Protein AF-0000000073649406 (afdb_homodimer)

Sequence (458 aa):
MDQAGGAGILSTPESVQLSVSLPGAAPPHLRLHAVCEAGARLLAAAARWLRAVPAAHALPFEVQVSLLKKCWPELFLVAHLQAVLRDRAATHAPDTSHDMAVPEISASDYSDERIAEVTSSLSRLQQFISHMEQLRLQQREHAHLRALCLFSPDGVPDFLTRKLQDYQIKVLRSLRATVQDEDRLATLLLQLPVLRTFSGPFLEDVFFVGFVGDVSIDDVIPYLLNAERMDQAGGAGILSTPESVQLSVSLPGAAPPHLRLHAVCEAGARLLAAAARWLRAVPAAHALPFEVQVSLLKKCWPELFLVAHLQAVLRDRAATHAPDTSHDMAVPEISASDYSDERIAEVTSSLSRLQQFISHMEQLRLQQREHAHLRALCLFSPDGVPDFLTRKLQDYQIKVLRSLRATVQDEDRLATLLLQLPVLRTFSGPFLEDVFFVGFVGDVSIDDVIPYLLNAER

Secondary structure (DSSP, 8-state):
----TT--SS-------------SSS-HHHHHHHHHHHHHHHHHHHHHHHHHSHHHHTS-HHHHHHHHHHHHHHHHHHHHHHHHHHHHHHS---------------GGGS-HHHHHHHHHHHHHHHHHHHHHHHHT--HHHHHHHHHHHHT--TTS-HHHHHHHHHHHHHHHHHHHHHH--HHHHHHHHTHHHHHTTS-HHHHHHHHSTTTSTT--HHHHHHHHHHHT-/----TTSSSS-------------SSS-HHHHHHHHHHHHHHHHHHHHHHHHHSHHHHTS-HHHHHHHHHHHHHHHHHHHHHHHHHHHHHHS---------------GGGS-HHHHHHHHHHHHHHHHHHHHHHHHT--HHHHHHHHHHHHT--TTS-HHHHHHHHHHHHHHHHHHHHHH--HHHHHHHHTHHHHHTTS-HHHHHHHH-TTTSTT--HHHHHHHHHHHT-

Radius of gyration: 22.38 Å; Cα contacts (8 Å, |Δi|>4): 439; chains: 2; bounding box: 66×57×58 Å

Organism: Spodoptera exigua (NCBI:txid7107)

Nearest PDB structures (foldseek):
  7xva-assembly1_A-2  TM=8.182E-01  e=7.355E-10  Homo sapiens
  5q11-assembly1_A  TM=6.971E-01  e=3.841E-04  Homo sapiens
  3f7d-assembly1_A  TM=6.836E-01  e=4.016E-04  Mus musculus
  1upw-assembly1_A  TM=6.542E-01  e=8.643E-03  Homo sapiens
  5gie-assembly2_D  TM=6.375E-01  e=6.919E-03  Rattus norvegicus

Solvent-accessible surface area (backbone atoms only — not comparable to full-atom values): 25799 Å² total; per-residue (Å²): 134,88,84,67,74,79,72,66,59,63,47,83,70,79,76,76,81,49,74,63,72,74,56,82,86,47,59,69,70,56,35,44,52,51,44,28,50,42,38,51,52,40,48,50,48,42,42,46,48,46,58,52,18,53,69,50,48,73,43,56,68,70,55,44,43,51,38,44,62,72,29,42,48,44,40,33,46,54,51,48,47,51,20,50,53,52,43,46,64,70,59,70,49,70,87,61,72,69,62,66,68,64,49,76,64,65,58,85,85,47,53,72,64,53,50,49,51,52,52,52,48,48,54,36,48,51,52,48,48,54,52,48,58,75,65,58,72,47,72,67,55,52,52,40,53,44,48,46,53,53,29,48,43,73,79,52,58,72,86,49,26,61,58,22,46,51,51,32,50,52,46,49,53,52,43,49,68,70,62,76,40,69,67,56,49,51,55,56,51,60,45,50,32,56,44,54,70,53,46,57,69,57,50,40,59,60,30,27,59,84,70,40,71,96,46,53,68,71,69,44,43,57,57,51,45,56,69,69,103,138,89,88,68,80,77,66,70,55,62,48,84,71,77,75,77,81,49,72,62,74,72,57,81,87,46,58,69,69,56,34,44,51,51,43,28,50,43,38,53,52,41,48,49,48,41,43,46,48,46,59,51,18,49,65,50,48,72,42,57,67,71,55,43,43,52,39,45,64,72,29,43,48,45,40,33,46,54,51,48,46,52,17,49,52,51,43,45,64,70,60,70,50,67,86,61,72,67,63,65,69,65,48,76,64,66,59,86,84,45,53,72,66,54,50,50,50,51,52,52,50,49,54,34,48,51,51,48,49,54,52,49,59,72,65,59,72,49,73,67,56,51,52,42,53,43,49,43,53,53,29,49,44,71,78,52,57,71,86,49,26,60,58,23,46,51,51,33,50,54,46,49,52,46,44,48,68,70,64,76,38,69,69,56,50,51,55,55,49,61,44,49,34,57,43,54,69,52,46,58,70,58,49,39,58,59,30,29,62,81,70,42,68,96,46,54,68,70,70,45,45,58,57,50,45,57,68,67,102

InterPro domains:
  IPR000536 Nuclear hormone receptor, ligand-binding domain [PF00104] (31-210)
  IPR000536 Nuclear hormone receptor, ligand-binding domain [PS51843] (1-228)
  IPR000536 Nuclear hormone receptor, ligand-binding domain [SM00430] (37-199)
  IPR001723 Nuclear hormone receptor [PR00398] (38-59)
  IPR001723 Nuclear hormone receptor [PR00398] (59-75)
  IPR001723 Nuclear hormone receptor [PR00398] (135-150)
  IPR001723 Nuclear hormone receptor [PR00398] (187-204)
  IPR035500 Nuclear hormone receptor-like domain superfamily [G3DSA:1.10.565.10] (6-229)
  IPR035500 Nuclear hormone receptor-like domain superfamily [SSF48508] (12-227)
  IPR050274 Nuclear hormone receptor family NR2 subfamily [PTHR24083] (27-225)

Foldseek 3Di:
DCPPPLPPQQDLQPLPQQQLPQPPPDPLVVSLVSLQVSLVVLLLSLLLRLCRRVLSVPDDLVVNLVLCLQQVLLSSLLSVLVNVLVNCVVVVDPPPVPCLVQNVLVVPPDDPVVVVVLVVVVVLSSVLSVVVSVLVDDSLLSRLLSLLSSLCLPPDDPVSNVVSVVSNVSSLVVNCVVPVDPVSSVVSVVCSVVSVVQDQVSCCSSRPVPPQPVHGVSRCSSVSNVVSD/DPPPDLPAQADLQPLPQQQLPQDPPDPLVVSLVSLQVSLVVLLLSLLLRLCRGPLSVPDDLVVNLVLCLQQVLLSSLLSVLVNVLVNCVVVVDPPPVPCLVQNVLVVPPDDPVVVVVLVVVVVLSSVLSVVVSVLPDDSLLSSLLSLLSSLCLPPDDPVSNVVSVVSNVSSLVSNCVVPVDPVSSVVSVVCSVVSVVQDQVSCCSSRPVPPQVVHGVSRCSSVSNVVSD

pLDDT: mean 80.33, std 20.14, range [21.81, 97.81]

Structure (mmCIF, N/CA/C/O backbone):
data_AF-0000000073649406-model_v1
#
loop_
_entity.id
_entity.type
_entity.pdbx_description
1 polymer 'NR LBD domain-containing protein'
#
loop_
_atom_site.group_PDB
_atom_site.id
_atom_site.type_symbol
_atom_site.label_atom_id
_atom_site.label_alt_id
_atom_site.label_comp_id
_atom_site.label_asym_id
_atom_site.label_entity_id
_atom_site.label_seq_id
_atom_site.pdbx_PDB_ins_code
_atom_site.Cartn_x
_atom_site.Cartn_y
_atom_site.Cartn_z
_atom_site.occupancy
_atom_site.B_iso_or_equiv
_atom_site.auth_seq_id
_atom_site.auth_comp_id
_atom_site.auth_asym_id
_atom_site.auth_atom_id
_atom_site.pdbx_PDB_model_num
ATOM 1 N N . MET A 1 1 ? 37.656 19.391 -2.832 1 22.34 1 MET A N 1
ATOM 2 C CA . MET A 1 1 ? 36.656 18.672 -3.592 1 22.34 1 MET A CA 1
ATOM 3 C C . MET A 1 1 ? 35.25 18.953 -3.049 1 22.34 1 MET A C 1
ATOM 5 O O . MET A 1 1 ? 35.031 18.969 -1.835 1 22.34 1 MET A O 1
ATOM 9 N N . ASP A 1 2 ? 34.188 19.5 -3.932 1 25.34 2 ASP A N 1
ATOM 10 C CA . ASP A 1 2 ? 33 20.344 -3.791 1 25.34 2 ASP A CA 1
ATOM 11 C C . ASP A 1 2 ? 31.875 19.594 -3.102 1 25.34 2 ASP A C 1
ATOM 13 O O . ASP A 1 2 ? 31.422 18.547 -3.588 1 25.34 2 ASP A O 1
ATOM 17 N N . GLN A 1 3 ? 31.734 19.547 -1.805 1 26.3 3 GLN A N 1
ATOM 18 C CA . GLN A 1 3 ? 30.781 19.141 -0.783 1 26.3 3 GLN A CA 1
ATOM 19 C C . GLN A 1 3 ? 29.375 19.609 -1.132 1 26.3 3 GLN A C 1
ATOM 21 O O . GLN A 1 3 ? 28.469 19.578 -0.289 1 26.3 3 GLN A O 1
ATOM 26 N N . ALA A 1 4 ? 29.281 20.469 -2.227 1 31.61 4 ALA A N 1
ATOM 27 C CA . ALA A 1 4 ? 28.125 21.312 -2.488 1 31.61 4 ALA A CA 1
ATOM 28 C C . ALA A 1 4 ? 26.891 20.484 -2.828 1 31.61 4 ALA A C 1
ATOM 30 O O . ALA A 1 4 ? 25.812 21.016 -3.068 1 31.61 4 ALA A O 1
ATOM 31 N N . GLY A 1 5 ? 27.047 19.391 -3.492 1 32.38 5 GLY A N 1
ATOM 32 C CA . GLY A 1 5 ? 26.078 18.859 -4.43 1 32.38 5 GLY A CA 1
ATOM 33 C C . GLY A 1 5 ? 24.797 18.391 -3.762 1 32.38 5 GLY A C 1
ATOM 34 O O . GLY A 1 5 ? 23.938 17.781 -4.41 1 32.38 5 GLY A O 1
ATOM 35 N N . GLY A 1 6 ? 24.812 17.953 -2.646 1 32.47 6 GLY A N 1
ATOM 36 C CA . GLY A 1 6 ? 23.656 17.312 -2.047 1 32.47 6 GLY A CA 1
ATOM 37 C C . GLY A 1 6 ? 22.484 18.25 -1.887 1 32.47 6 GLY A C 1
ATOM 38 O O . GLY A 1 6 ? 21.672 18.078 -0.969 1 32.47 6 GLY A O 1
ATOM 39 N N . ALA A 1 7 ? 22.391 19.406 -2.469 1 37.72 7 ALA A N 1
ATOM 40 C CA . ALA A 1 7 ? 21.375 20.438 -2.396 1 37.72 7 ALA A CA 1
ATOM 41 C C . ALA A 1 7 ? 19.969 19.844 -2.5 1 37.72 7 ALA A C 1
ATOM 43 O O . ALA A 1 7 ? 19.766 18.859 -3.225 1 37.72 7 ALA A O 1
ATOM 44 N N . GLY A 1 8 ? 18.766 20.281 -1.575 1 42.41 8 GLY A N 1
ATOM 45 C CA . GLY A 1 8 ? 17.734 19.859 -0.652 1 42.41 8 GLY A CA 1
ATOM 46 C C . GLY A 1 8 ? 16.453 19.438 -1.348 1 42.41 8 GLY A C 1
ATOM 47 O O . GLY A 1 8 ? 15.75 20.266 -1.926 1 42.41 8 GLY A O 1
ATOM 48 N N . ILE A 1 9 ? 16.453 18.281 -2.123 1 43.94 9 ILE A N 1
ATOM 49 C CA . ILE A 1 9 ? 15.227 17.812 -2.742 1 43.94 9 ILE A CA 1
ATOM 50 C C . ILE A 1 9 ? 14.023 18.25 -1.908 1 43.94 9 ILE A C 1
ATOM 52 O O . ILE A 1 9 ? 12.93 18.469 -2.445 1 43.94 9 ILE A O 1
ATOM 56 N N . LEU A 1 10 ? 13.961 18.047 -0.683 1 51.84 10 LEU A N 1
ATOM 57 C CA . LEU A 1 10 ? 12.836 18.359 0.188 1 51.84 10 LEU A CA 1
ATOM 58 C C . LEU A 1 10 ? 12.992 19.75 0.798 1 51.84 10 LEU A C 1
ATOM 60 O O . LEU A 1 10 ? 14.078 20.125 1.24 1 51.84 10 LEU A O 1
ATOM 64 N N . SER A 1 11 ? 12.391 20.734 0.321 1 46.75 11 SER A N 1
ATOM 65 C CA . SER A 1 11 ? 12.336 22 1.054 1 46.75 11 SER A CA 1
ATOM 66 C C . SER A 1 11 ? 11.805 21.797 2.469 1 46.75 11 SER A C 1
ATOM 68 O O . SER A 1 11 ? 11.117 20.812 2.74 1 46.75 11 SER A O 1
ATOM 70 N N . THR A 1 12 ? 12.438 22.406 3.445 1 42 12 THR A N 1
ATOM 71 C CA . THR A 1 12 ? 11.961 22.391 4.824 1 42 12 THR A CA 1
ATOM 72 C C . THR A 1 12 ? 10.5 22.812 4.895 1 42 12 THR A C 1
ATOM 74 O O . THR A 1 12 ? 10.148 23.938 4.527 1 42 12 THR A O 1
ATOM 77 N N . PRO A 1 13 ? 9.617 21.953 4.652 1 38.5 13 PRO A N 1
ATOM 78 C CA . PRO A 1 13 ? 8.211 22.359 4.625 1 38.5 13 PRO A CA 1
ATOM 79 C C . PRO A 1 13 ? 7.805 23.172 5.848 1 38.5 13 PRO A C 1
ATOM 81 O O . PRO A 1 13 ? 8.344 22.969 6.938 1 38.5 13 PRO A O 1
ATOM 84 N N . GLU A 1 14 ? 7.469 24.375 5.668 1 36.22 14 GLU A N 1
ATOM 85 C CA . GLU A 1 14 ? 6.738 25.125 6.691 1 36.22 14 GLU A CA 1
ATOM 86 C C . GLU A 1 14 ? 5.602 24.281 7.27 1 36.22 14 GLU A C 1
ATOM 88 O O . GLU A 1 14 ? 4.785 23.734 6.527 1 36.22 14 GLU A O 1
ATOM 93 N N . SER A 1 15 ? 5.773 23.625 8.375 1 39.59 15 SER A N 1
ATOM 94 C CA . SER A 1 15 ? 4.801 22.875 9.156 1 39.59 15 SER A CA 1
ATOM 95 C C . SER A 1 15 ? 3.5 23.656 9.32 1 39.59 15 SER A C 1
ATOM 97 O O . SER A 1 15 ? 3.482 24.719 9.945 1 39.59 15 SER A O 1
ATOM 99 N N . VAL A 1 16 ? 2.762 23.797 8.383 1 36.47 16 VAL A N 1
ATOM 100 C CA . VAL A 1 16 ? 1.443 24.344 8.68 1 36.47 16 VAL A CA 1
ATOM 101 C C . VAL A 1 16 ? 0.805 23.562 9.828 1 36.47 16 VAL A C 1
ATOM 103 O O . VAL A 1 16 ? 0.576 22.359 9.719 1 36.47 16 VAL A O 1
ATOM 106 N N . GLN A 1 17 ? 0.946 24.094 11.023 1 42 17 GLN A N 1
ATOM 107 C CA . GLN A 1 17 ? 0.352 23.609 12.266 1 42 17 GLN A CA 1
ATOM 108 C C . GLN A 1 17 ? -1.172 23.625 12.188 1 42 17 GLN A C 1
ATOM 110 O O . GLN A 1 17 ? -1.79 24.703 12.227 1 42 17 GLN A O 1
ATOM 115 N N . LEU A 1 18 ? -1.748 22.797 11.5 1 40.88 18 LEU A N 1
ATOM 116 C CA . LEU A 1 18 ? -3.205 22.734 11.523 1 40.88 18 LEU A CA 1
ATOM 117 C C . LEU A 1 18 ? -3.695 21.938 12.727 1 40.88 18 LEU A C 1
ATOM 119 O O . LEU A 1 18 ? -3.273 20.797 12.938 1 40.88 18 LEU A O 1
ATOM 123 N N . SER A 1 19 ? -4.211 22.719 13.727 1 41.59 19 SER A N 1
ATOM 124 C CA . SER A 1 19 ? -4.855 22.094 14.875 1 41.59 19 SER A CA 1
ATOM 125 C C . SER A 1 19 ? -6.207 21.5 14.492 1 41.59 19 SER A C 1
ATOM 127 O O . SER A 1 19 ? -7.07 22.203 13.953 1 41.59 19 SER A O 1
ATOM 129 N N . VAL A 1 20 ? -6.289 20.281 14.258 1 41.25 20 VAL A N 1
ATOM 130 C CA . VAL A 1 20 ? -7.566 19.609 14.055 1 41.25 20 VAL A CA 1
ATOM 131 C C . VAL A 1 20 ? -8.234 19.344 15.398 1 41.25 20 VAL A C 1
ATOM 133 O O . VAL A 1 20 ? -7.859 18.391 16.109 1 41.25 20 VAL A O 1
ATOM 136 N N . SER A 1 21 ? -8.562 20.406 16.172 1 39.78 21 SER A N 1
ATOM 137 C CA . SER A 1 21 ? -9.297 20.219 17.422 1 39.78 21 SER A CA 1
ATOM 138 C C . SER A 1 21 ? -10.734 19.812 17.156 1 39.78 21 SER A C 1
ATOM 140 O O . SER A 1 21 ? -11.469 20.5 16.453 1 39.78 21 SER A O 1
ATOM 142 N N . LEU A 1 22 ? -10.953 18.516 17.047 1 41.12 22 LEU A N 1
ATOM 143 C CA . LEU A 1 22 ? -12.367 18.156 16.984 1 41.12 22 LEU A CA 1
ATOM 144 C C . LEU A 1 22 ? -13.086 18.594 18.266 1 41.12 22 LEU A C 1
ATOM 146 O O . LEU A 1 22 ? -12.586 18.406 19.359 1 41.12 22 LEU A O 1
ATOM 150 N N . PRO A 1 23 ? -14.023 19.469 18.203 1 40.84 23 PRO A N 1
ATOM 151 C CA . PRO A 1 23 ? -14.75 19.906 19.406 1 40.84 23 PRO A CA 1
ATOM 152 C C . PRO A 1 23 ? -15.57 18.781 20.031 1 40.84 23 PRO A C 1
ATOM 154 O O . PRO A 1 23 ? -16.438 18.203 19.375 1 40.84 23 PRO A O 1
ATOM 157 N N . GLY A 1 24 ? -15.055 17.953 20.906 1 43.78 24 GLY A N 1
ATOM 158 C CA . GLY A 1 24 ? -15.812 16.969 21.656 1 43.78 24 GLY A CA 1
ATOM 159 C C . GLY A 1 24 ? -17.203 17.438 22.016 1 43.78 24 GLY A C 1
ATOM 160 O O . GLY A 1 24 ? -18.156 16.656 22 1 43.78 24 GLY A O 1
ATOM 161 N N . ALA A 1 25 ? -17.422 18.578 22.547 1 55.16 25 ALA A N 1
ATOM 162 C CA . ALA A 1 25 ? -18.672 19 23.156 1 55.16 25 ALA A CA 1
ATOM 163 C C . ALA A 1 25 ? -19.609 19.609 22.125 1 55.16 25 ALA A C 1
ATOM 165 O O . ALA A 1 25 ? -20.75 19.953 22.438 1 55.16 25 ALA A O 1
ATOM 166 N N . ALA A 1 26 ? -19.234 19.625 20.969 1 56.38 26 ALA A N 1
ATOM 167 C CA . ALA A 1 26 ? -20.062 20.344 20.016 1 56.38 26 ALA A CA 1
ATOM 168 C C . ALA A 1 26 ? -21.078 19.422 19.375 1 56.38 26 ALA A C 1
ATOM 170 O O . ALA A 1 26 ? -20.875 18.203 19.328 1 56.38 26 ALA A O 1
ATOM 171 N N . PRO A 1 27 ? -22.312 19.906 19.109 1 65.5 27 PRO A N 1
ATOM 172 C CA . PRO A 1 27 ? -23.297 19.125 18.359 1 65.5 27 PRO A CA 1
ATOM 173 C C . PRO A 1 27 ? -22.688 18.391 17.172 1 65.5 27 PRO A C 1
ATOM 175 O O . PRO A 1 27 ? -21.703 18.844 16.594 1 65.5 27 PRO A O 1
ATOM 178 N N . PRO A 1 28 ? -23.172 17.266 16.859 1 66.06 28 PRO A N 1
ATOM 179 C CA . PRO A 1 28 ? -22.625 16.391 15.82 1 66.06 28 PRO A CA 1
ATOM 180 C C . PRO A 1 28 ? -22.422 17.109 14.492 1 66.06 28 PRO A C 1
ATOM 182 O O . PRO A 1 28 ? -21.422 16.875 13.805 1 66.06 28 PRO A O 1
ATOM 185 N N . HIS A 1 29 ? -23.391 17.969 14.133 1 68.12 29 HIS A N 1
ATOM 186 C CA . HIS A 1 29 ? -23.281 18.672 12.859 1 68.12 29 HIS A CA 1
ATOM 187 C C . HIS A 1 29 ? -22.094 19.625 12.859 1 68.12 29 HIS A C 1
ATOM 189 O O . HIS A 1 29 ? -21.438 19.828 11.828 1 68.12 29 HIS A O 1
ATOM 195 N N . LEU A 1 30 ? -21.859 20.219 13.93 1 63.28 30 LEU A N 1
ATOM 196 C CA . LEU A 1 30 ? -20.734 21.141 14.047 1 63.28 30 LEU A CA 1
ATOM 197 C C . LEU A 1 30 ? -19.406 20.375 14.016 1 63.28 30 LEU A C 1
ATOM 199 O O . LEU A 1 30 ? -18.422 20.859 13.461 1 63.28 30 LEU A O 1
ATOM 203 N N . ARG A 1 31 ? -19.516 19.266 14.477 1 74.19 31 ARG A N 1
ATOM 204 C CA . ARG A 1 31 ? -18.328 18.422 14.484 1 74.19 31 ARG A CA 1
ATOM 205 C C . ARG A 1 31 ? -17.969 17.969 13.07 1 74.19 31 ARG A C 1
ATOM 207 O O . ARG A 1 31 ? -16.797 17.984 12.688 1 74.19 31 ARG A O 1
ATOM 214 N N . LEU A 1 32 ? -18.953 17.656 12.312 1 76.06 32 LEU A N 1
ATOM 215 C CA . LEU A 1 32 ? -18.734 17.234 10.93 1 76.06 32 LEU A CA 1
ATOM 216 C C . LEU A 1 32 ? -18.141 18.375 10.117 1 76.06 32 LEU A C 1
ATOM 218 O O . LEU A 1 32 ? -17.203 18.172 9.336 1 76.06 32 LEU A O 1
ATOM 222 N N . HIS A 1 33 ? -18.703 19.562 10.367 1 77.94 33 HIS A N 1
ATOM 223 C CA . HIS A 1 33 ? -18.203 20.719 9.641 1 77.94 33 HIS A CA 1
ATOM 224 C C . HIS A 1 33 ? -16.75 21.016 9.984 1 77.94 33 HIS A C 1
ATOM 226 O O . HIS A 1 33 ? -15.945 21.328 9.094 1 77.94 33 HIS A O 1
ATOM 232 N N . ALA A 1 34 ? -16.469 20.906 11.211 1 82.06 34 ALA A N 1
ATOM 233 C CA . ALA A 1 34 ? -15.094 21.156 11.648 1 82.06 34 ALA A CA 1
ATOM 234 C C . ALA A 1 34 ? -14.133 20.141 11.047 1 82.06 34 ALA A C 1
ATOM 236 O O . ALA A 1 34 ? -13.016 20.484 10.641 1 82.06 34 ALA A O 1
ATOM 237 N N . VAL A 1 35 ? -14.547 18.938 10.984 1 83.44 35 VAL A N 1
ATOM 238 C CA . VAL A 1 35 ? -13.727 17.859 10.43 1 83.44 35 VAL A CA 1
ATOM 239 C C . VAL A 1 35 ? -13.484 18.109 8.945 1 83.44 35 VAL A C 1
ATOM 241 O O . VAL A 1 35 ? -12.352 18 8.461 1 83.44 35 VAL A O 1
ATOM 244 N N . CYS A 1 36 ? -14.5 18.484 8.281 1 83.69 36 CYS A N 1
ATOM 245 C CA . CYS A 1 36 ? -14.391 18.719 6.844 1 83.69 36 CYS A CA 1
ATOM 246 C C . CYS A 1 36 ? -13.539 19.938 6.551 1 83.69 36 CYS A C 1
ATOM 248 O O . CYS A 1 36 ? -12.773 19.953 5.586 1 83.69 36 CYS A O 1
ATOM 250 N N . GLU A 1 37 ? -13.648 20.922 7.387 1 85.69 37 GLU A N 1
ATOM 251 C CA . GLU A 1 37 ? -12.82 22.109 7.219 1 85.69 37 GLU A CA 1
ATOM 252 C C . GLU A 1 37 ? -11.344 21.797 7.426 1 85.69 37 GLU A C 1
ATOM 254 O O . GLU A 1 37 ? -10.492 22.25 6.656 1 85.69 37 GLU A O 1
ATOM 259 N N . ALA A 1 38 ? -11.109 21.062 8.461 1 87 38 ALA A N 1
ATOM 260 C CA . ALA A 1 38 ? -9.734 20.641 8.703 1 87 38 ALA A CA 1
ATOM 261 C C . ALA A 1 38 ? -9.195 19.812 7.539 1 87 38 ALA A C 1
ATOM 263 O O . ALA A 1 38 ? -8.039 19.969 7.137 1 87 38 ALA A O 1
ATOM 264 N N . GLY A 1 39 ? -10.086 18.938 7.062 1 90.06 39 GLY A N 1
ATOM 265 C CA . GLY A 1 39 ? -9.703 18.141 5.902 1 90.06 39 GLY A CA 1
ATOM 266 C C . GLY A 1 39 ? -9.336 18.984 4.699 1 90.06 39 GLY A C 1
ATOM 267 O O . GLY A 1 39 ? -8.32 18.734 4.043 1 90.06 39 GLY A O 1
ATOM 268 N N . ALA A 1 40 ? -10.141 19.938 4.434 1 88.75 40 ALA A N 1
ATOM 269 C CA . ALA A 1 40 ? -9.883 20.828 3.307 1 88.75 40 ALA A CA 1
ATOM 270 C C . ALA A 1 40 ? -8.555 21.562 3.48 1 88.75 40 ALA A C 1
ATOM 272 O O . ALA A 1 40 ? -7.789 21.703 2.525 1 88.75 40 ALA A O 1
ATOM 273 N N . ARG A 1 41 ? -8.289 22 4.637 1 91.06 41 ARG A N 1
ATOM 274 C CA . ARG A 1 41 ? -7.035 22.703 4.922 1 91.06 41 ARG A CA 1
ATOM 275 C C . ARG A 1 41 ? -5.84 21.766 4.734 1 91.06 41 ARG A C 1
ATOM 277 O O . ARG A 1 41 ? -4.809 22.188 4.195 1 91.06 41 ARG A O 1
ATOM 284 N N . LEU A 1 42 ? -5.996 20.578 5.156 1 92.81 42 LEU A N 1
ATOM 285 C CA . LEU A 1 42 ? -4.906 19.625 5.039 1 92.81 42 LEU A CA 1
ATOM 286 C C . LEU A 1 42 ? -4.656 19.25 3.582 1 92.81 42 LEU A C 1
ATOM 288 O O . LEU A 1 42 ? -3.504 19.078 3.172 1 92.81 42 LEU A O 1
ATOM 292 N N . LEU A 1 43 ? -5.75 19.172 2.844 1 93.56 43 LEU A N 1
ATOM 293 C CA . LEU A 1 43 ? -5.594 18.891 1.421 1 93.56 43 LEU A CA 1
ATOM 294 C C . LEU A 1 43 ? -4.879 20.031 0.716 1 93.56 43 LEU A C 1
ATOM 296 O O . LEU A 1 43 ? -3.992 19.812 -0.11 1 93.56 43 LEU A O 1
ATOM 300 N N . ALA A 1 44 ? -5.254 21.172 1.055 1 93.19 44 ALA A N 1
ATOM 301 C CA . ALA A 1 44 ? -4.59 22.344 0.497 1 93.19 44 ALA A CA 1
ATOM 302 C C . ALA A 1 44 ? -3.113 22.391 0.89 1 93.19 44 ALA A C 1
ATOM 304 O O . ALA A 1 44 ? -2.26 22.766 0.088 1 93.19 44 ALA A O 1
ATOM 305 N N . ALA A 1 45 ? -2.846 22 2.102 1 92.25 45 ALA A N 1
ATOM 306 C CA . ALA A 1 45 ? -1.465 21.938 2.576 1 92.25 45 ALA A CA 1
ATOM 307 C C . ALA A 1 45 ? -0.656 20.906 1.791 1 92.25 45 ALA A C 1
ATOM 309 O O . ALA A 1 45 ? 0.535 21.109 1.538 1 92.25 45 ALA A O 1
ATOM 310 N N . ALA A 1 46 ? -1.278 19.812 1.457 1 94.44 46 ALA A N 1
ATOM 311 C CA . ALA A 1 46 ? -0.609 18.781 0.651 1 94.44 46 ALA A CA 1
ATOM 312 C C . ALA A 1 46 ? -0.229 19.344 -0.721 1 94.44 46 ALA A C 1
ATOM 314 O O . ALA A 1 46 ? 0.872 19.078 -1.216 1 94.44 46 ALA A O 1
ATOM 315 N N . ALA A 1 47 ? -1.161 20.078 -1.32 1 95.31 47 ALA A N 1
ATOM 316 C CA . ALA A 1 47 ? -0.888 20.703 -2.613 1 95.31 47 ALA A CA 1
ATOM 317 C C . ALA A 1 47 ? 0.248 21.719 -2.504 1 95.31 47 ALA A C 1
ATOM 319 O O . ALA A 1 47 ? 1.143 21.75 -3.354 1 95.31 47 ALA A O 1
ATOM 320 N N . ARG A 1 48 ? 0.219 22.484 -1.497 1 95 48 ARG A N 1
ATOM 321 C CA . ARG A 1 48 ? 1.263 23.469 -1.272 1 95 48 ARG A CA 1
ATOM 322 C C . ARG A 1 48 ? 2.617 22.812 -1.062 1 95 48 ARG A C 1
ATOM 324 O O . ARG A 1 48 ? 3.637 23.297 -1.561 1 95 48 ARG A O 1
ATOM 331 N N . TRP A 1 49 ? 2.623 21.797 -0.308 1 95 49 TRP A N 1
ATOM 332 C CA . TRP A 1 49 ? 3.857 21.062 -0.044 1 95 49 TRP A CA 1
ATOM 333 C C . TRP A 1 49 ? 4.461 20.531 -1.338 1 95 49 TRP A C 1
ATOM 335 O O . TRP A 1 49 ? 5.676 20.609 -1.546 1 95 49 TRP A O 1
ATOM 345 N N . LEU A 1 50 ? 3.646 19.922 -2.148 1 96.06 50 LEU A N 1
ATOM 346 C CA . LEU A 1 50 ? 4.137 19.422 -3.426 1 96.06 50 LEU A CA 1
ATOM 347 C C . LEU A 1 50 ? 4.828 20.531 -4.215 1 96.06 50 LEU A C 1
ATOM 349 O O . LEU A 1 50 ? 5.91 20.312 -4.77 1 96.06 50 LEU A O 1
ATOM 353 N N . ARG A 1 51 ? 4.223 21.656 -4.156 1 94.12 51 ARG A N 1
ATOM 354 C CA . ARG A 1 51 ? 4.762 22.781 -4.922 1 94.12 51 ARG A CA 1
ATOM 355 C C . ARG A 1 51 ? 6.062 23.281 -4.309 1 94.12 51 ARG A C 1
ATOM 357 O O . ARG A 1 51 ? 6.883 23.891 -5 1 94.12 51 ARG A O 1
ATOM 364 N N . ALA A 1 52 ? 6.234 23.031 -3.076 1 93.88 52 ALA A N 1
ATOM 365 C CA . ALA A 1 52 ? 7.43 23.484 -2.371 1 93.88 52 ALA A CA 1
ATOM 366 C C . ALA A 1 52 ? 8.594 22.516 -2.588 1 93.88 52 ALA A C 1
ATOM 368 O O . ALA A 1 52 ? 9.75 22.859 -2.309 1 93.88 52 ALA A O 1
ATOM 369 N N . VAL A 1 53 ? 8.336 21.359 -3.055 1 95.19 53 VAL A N 1
ATOM 370 C CA . VAL A 1 53 ? 9.375 20.391 -3.352 1 95.19 53 VAL A CA 1
ATOM 371 C C . VAL A 1 53 ? 10.016 20.703 -4.699 1 95.19 53 VAL A C 1
ATOM 373 O O . VAL A 1 53 ? 9.383 20.562 -5.746 1 95.19 53 VAL A O 1
ATOM 376 N N . PRO A 1 54 ? 11.258 21.062 -4.723 1 94.75 54 PRO A N 1
ATOM 377 C CA . PRO A 1 54 ? 11.898 21.531 -5.949 1 94.75 54 PRO A CA 1
ATOM 378 C C . PRO A 1 54 ? 11.797 20.531 -7.094 1 94.75 54 PRO A C 1
ATOM 380 O O . PRO A 1 54 ? 11.445 20.891 -8.219 1 94.75 54 PRO A O 1
ATOM 383 N N . ALA A 1 55 ? 12.016 19.297 -6.797 1 94.5 55 ALA A N 1
ATOM 384 C CA . ALA A 1 55 ? 11.984 18.281 -7.836 1 94.5 55 ALA A CA 1
ATOM 385 C C . ALA A 1 55 ? 10.586 18.141 -8.422 1 94.5 55 ALA A C 1
ATOM 387 O O . ALA A 1 55 ? 10.43 17.875 -9.617 1 94.5 55 ALA A O 1
ATOM 388 N N . ALA A 1 56 ? 9.562 18.281 -7.602 1 95.19 56 ALA A N 1
ATOM 389 C CA . ALA A 1 56 ? 8.188 18.188 -8.07 1 95.19 56 ALA A CA 1
ATOM 390 C C . ALA A 1 56 ? 7.77 19.453 -8.812 1 95.19 56 ALA A C 1
ATOM 392 O O . ALA A 1 56 ? 7.074 19.391 -9.828 1 95.19 56 ALA A O 1
ATOM 393 N N . HIS A 1 57 ? 8.242 20.5 -8.281 1 93.19 57 HIS A N 1
ATOM 394 C CA . HIS A 1 57 ? 7.902 21.797 -8.867 1 93.19 57 HIS A CA 1
ATOM 395 C C . HIS A 1 57 ? 8.453 21.922 -10.281 1 93.19 57 HIS A C 1
ATOM 397 O O . HIS A 1 57 ? 7.844 22.578 -11.133 1 93.19 57 HIS A O 1
ATOM 403 N N . ALA A 1 58 ? 9.539 21.312 -10.531 1 94.5 58 ALA A N 1
ATOM 404 C CA . ALA A 1 58 ? 10.219 21.406 -11.812 1 94.5 58 ALA A CA 1
ATOM 405 C C . ALA A 1 58 ? 9.5 20.594 -12.883 1 94.5 58 ALA A C 1
ATOM 407 O O . ALA A 1 58 ? 9.75 20.766 -14.078 1 94.5 58 ALA A O 1
ATOM 408 N N . LEU A 1 59 ? 8.555 19.75 -12.516 1 94.38 59 LEU A N 1
ATOM 409 C CA . LEU A 1 59 ? 7.828 18.906 -13.469 1 94.38 59 LEU A CA 1
ATOM 410 C C . LEU A 1 59 ? 6.68 19.688 -14.109 1 94.38 59 LEU A C 1
ATOM 412 O O . LEU A 1 59 ? 6.168 20.641 -13.523 1 94.38 59 LEU A O 1
ATOM 416 N N . PRO A 1 60 ? 6.312 19.328 -15.328 1 95.25 60 PRO A N 1
ATOM 417 C CA . PRO A 1 60 ? 5.145 19.953 -15.953 1 95.25 60 PRO A CA 1
ATOM 418 C C . PRO A 1 60 ? 3.896 19.875 -15.078 1 95.25 60 PRO A C 1
ATOM 420 O O . PRO A 1 60 ? 3.719 18.906 -14.328 1 95.25 60 PRO A O 1
ATOM 423 N N . PHE A 1 61 ? 3.029 20.859 -15.227 1 96.06 61 PHE A N 1
ATOM 424 C CA . PHE A 1 61 ? 1.842 20.969 -14.391 1 96.06 61 PHE A CA 1
ATOM 425 C C . PHE A 1 61 ? 0.996 19.703 -14.461 1 96.06 61 PHE A C 1
ATOM 427 O O . PHE A 1 61 ? 0.486 19.234 -13.445 1 96.06 61 PHE A O 1
ATOM 434 N N . GLU A 1 62 ? 0.883 19.141 -15.641 1 95 62 GLU A N 1
ATOM 435 C CA . GLU A 1 62 ? 0.07 17.953 -15.82 1 95 62 GLU A CA 1
ATOM 436 C C . GLU A 1 62 ? 0.63 16.781 -15.023 1 95 62 GLU A C 1
ATOM 438 O O . GLU A 1 62 ? -0.126 15.938 -14.531 1 95 62 GLU A O 1
ATOM 443 N N . VAL A 1 63 ? 1.943 16.75 -14.953 1 95.62 63 VAL A N 1
ATOM 444 C CA . VAL A 1 63 ? 2.596 15.68 -14.203 1 95.62 63 VAL A CA 1
ATOM 445 C C . VAL A 1 63 ? 2.412 15.914 -12.711 1 95.62 63 VAL A C 1
ATOM 447 O O . VAL A 1 63 ? 2.166 14.969 -11.953 1 95.62 63 VAL A O 1
ATOM 450 N N . GLN A 1 64 ? 2.5 17.203 -12.281 1 96.5 64 GLN A N 1
ATOM 451 C CA . GLN A 1 64 ? 2.246 17.531 -10.883 1 96.5 64 GLN A CA 1
ATOM 452 C C . GLN A 1 64 ? 0.844 17.094 -10.461 1 96.5 64 GLN A C 1
ATOM 454 O O . GLN A 1 64 ? 0.665 16.516 -9.391 1 96.5 64 GLN A O 1
ATOM 459 N N . VAL A 1 65 ? -0.124 17.359 -11.352 1 96.88 65 VAL A N 1
ATOM 460 C CA . VAL A 1 65 ? -1.514 17 -11.086 1 96.88 65 VAL A CA 1
ATOM 461 C C . VAL A 1 65 ? -1.645 15.484 -10.969 1 96.88 65 VAL A C 1
ATOM 463 O O . VAL A 1 65 ? -2.275 14.977 -10.031 1 96.88 65 VAL A O 1
ATOM 466 N N . SER A 1 66 ? -0.995 14.781 -11.852 1 95.38 66 SER A N 1
ATOM 467 C CA . SER A 1 66 ? -1.07 13.32 -11.859 1 95.38 66 SER A CA 1
ATOM 468 C C . SER A 1 66 ? -0.438 12.734 -10.602 1 95.38 66 SER A C 1
ATOM 470 O O . SER A 1 66 ? -0.97 11.781 -10.023 1 95.38 66 SER A O 1
ATOM 472 N N . LEU A 1 67 ? 0.662 13.305 -10.203 1 96.56 67 LEU A N 1
ATOM 473 C CA . LEU A 1 67 ? 1.355 12.812 -9.023 1 96.56 67 LEU A CA 1
ATOM 474 C C . LEU A 1 67 ? 0.517 13.047 -7.766 1 96.56 67 LEU A C 1
ATOM 476 O O . LEU A 1 67 ? 0.392 12.148 -6.93 1 96.56 67 LEU A O 1
ATOM 480 N N . LEU A 1 68 ? -0.079 14.227 -7.668 1 97.25 68 LEU A N 1
ATOM 481 C CA . LEU A 1 68 ? -0.878 14.523 -6.484 1 97.25 68 LEU A CA 1
ATOM 482 C C . LEU A 1 68 ? -2.145 13.672 -6.457 1 97.25 68 LEU A C 1
ATOM 484 O O . LEU A 1 68 ? -2.559 13.203 -5.398 1 97.25 68 LEU A O 1
ATOM 488 N N . LYS A 1 69 ? -2.793 13.461 -7.617 1 95.75 69 LYS A N 1
ATOM 489 C CA . LYS A 1 69 ? -3.969 12.602 -7.68 1 95.75 69 LYS A CA 1
ATOM 490 C C . LYS A 1 69 ? -3.639 11.18 -7.215 1 95.75 69 LYS A C 1
ATOM 492 O O . LYS A 1 69 ? -4.449 10.539 -6.551 1 95.75 69 LYS A O 1
ATOM 497 N N . LYS A 1 70 ? -2.467 10.797 -7.508 1 94.38 70 LYS A N 1
ATOM 498 C CA . LYS A 1 70 ? -2.041 9.43 -7.207 1 94.38 70 LYS A CA 1
ATOM 499 C C . LYS A 1 70 ? -1.755 9.266 -5.715 1 94.38 70 LYS A C 1
ATOM 501 O O . LYS A 1 70 ? -2.027 8.203 -5.145 1 94.38 70 LYS A O 1
ATOM 506 N N . CYS A 1 71 ? -1.243 10.336 -5.062 1 97.06 71 CYS A N 1
ATOM 507 C CA . CYS A 1 71 ? -0.694 10.094 -3.734 1 97.06 71 CYS A CA 1
ATOM 508 C C . CYS A 1 71 ? -1.333 11.016 -2.701 1 97.06 71 CYS A C 1
ATOM 510 O O . CYS A 1 71 ? -0.885 11.07 -1.555 1 97.06 71 CYS A O 1
ATOM 512 N N . TRP A 1 72 ? -2.443 11.734 -3.006 1 97 72 TRP A N 1
ATOM 513 C CA . TRP A 1 72 ? -3 12.688 -2.049 1 97 72 TRP A CA 1
ATOM 514 C C . TRP A 1 72 ? -3.461 11.977 -0.78 1 97 72 TRP A C 1
ATOM 516 O O . TRP A 1 72 ? -3.35 12.523 0.319 1 97 72 TRP A O 1
ATOM 526 N N . PRO A 1 73 ? -3.947 10.719 -0.867 1 97.12 73 PRO A N 1
ATOM 527 C CA . PRO A 1 73 ? -4.344 10.078 0.389 1 97.12 73 PRO A CA 1
ATOM 528 C C . PRO A 1 73 ? -3.182 9.922 1.365 1 97.12 73 PRO A C 1
ATOM 530 O O . PRO A 1 73 ? -3.33 10.195 2.559 1 97.12 73 PRO A O 1
ATOM 533 N N . GLU A 1 74 ? -2.021 9.484 0.863 1 97.5 74 GLU A N 1
ATOM 534 C CA . GLU A 1 74 ? -0.85 9.297 1.713 1 97.5 74 GLU A CA 1
ATOM 535 C C . GLU A 1 74 ? -0.351 10.625 2.27 1 97.5 74 GLU A C 1
ATOM 537 O O . GLU A 1 74 ? -0.033 10.734 3.455 1 97.5 74 GLU A O 1
ATOM 542 N N . LEU A 1 75 ? -0.318 11.641 1.38 1 97.38 75 LEU A N 1
ATOM 543 C CA . LEU A 1 75 ? 0.139 12.953 1.818 1 97.38 75 LEU A CA 1
ATOM 544 C C . LEU A 1 75 ? -0.81 13.539 2.859 1 97.38 75 LEU A C 1
ATOM 546 O O . LEU A 1 75 ? -0.366 14.102 3.863 1 97.38 75 LEU A O 1
ATOM 550 N N . PHE A 1 76 ? -2.062 13.422 2.594 1 96.38 76 PHE A N 1
ATOM 551 C CA . PHE A 1 76 ? -3.096 13.883 3.516 1 96.38 76 PHE A CA 1
ATOM 552 C C . PHE A 1 76 ? -2.959 13.195 4.867 1 96.38 76 PHE A C 1
ATOM 554 O O . PHE A 1 76 ? -3.037 13.844 5.91 1 96.38 76 PHE A O 1
ATOM 561 N N . LEU A 1 77 ? -2.734 11.898 4.836 1 96.12 77 LEU A N 1
ATOM 562 C CA . LEU A 1 77 ? -2.654 11.109 6.059 1 96.12 77 LEU A CA 1
ATOM 563 C C . LEU A 1 77 ? -1.45 11.523 6.898 1 96.12 77 LEU A C 1
ATOM 565 O O . LEU A 1 77 ? -1.541 11.602 8.125 1 96.12 77 LEU A O 1
ATOM 569 N N . VAL A 1 78 ? -0.36 11.703 6.266 1 95.75 78 VAL A N 1
ATOM 570 C CA . VAL A 1 78 ? 0.836 12.109 6.992 1 95.75 78 VAL A CA 1
ATOM 571 C C . VAL A 1 78 ? 0.612 13.484 7.625 1 95.75 78 VAL A C 1
ATOM 573 O O . VAL A 1 78 ? 0.98 13.711 8.781 1 95.75 78 VAL A O 1
ATOM 576 N N . ALA A 1 79 ? -0.005 14.367 6.871 1 92.88 79 ALA A N 1
ATOM 577 C CA . ALA A 1 79 ? -0.323 15.68 7.414 1 92.88 79 ALA A CA 1
ATOM 578 C C . ALA A 1 79 ? -1.298 15.578 8.578 1 92.88 79 ALA A C 1
ATOM 580 O O . ALA A 1 79 ? -1.134 16.25 9.602 1 92.88 79 ALA A O 1
ATOM 581 N N . HIS A 1 80 ? -2.293 14.789 8.375 1 92.38 80 HIS A N 1
ATOM 582 C CA . HIS A 1 80 ? -3.27 14.562 9.438 1 92.38 80 HIS A CA 1
ATOM 583 C C . HIS A 1 80 ? -2.602 14.016 10.695 1 92.38 80 HIS A C 1
ATOM 585 O O . HIS A 1 80 ? -2.906 14.453 11.805 1 92.38 80 HIS A O 1
ATOM 591 N N . LEU A 1 81 ? -1.786 13.023 10.5 1 93.31 81 LEU A N 1
ATOM 592 C CA . LEU A 1 81 ? -1.035 12.438 11.609 1 93.31 81 LEU A CA 1
ATOM 593 C C . LEU A 1 81 ? -0.275 13.516 12.383 1 93.31 81 LEU A C 1
ATOM 595 O O . LEU A 1 81 ? -0.332 13.555 13.609 1 93.31 81 LEU A O 1
ATOM 599 N N . GLN A 1 82 ? 0.396 14.352 11.695 1 90.12 82 GLN A N 1
ATOM 600 C CA . GLN A 1 82 ? 1.183 15.406 12.328 1 90.12 82 GLN A CA 1
ATOM 601 C C . GLN A 1 82 ? 0.289 16.359 13.109 1 90.12 82 GLN A C 1
ATOM 603 O O . GLN A 1 82 ? 0.645 16.797 14.203 1 90.12 82 GLN A O 1
ATOM 608 N N . ALA A 1 83 ? -0.814 16.703 12.523 1 87.75 83 ALA A N 1
ATOM 609 C CA . ALA A 1 83 ? -1.756 17.594 13.195 1 87.75 83 ALA A CA 1
ATOM 610 C C . ALA A 1 83 ? -2.295 16.953 14.477 1 87.75 83 ALA A C 1
ATOM 612 O O . ALA A 1 83 ? -2.375 17.625 15.516 1 87.75 83 ALA A O 1
ATOM 613 N N . VAL A 1 84 ? -2.688 15.734 14.391 1 87.06 84 VAL A N 1
ATOM 614 C CA . VAL A 1 84 ? -3.248 15.016 15.531 1 87.06 84 VAL A CA 1
ATOM 615 C C . VAL A 1 84 ? -2.211 14.93 16.641 1 87.06 84 VAL A C 1
ATOM 617 O O . VAL A 1 84 ? -2.527 15.156 17.812 1 87.06 84 VAL A O 1
ATOM 620 N N . LEU A 1 85 ? -1.03 14.594 16.281 1 88.62 85 LEU A N 1
ATOM 621 C CA . LEU A 1 85 ? 0.018 14.422 17.281 1 88.62 85 LEU A CA 1
ATOM 622 C C . LEU A 1 85 ? 0.387 15.75 17.922 1 88.62 85 LEU A C 1
ATOM 624 O O . LEU A 1 85 ? 0.696 15.812 19.109 1 88.62 85 LEU A O 1
ATOM 628 N N . ARG A 1 86 ? 0.422 16.812 17.172 1 85.75 86 ARG A N 1
ATOM 629 C CA . ARG A 1 86 ? 0.662 18.156 17.719 1 85.75 86 ARG A CA 1
ATOM 630 C C . ARG A 1 86 ? -0.416 18.531 18.734 1 85.75 86 ARG A C 1
ATOM 632 O O . ARG A 1 86 ? -0.115 19.078 19.797 1 85.75 86 ARG A O 1
ATOM 639 N N . ASP A 1 87 ? -1.623 18.266 18.406 1 83.5 87 ASP A N 1
ATOM 640 C CA . ASP A 1 87 ? -2.744 18.578 19.297 1 83.5 87 ASP A CA 1
ATOM 641 C C . ASP A 1 87 ? -2.654 17.781 20.594 1 83.5 87 ASP A C 1
ATOM 643 O O . ASP A 1 87 ? -2.938 18.297 21.672 1 83.5 87 ASP A O 1
ATOM 647 N N . ARG A 1 88 ? -2.363 16.547 20.453 1 81.44 88 ARG A N 1
ATOM 648 C CA . ARG A 1 88 ? -2.23 15.695 21.641 1 81.44 88 ARG A CA 1
ATOM 649 C C . ARG A 1 88 ? -1.118 16.188 22.547 1 81.44 88 ARG A C 1
ATOM 651 O O . ARG A 1 88 ? -1.238 16.125 23.781 1 81.44 88 ARG A O 1
ATOM 658 N N . ALA A 1 89 ? -0.078 16.609 22 1 79.62 89 ALA A N 1
ATOM 659 C CA . ALA A 1 89 ? 1.041 17.141 22.781 1 79.62 89 ALA A CA 1
ATOM 660 C C . ALA A 1 89 ? 0.657 18.453 23.469 1 79.62 89 ALA A C 1
ATOM 662 O O . ALA A 1 89 ? 1.112 18.719 24.578 1 79.62 89 ALA A O 1
ATOM 663 N N . ALA A 1 90 ? -0.094 19.297 22.891 1 77.44 90 ALA A N 1
ATOM 664 C CA . ALA A 1 90 ? -0.491 20.609 23.438 1 77.44 90 ALA A CA 1
ATOM 665 C C . ALA A 1 90 ? -1.522 20.438 24.547 1 77.44 90 ALA A C 1
ATOM 667 O O . ALA A 1 90 ? -1.547 21.234 25.5 1 77.44 90 ALA A O 1
ATOM 668 N N . THR A 1 91 ? -2.467 19.688 24.406 1 68.06 91 THR A N 1
ATOM 669 C CA . THR A 1 91 ? -3.584 19.594 25.328 1 68.06 91 THR A CA 1
ATOM 670 C C . THR A 1 91 ? -3.26 18.641 26.484 1 68.06 91 THR A C 1
ATOM 672 O O . THR A 1 91 ? -4.016 18.562 27.453 1 68.06 91 THR A O 1
ATOM 675 N N . HIS A 1 92 ? -1.956 18.312 26.766 1 62.03 92 HIS A N 1
ATOM 676 C CA . HIS A 1 92 ? -1.632 17.344 27.812 1 62.03 92 HIS A CA 1
ATOM 677 C C . HIS A 1 92 ? -2.742 16.312 27.969 1 62.03 92 HIS A C 1
ATOM 679 O O . HIS A 1 92 ? -2.965 15.789 29.062 1 62.03 92 HIS A O 1
ATOM 685 N N . ALA A 1 93 ? -3.83 16.547 27.344 1 50.16 93 ALA A N 1
ATOM 686 C CA . ALA A 1 93 ? -4.992 15.672 27.516 1 50.16 93 ALA A CA 1
ATOM 687 C C . ALA A 1 93 ? -4.645 14.227 27.203 1 50.16 93 ALA A C 1
ATOM 689 O O . ALA A 1 93 ? -3.869 13.953 26.281 1 50.16 93 ALA A O 1
ATOM 690 N N . PRO A 1 94 ? -4.652 13.344 28.266 1 43.41 94 PRO A N 1
ATOM 691 C CA . PRO A 1 94 ? -4.398 11.922 28.031 1 43.41 94 PRO A CA 1
ATOM 692 C C . PRO A 1 94 ? -4.871 11.461 26.641 1 43.41 94 PRO A C 1
ATOM 694 O O . PRO A 1 94 ? -5.59 12.188 25.953 1 43.41 94 PRO A O 1
ATOM 697 N N . ASP A 1 95 ? -4.68 10.047 26.391 1 43.44 95 ASP A N 1
ATOM 698 C CA . ASP A 1 95 ? -5.078 9.156 25.297 1 43.44 95 ASP A CA 1
ATOM 699 C C . ASP A 1 95 ? -6.5 9.461 24.828 1 43.44 95 ASP A C 1
ATOM 701 O O . ASP A 1 95 ? -7.449 8.789 25.25 1 43.44 95 ASP A O 1
ATOM 705 N N . THR A 1 96 ? -7.043 10.625 25.188 1 37.41 96 THR A N 1
ATOM 706 C CA . THR A 1 96 ? -8.422 10.633 24.703 1 37.41 96 THR A CA 1
ATOM 707 C C . THR A 1 96 ? -8.492 10.094 23.266 1 37.41 96 THR A C 1
ATOM 709 O O . THR A 1 96 ? -7.812 10.594 22.375 1 37.41 96 THR A O 1
ATOM 712 N N . SER A 1 97 ? -8.508 8.844 23.109 1 39.5 97 SER A N 1
ATOM 713 C CA . SER A 1 97 ? -9.008 8.273 21.875 1 39.5 97 SER A CA 1
ATOM 714 C C . SER A 1 97 ? -9.805 9.305 21.078 1 39.5 97 SER A C 1
ATOM 716 O O . SER A 1 97 ? -10.969 9.57 21.375 1 39.5 97 SER A O 1
ATOM 718 N N . HIS A 1 98 ? -9.32 10.508 21.016 1 39.44 98 HIS A N 1
ATOM 719 C CA . HIS A 1 98 ? -10.031 11.43 20.141 1 39.44 98 HIS A CA 1
ATOM 720 C C . HIS A 1 98 ? -10.844 10.68 19.094 1 39.44 98 HIS A C 1
ATOM 722 O O . HIS A 1 98 ? -10.281 9.93 18.297 1 39.44 98 HIS A O 1
ATOM 728 N N . ASP A 1 99 ? -11.938 10.266 19.625 1 41.25 99 ASP A N 1
ATOM 729 C CA . ASP A 1 99 ? -13.047 9.789 18.812 1 41.25 99 ASP A CA 1
ATOM 730 C C . ASP A 1 99 ? -13.047 10.445 17.438 1 41.25 99 ASP A C 1
ATOM 732 O O . ASP A 1 99 ? -13.445 11.609 17.297 1 41.25 99 ASP A O 1
ATOM 736 N N . MET A 1 100 ? -11.922 10.508 16.828 1 42.56 100 MET A N 1
ATOM 737 C CA . MET A 1 100 ? -12.273 10.867 15.461 1 42.56 100 MET A CA 1
ATOM 738 C C . MET A 1 100 ? -13.766 10.672 15.211 1 42.56 100 MET A C 1
ATOM 740 O O . MET A 1 100 ? -14.273 9.555 15.344 1 42.56 100 MET A O 1
ATOM 744 N N . ALA A 1 101 ? -14.516 11.625 15.781 1 40.44 101 ALA A N 1
ATOM 745 C CA . ALA A 1 101 ? -15.938 11.57 15.445 1 40.44 101 ALA A CA 1
ATOM 746 C C . ALA A 1 101 ? -16.156 10.883 14.094 1 40.44 101 ALA A C 1
ATOM 748 O O . ALA A 1 101 ? -15.641 11.344 13.07 1 40.44 101 ALA A O 1
ATOM 749 N N . VAL A 1 102 ? -16.094 9.555 14.18 1 46.69 102 VAL A N 1
ATOM 750 C CA . VAL A 1 102 ? -16.656 8.891 13.016 1 46.69 102 VAL A CA 1
ATOM 751 C C . VAL A 1 102 ? -17.781 9.742 12.43 1 46.69 102 VAL A C 1
ATOM 753 O O . VAL A 1 102 ? -18.766 10.047 13.125 1 46.69 102 VAL A O 1
ATOM 756 N N . PRO A 1 103 ? -17.453 10.68 11.562 1 46.09 103 PRO A N 1
ATOM 757 C CA . PRO A 1 103 ? -18.641 11.344 11.031 1 46.09 103 PRO A CA 1
ATOM 758 C C . PRO A 1 103 ? -19.875 10.438 11.039 1 46.09 103 PRO A C 1
ATOM 760 O O . PRO A 1 103 ? -19.734 9.211 10.914 1 46.09 103 PRO A O 1
ATOM 763 N N . GLU A 1 104 ? -20.828 10.75 11.852 1 47.94 104 GLU A N 1
ATOM 764 C CA . GLU A 1 104 ? -22.125 10.109 11.664 1 47.94 104 GLU A CA 1
ATOM 765 C C . GLU A 1 104 ? -22.375 9.812 10.188 1 47.94 104 GLU A C 1
ATOM 767 O O . GLU A 1 104 ? -22.797 10.688 9.438 1 47.94 104 GLU A O 1
ATOM 772 N N . ILE A 1 105 ? -21.453 9.039 9.578 1 49.44 105 ILE A N 1
ATOM 773 C CA . ILE A 1 105 ? -21.812 8.586 8.242 1 49.44 105 ILE A CA 1
ATOM 774 C C . ILE A 1 105 ? -23.312 8.312 8.164 1 49.44 105 ILE A C 1
ATOM 776 O O . ILE A 1 105 ? -23.828 7.461 8.883 1 49.44 105 ILE A O 1
ATOM 780 N N . SER A 1 106 ? -24.047 9.328 8.195 1 47.28 106 SER A N 1
ATOM 781 C CA . SER A 1 106 ? -25.484 9.164 8.086 1 47.28 106 SER A CA 1
ATOM 782 C C . SER A 1 106 ? -25.844 7.891 7.324 1 47.28 106 SER A C 1
ATOM 784 O O . SER A 1 106 ? -25.438 7.711 6.18 1 47.28 106 SER A O 1
ATOM 786 N N . ALA A 1 107 ? -25.922 6.789 8.016 1 48.25 107 ALA A N 1
ATOM 787 C CA . ALA A 1 107 ? -26.375 5.426 7.727 1 48.25 107 ALA A CA 1
ATOM 788 C C . ALA A 1 107 ? -27.328 5.402 6.543 1 48.25 107 ALA A C 1
ATOM 790 O O . ALA A 1 107 ? -27.469 4.379 5.867 1 48.25 107 ALA A O 1
ATOM 791 N N . SER A 1 108 ? -27.984 6.469 6.395 1 52.12 108 SER A N 1
ATOM 792 C CA . SER A 1 108 ? -29.141 6.27 5.523 1 52.12 108 SER A CA 1
ATOM 793 C C . SER A 1 108 ? -28.703 5.895 4.109 1 52.12 108 SER A C 1
ATOM 795 O O . SER A 1 108 ? -29.391 5.137 3.422 1 52.12 108 SER A O 1
ATOM 797 N N . ASP A 1 109 ? -27.422 6.41 3.633 1 59.5 109 ASP A N 1
ATOM 798 C CA . ASP A 1 109 ? -27.125 6.23 2.217 1 59.5 109 ASP A CA 1
ATOM 799 C C . ASP A 1 109 ? -26.125 5.094 2.006 1 59.5 109 ASP A C 1
ATOM 801 O O . ASP A 1 109 ? -25.797 4.742 0.868 1 59.5 109 ASP A O 1
ATOM 805 N N . TYR A 1 110 ? -25.828 4.5 3.178 1 65.25 110 TYR A N 1
ATOM 806 C CA . TYR A 1 110 ? -24.812 3.479 2.988 1 65.25 110 TYR A CA 1
ATOM 807 C C . TYR A 1 110 ? -25.359 2.094 3.316 1 65.25 110 TYR A C 1
ATOM 809 O O . TYR A 1 110 ? -26.219 1.951 4.184 1 65.25 110 TYR A O 1
ATOM 817 N N . SER A 1 111 ? -24.984 1.227 2.451 1 77 111 SER A N 1
ATOM 818 C CA . SER A 1 111 ? -25.25 -0.17 2.779 1 77 111 SER A CA 1
ATOM 819 C C . SER A 1 111 ? -24.531 -0.583 4.062 1 77 111 SER A C 1
ATOM 821 O O . SER A 1 111 ? -23.578 0.064 4.48 1 77 111 SER A O 1
ATOM 823 N N . ASP A 1 112 ? -25.109 -1.508 4.758 1 79.62 112 ASP A N 1
ATOM 824 C CA . ASP A 1 112 ? -24.516 -2.074 5.961 1 79.62 112 ASP A CA 1
ATOM 825 C C . ASP A 1 112 ? -23.078 -2.502 5.703 1 79.62 112 ASP A C 1
ATOM 827 O O . ASP A 1 112 ? -22.203 -2.352 6.574 1 79.62 112 ASP A O 1
ATOM 831 N N . GLU A 1 113 ? -22.828 -2.895 4.516 1 79.12 113 GLU A N 1
ATOM 832 C CA . GLU A 1 113 ? -21.484 -3.354 4.145 1 79.12 113 GLU A CA 1
ATOM 833 C C . GLU A 1 113 ? -20.5 -2.191 4.086 1 79.12 113 GLU A C 1
ATOM 835 O O . GLU A 1 113 ? -19.359 -2.309 4.562 1 79.12 113 GLU A O 1
ATOM 840 N N . ARG A 1 114 ? -21 -1.189 3.578 1 78.25 114 ARG A N 1
ATOM 841 C CA . ARG A 1 114 ? -20.141 -0.016 3.459 1 78.25 114 ARG A CA 1
ATOM 842 C C . ARG A 1 114 ? -19.844 0.588 4.828 1 78.25 114 ARG A C 1
ATOM 844 O O . ARG A 1 114 ? -18.734 1.023 5.094 1 78.25 114 ARG A O 1
ATOM 851 N N . ILE A 1 115 ? -20.797 0.531 5.691 1 79.5 115 ILE A N 1
ATOM 852 C CA . ILE A 1 115 ? -20.625 1.049 7.043 1 79.5 115 ILE A CA 1
ATOM 853 C C . ILE A 1 115 ? -19.594 0.215 7.785 1 79.5 115 ILE A C 1
ATOM 855 O O . ILE A 1 115 ? -18.719 0.762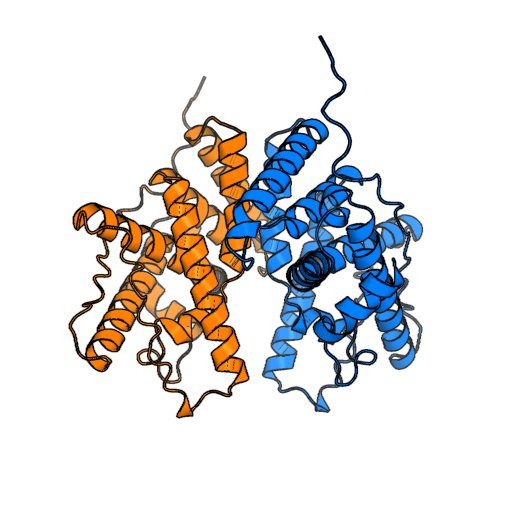 8.461 1 79.5 115 ILE A O 1
ATOM 859 N N . ALA A 1 116 ? -19.672 -1.017 7.555 1 83.19 116 ALA A N 1
ATOM 860 C CA . ALA A 1 116 ? -18.734 -1.912 8.219 1 83.19 116 ALA A CA 1
ATOM 861 C C . ALA A 1 116 ? -17.312 -1.672 7.719 1 83.19 116 ALA A C 1
ATOM 863 O O . ALA A 1 116 ? -16.359 -1.642 8.508 1 83.19 116 ALA A O 1
ATOM 864 N N . GLU A 1 117 ? -17.172 -1.414 6.477 1 83.81 117 GLU A N 1
ATOM 865 C CA . GLU A 1 117 ? -15.867 -1.18 5.871 1 83.81 117 GLU A CA 1
ATOM 866 C C . GLU A 1 117 ? -15.25 0.119 6.379 1 83.81 117 GLU A C 1
ATOM 868 O O . GLU A 1 117 ? -14.062 0.159 6.711 1 83.81 117 GLU A O 1
ATOM 873 N N . VAL A 1 118 ? -16.078 1.09 6.438 1 83.31 118 VAL A N 1
ATOM 874 C CA . VAL A 1 118 ? -15.602 2.395 6.871 1 83.31 118 VAL A CA 1
ATOM 875 C C . VAL A 1 118 ? -15.219 2.338 8.352 1 83.31 118 VAL A C 1
ATOM 877 O O . VAL A 1 118 ? -14.18 2.875 8.75 1 83.31 118 VAL A O 1
ATOM 880 N N . THR A 1 119 ? -16.016 1.656 9.133 1 83.25 119 THR A N 1
ATOM 881 C CA . THR A 1 119 ? -15.758 1.521 10.562 1 83.25 119 THR A CA 1
ATOM 882 C C . THR A 1 119 ? -14.453 0.767 10.797 1 83.25 119 THR A C 1
ATOM 884 O O . THR A 1 119 ? -13.633 1.178 11.625 1 83.25 119 THR A O 1
ATOM 887 N N . SER A 1 120 ? -14.281 -0.273 10.023 1 85.19 120 SER A N 1
ATOM 888 C CA . SER A 1 120 ? -13.062 -1.059 10.141 1 85.19 120 SER A CA 1
ATOM 889 C C . SER A 1 120 ? -11.836 -0.236 9.75 1 85.19 120 SER A C 1
ATOM 891 O O . SER A 1 120 ? -10.797 -0.309 10.414 1 85.19 120 SER A O 1
ATOM 893 N N . SER A 1 121 ? -11.984 0.522 8.727 1 88.5 121 SER A N 1
ATOM 894 C CA . SER A 1 121 ? -10.883 1.348 8.258 1 88.5 121 SER A CA 1
ATOM 895 C C . SER A 1 121 ? -10.547 2.451 9.25 1 88.5 121 SER A C 1
ATOM 897 O O . SER A 1 121 ? -9.383 2.816 9.414 1 88.5 121 SER A O 1
ATOM 899 N N . LEU A 1 122 ? -11.539 2.93 9.906 1 87.12 122 LEU A N 1
ATOM 900 C CA . LEU A 1 122 ? -11.312 3.959 10.914 1 87.12 122 LEU A CA 1
ATOM 901 C C . LEU A 1 122 ? -10.539 3.396 12.102 1 87.12 122 LEU A C 1
ATOM 903 O O . LEU A 1 122 ? -9.656 4.062 12.641 1 87.12 122 LEU A O 1
ATOM 907 N N . SER A 1 123 ? -10.969 2.234 12.477 1 87.56 123 SER A N 1
ATOM 908 C CA . SER A 1 123 ? -10.242 1.568 13.555 1 87.56 123 SER A CA 1
ATOM 909 C C . SER A 1 123 ? -8.781 1.35 13.18 1 87.56 123 SER A C 1
ATOM 911 O O . SER A 1 123 ? -7.887 1.562 14 1 87.56 123 SER A O 1
ATOM 913 N N . ARG A 1 124 ? -8.539 1.01 11.953 1 90.31 124 ARG A N 1
ATOM 914 C CA . ARG A 1 124 ? -7.18 0.804 11.453 1 90.31 124 ARG A CA 1
ATOM 915 C C . ARG A 1 124 ? -6.395 2.111 11.445 1 90.31 124 ARG A C 1
ATOM 917 O O . ARG A 1 124 ? -5.199 2.123 11.75 1 90.31 124 ARG A O 1
ATOM 924 N N . LEU A 1 125 ? -7.098 3.105 11.117 1 91.44 125 LEU A N 1
ATOM 925 C CA . LEU A 1 125 ? -6.457 4.414 11.086 1 91.44 125 LEU A CA 1
ATOM 926 C C . LEU A 1 125 ? -6.035 4.848 12.492 1 91.44 125 LEU A C 1
ATOM 928 O O . LEU A 1 125 ? -4.934 5.367 12.68 1 91.44 125 LEU A O 1
ATOM 932 N N . GLN A 1 126 ? -6.855 4.594 13.406 1 88.5 126 GLN A N 1
ATOM 933 C CA . GLN A 1 126 ? -6.531 4.93 14.789 1 88.5 126 GLN A CA 1
ATOM 934 C C . GLN A 1 126 ? -5.336 4.125 15.289 1 88.5 126 GLN A C 1
ATOM 936 O O . GLN A 1 126 ? -4.473 4.656 15.992 1 88.5 126 GLN A O 1
ATOM 941 N N . GLN A 1 127 ? -5.32 2.895 14.898 1 89.25 127 GLN A N 1
ATOM 942 C CA . GLN A 1 127 ? -4.191 2.041 15.258 1 89.25 127 GLN A CA 1
ATOM 943 C C . GLN A 1 127 ? -2.895 2.551 14.633 1 89.25 127 GLN A C 1
ATOM 945 O O . GLN A 1 127 ? -1.846 2.549 15.273 1 89.25 127 GLN A O 1
ATOM 950 N N . PHE A 1 128 ? -3.037 2.969 13.492 1 92.38 128 PHE A N 1
ATOM 951 C CA . PHE A 1 128 ? -1.88 3.502 12.781 1 92.38 128 PHE A CA 1
ATOM 952 C C . PHE A 1 128 ? -1.355 4.758 13.469 1 92.38 128 PHE A C 1
ATOM 954 O O . PHE A 1 128 ? -0.149 4.902 13.672 1 92.38 128 PHE A O 1
ATOM 961 N N . ILE A 1 129 ? -2.244 5.617 13.82 1 92.12 129 ILE A N 1
ATOM 962 C CA . ILE A 1 129 ? -1.865 6.863 14.477 1 92.12 129 ILE A CA 1
ATOM 963 C C . ILE A 1 129 ? -1.163 6.559 15.797 1 92.12 129 ILE A C 1
ATOM 965 O O . ILE A 1 129 ? -0.119 7.141 16.094 1 92.12 129 ILE A O 1
ATOM 969 N N . SER A 1 130 ? -1.731 5.637 16.469 1 90.19 130 SER A N 1
ATOM 970 C CA . SER A 1 130 ? -1.133 5.25 17.75 1 90.19 130 SER A CA 1
ATOM 971 C C . SER A 1 130 ? 0.267 4.68 17.547 1 90.19 130 SER A C 1
ATOM 973 O O . SER A 1 130 ? 1.18 4.977 18.312 1 90.19 130 SER A O 1
ATOM 975 N N . HIS A 1 131 ? 0.431 3.906 16.531 1 91.88 131 HIS A N 1
ATOM 976 C CA . HIS A 1 131 ? 1.73 3.32 16.219 1 91.88 131 HIS A CA 1
ATOM 977 C C . HIS A 1 131 ? 2.742 4.395 15.836 1 91.88 131 HIS A C 1
ATOM 979 O O . HIS A 1 131 ? 3.883 4.375 16.297 1 91.88 131 HIS A O 1
ATOM 985 N N . MET A 1 132 ? 2.34 5.293 15.039 1 93.44 132 MET A N 1
ATOM 986 C CA . MET A 1 132 ? 3.223 6.367 14.602 1 93.44 132 MET A CA 1
ATOM 987 C C . MET A 1 132 ? 3.615 7.266 15.766 1 93.44 132 MET A C 1
ATOM 989 O O . MET A 1 132 ? 4.727 7.797 15.805 1 93.44 132 MET A O 1
ATOM 993 N N . GLU A 1 133 ? 2.697 7.414 16.641 1 92.94 133 GLU A N 1
ATOM 994 C CA . GLU A 1 133 ? 3.006 8.172 17.859 1 92.94 133 GLU A CA 1
ATOM 995 C C . GLU A 1 133 ? 4.141 7.52 18.641 1 92.94 133 GLU A C 1
ATOM 997 O O . GLU A 1 133 ? 5.031 8.203 19.141 1 92.94 133 GLU A O 1
ATOM 1002 N N . GLN A 1 134 ? 4.102 6.23 18.688 1 91.69 134 GLN A N 1
ATOM 1003 C CA . GLN A 1 134 ? 5.125 5.48 19.406 1 91.69 134 GLN A CA 1
ATOM 1004 C C . GLN A 1 134 ? 6.473 5.57 18.703 1 91.69 134 GLN A C 1
ATOM 1006 O O . GLN A 1 134 ? 7.523 5.539 19.344 1 91.69 134 GLN A O 1
ATOM 1011 N N . LEU A 1 135 ? 6.438 5.699 17.391 1 92.94 135 LEU A N 1
ATOM 1012 C CA . LEU A 1 135 ? 7.664 5.766 16.609 1 92.94 135 LEU A CA 1
ATOM 1013 C C . LEU A 1 135 ? 8.328 7.133 16.75 1 92.94 135 LEU A C 1
ATOM 1015 O O . LEU A 1 135 ? 9.508 7.285 16.438 1 92.94 135 LEU A O 1
ATOM 1019 N N . ARG A 1 136 ? 7.574 8.172 17.141 1 93 136 ARG A N 1
ATOM 1020 C CA . ARG A 1 136 ? 8.086 9.516 17.391 1 93 136 ARG A CA 1
ATOM 1021 C C . ARG A 1 136 ? 8.891 10.031 16.203 1 93 136 ARG A C 1
ATOM 1023 O O . ARG A 1 136 ? 10.047 10.43 16.344 1 93 136 ARG A O 1
ATOM 1030 N N . LEU A 1 137 ? 8.188 10.141 15.133 1 93.88 137 LEU A N 1
ATOM 1031 C CA . LEU A 1 137 ? 8.852 10.617 13.922 1 93.88 137 LEU A CA 1
ATOM 1032 C C . LEU A 1 137 ? 9.273 12.07 14.07 1 93.88 137 LEU A C 1
ATOM 1034 O O . LEU A 1 137 ? 8.523 12.891 14.609 1 93.88 137 LEU A O 1
ATOM 1038 N N . GLN A 1 138 ? 10.469 12.328 13.625 1 92.69 138 GLN A N 1
ATOM 1039 C CA . GLN A 1 138 ? 10.93 13.711 13.523 1 92.69 138 GLN A CA 1
ATOM 1040 C C . GLN A 1 138 ? 10.391 14.383 12.258 1 92.69 138 GLN A C 1
ATOM 1042 O O . GLN A 1 138 ? 9.984 13.703 11.312 1 92.69 138 GLN A O 1
ATOM 1047 N N . GLN A 1 139 ? 10.383 15.664 12.305 1 92.38 139 GLN A N 1
ATOM 1048 C CA . GLN A 1 139 ? 9.82 16.438 11.203 1 92.38 139 GLN A CA 1
ATOM 1049 C C . GLN A 1 139 ? 10.477 16.062 9.875 1 92.38 139 GLN A C 1
ATOM 1051 O O . GLN A 1 139 ? 9.789 15.914 8.859 1 92.38 139 GLN A O 1
ATOM 1056 N N . ARG A 1 140 ? 11.773 15.906 9.898 1 93.75 140 ARG A N 1
ATOM 1057 C CA . ARG A 1 140 ? 12.492 15.562 8.68 1 93.75 140 ARG A CA 1
ATOM 1058 C C . ARG A 1 140 ? 12.094 14.18 8.172 1 93.75 140 ARG A C 1
ATOM 1060 O O . ARG A 1 140 ? 12.031 13.953 6.965 1 93.75 140 ARG A O 1
ATOM 1067 N N . GLU A 1 141 ? 11.82 13.227 9.055 1 94.94 141 GLU A N 1
ATOM 1068 C CA . GLU A 1 141 ? 11.383 11.883 8.68 1 94.94 141 GLU A CA 1
ATOM 1069 C C . GLU A 1 141 ? 10.008 11.914 8.031 1 94.94 141 GLU A C 1
ATOM 1071 O O . GLU A 1 141 ? 9.758 11.203 7.051 1 94.94 141 GLU A O 1
ATOM 1076 N N . HIS A 1 142 ? 9.133 12.812 8.57 1 94.75 142 HIS A N 1
ATOM 1077 C CA . HIS A 1 142 ? 7.828 12.992 7.945 1 94.75 142 HIS A CA 1
ATOM 1078 C C . HIS A 1 142 ? 7.965 13.492 6.512 1 94.75 142 HIS A C 1
ATOM 1080 O O . HIS A 1 142 ? 7.301 12.977 5.605 1 94.75 142 HIS A O 1
ATOM 1086 N N . ALA A 1 143 ? 8.836 14.43 6.367 1 95.56 143 ALA A N 1
ATOM 1087 C CA . ALA A 1 143 ? 9.031 15.016 5.043 1 95.56 143 ALA A CA 1
ATOM 1088 C C . ALA A 1 143 ? 9.562 13.984 4.055 1 95.56 143 ALA A C 1
ATOM 1090 O O . ALA A 1 143 ? 9.148 13.953 2.895 1 95.56 143 ALA A O 1
ATOM 1091 N N . HIS A 1 144 ? 10.453 13.156 4.512 1 97 144 HIS A N 1
ATOM 1092 C CA . HIS A 1 144 ? 11.023 12.133 3.645 1 97 144 HIS A CA 1
ATOM 1093 C C . HIS A 1 144 ? 9.977 11.078 3.285 1 97 144 HIS A C 1
ATOM 1095 O O . HIS A 1 144 ? 9.938 10.602 2.148 1 97 144 HIS A O 1
ATOM 1101 N N . LEU A 1 145 ? 9.141 10.68 4.223 1 96.69 145 LEU A N 1
ATOM 1102 C CA . LEU A 1 145 ? 8.078 9.719 3.922 1 96.69 145 LEU A CA 1
ATOM 1103 C C . LEU A 1 145 ? 7.109 10.289 2.891 1 96.69 145 LEU A C 1
ATOM 1105 O O . LEU A 1 145 ? 6.711 9.586 1.957 1 96.69 145 LEU A O 1
ATOM 1109 N N . ARG A 1 146 ? 6.785 11.586 3.045 1 97.19 146 ARG A N 1
ATOM 1110 C CA . ARG A 1 146 ? 5.93 12.242 2.064 1 97.19 146 ARG A CA 1
ATOM 1111 C C . ARG A 1 146 ? 6.57 12.227 0.68 1 97.19 146 ARG A C 1
ATOM 1113 O O . ARG A 1 146 ? 5.902 11.953 -0.317 1 97.19 146 ARG A O 1
ATOM 1120 N N . ALA A 1 147 ? 7.836 12.539 0.669 1 97.81 147 ALA A N 1
ATOM 1121 C CA . ALA A 1 147 ? 8.547 12.602 -0.606 1 97.81 147 ALA A CA 1
ATOM 1122 C C . ALA A 1 147 ? 8.602 11.227 -1.269 1 97.81 147 ALA A C 1
ATOM 1124 O O . ALA A 1 147 ? 8.461 11.109 -2.488 1 97.81 147 ALA A O 1
ATOM 1125 N N . LEU A 1 148 ? 8.812 10.188 -0.468 1 97.69 148 LEU A N 1
ATOM 1126 C CA . LEU A 1 148 ? 8.852 8.836 -1.01 1 97.69 148 LEU A CA 1
ATOM 1127 C C . LEU A 1 148 ? 7.5 8.453 -1.604 1 97.69 148 LEU A C 1
ATOM 1129 O O . LEU A 1 148 ? 7.438 7.789 -2.643 1 97.69 148 LEU A O 1
ATOM 1133 N N . CYS A 1 149 ? 6.434 8.852 -0.954 1 97.38 149 CYS A N 1
ATOM 1134 C CA . CYS A 1 149 ? 5.102 8.609 -1.491 1 97.38 149 CYS A CA 1
ATOM 1135 C C . CYS A 1 149 ? 4.883 9.391 -2.783 1 97.38 149 CYS A C 1
ATOM 1137 O O . CYS A 1 149 ? 4.355 8.852 -3.758 1 97.38 149 CYS A O 1
ATOM 1139 N N . LEU A 1 150 ? 5.32 10.57 -2.803 1 97.12 150 LEU A N 1
ATOM 1140 C CA . LEU A 1 1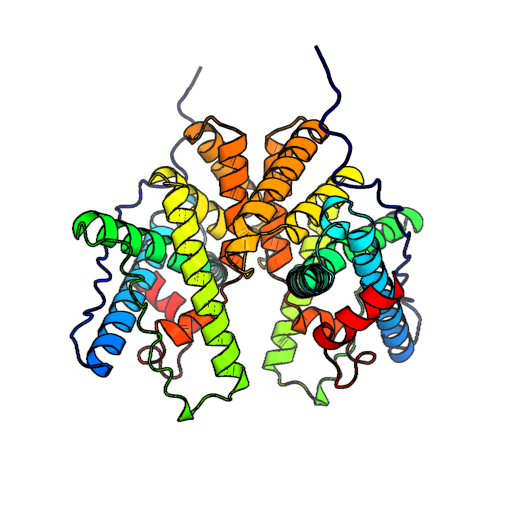50 ? 5.117 11.461 -3.943 1 97.12 150 LEU A CA 1
ATOM 1141 C C . LEU A 1 150 ? 5.836 10.93 -5.18 1 97.12 150 LEU A C 1
ATOM 1143 O O . LEU A 1 150 ? 5.289 10.969 -6.285 1 97.12 150 LEU A O 1
ATOM 1147 N N . PHE A 1 151 ? 7.004 10.414 -4.992 1 96.62 151 PHE A N 1
ATOM 1148 C CA . PHE A 1 151 ? 7.836 10.031 -6.125 1 96.62 151 PHE A CA 1
ATOM 1149 C C . PHE A 1 151 ? 7.758 8.523 -6.371 1 96.62 151 PHE A C 1
ATOM 1151 O O . PHE A 1 151 ? 8.641 7.949 -7.004 1 96.62 151 PHE A O 1
ATOM 1158 N N . SER A 1 152 ? 6.754 7.93 -5.758 1 94.88 152 SER A N 1
ATOM 1159 C CA . SER A 1 152 ? 6.543 6.527 -6.094 1 94.88 152 SER A CA 1
ATOM 1160 C C . SER A 1 152 ? 6.312 6.344 -7.59 1 94.88 152 SER A C 1
ATOM 1162 O O . SER A 1 152 ? 5.488 7.043 -8.188 1 94.88 152 SER A O 1
ATOM 1164 N N . PRO A 1 153 ? 6.945 5.449 -8.219 1 90.56 153 PRO A N 1
ATOM 1165 C CA . PRO A 1 153 ? 6.863 5.309 -9.672 1 90.56 153 PRO A CA 1
ATOM 1166 C C . PRO A 1 153 ? 5.641 4.516 -10.117 1 90.56 153 PRO A C 1
ATOM 1168 O O . PRO A 1 153 ? 5.387 4.387 -11.32 1 90.56 153 PRO A O 1
ATOM 1171 N N . ASP A 1 154 ? 4.832 4.07 -9.273 1 87.31 154 ASP A N 1
ATOM 1172 C CA . ASP A 1 154 ? 3.709 3.217 -9.656 1 87.31 154 ASP A CA 1
ATOM 1173 C C . ASP A 1 154 ? 2.594 4.031 -10.305 1 87.31 154 ASP A C 1
ATOM 1175 O O . ASP A 1 154 ? 2.275 5.133 -9.844 1 87.31 154 ASP A O 1
ATOM 1179 N N . GLY A 1 155 ? 2.096 3.553 -11.414 1 83.56 155 GLY A N 1
ATOM 1180 C CA . GLY A 1 155 ? 0.93 4.141 -12.055 1 83.56 155 GLY A CA 1
ATOM 1181 C C . GLY A 1 155 ? 1.269 5.328 -12.938 1 83.56 155 GLY A C 1
ATOM 1182 O O . GLY A 1 155 ? 0.384 6.105 -13.305 1 83.56 155 GLY A O 1
ATOM 1183 N N . VAL A 1 156 ? 2.518 5.582 -13.125 1 87.88 156 VAL A N 1
ATOM 1184 C CA . VAL A 1 156 ? 2.896 6.691 -13.992 1 87.88 156 VAL A CA 1
ATOM 1185 C C . VAL A 1 156 ? 3.398 6.152 -15.328 1 87.88 156 VAL A C 1
ATOM 1187 O O . VAL A 1 156 ? 3.758 4.977 -15.438 1 87.88 156 VAL A O 1
ATOM 1190 N N . PRO A 1 157 ? 3.346 7.004 -16.281 1 82.81 157 PRO A N 1
ATOM 1191 C CA . PRO A 1 157 ? 3.863 6.559 -17.578 1 82.81 157 PRO A CA 1
ATOM 1192 C C . PRO A 1 157 ? 5.348 6.207 -17.531 1 82.81 157 PRO A C 1
ATOM 1194 O O . PRO A 1 157 ? 6.086 6.734 -16.688 1 82.81 157 PRO A O 1
ATOM 1197 N N . ASP A 1 158 ? 5.754 5.406 -18.453 1 80.5 158 ASP A N 1
ATOM 1198 C CA . ASP A 1 158 ? 7.098 4.84 -18.469 1 80.5 158 ASP A CA 1
ATOM 1199 C C . ASP A 1 158 ? 8.156 5.938 -18.531 1 80.5 158 ASP A C 1
ATOM 1201 O O . ASP A 1 158 ? 9.211 5.82 -17.906 1 80.5 158 ASP A O 1
ATOM 1205 N N . PHE A 1 159 ? 7.805 6.926 -19.281 1 84.88 159 PHE A N 1
ATOM 1206 C CA . PHE A 1 159 ? 8.812 7.965 -19.469 1 84.88 159 PHE A CA 1
ATOM 1207 C C . PHE A 1 159 ? 9.086 8.688 -18.156 1 84.88 159 PHE A C 1
ATOM 1209 O O . PHE A 1 159 ? 10.164 9.258 -17.984 1 84.88 159 PHE A O 1
ATOM 1216 N N . LEU A 1 160 ? 8.203 8.625 -17.234 1 91.06 160 LEU A N 1
ATOM 1217 C CA . LEU A 1 160 ? 8.32 9.312 -15.961 1 91.06 160 LEU A CA 1
ATOM 1218 C C . LEU A 1 160 ? 8.859 8.367 -14.883 1 91.06 160 LEU A C 1
ATOM 1220 O O . LEU A 1 160 ? 9.359 8.82 -13.852 1 91.06 160 LEU A O 1
ATOM 1224 N N . THR A 1 161 ? 8.766 7.086 -15.156 1 90.5 161 THR A N 1
ATOM 1225 C CA . THR A 1 161 ? 9.094 6.066 -14.172 1 90.5 161 THR A CA 1
ATOM 1226 C C . THR A 1 161 ? 10.562 6.176 -13.75 1 90.5 161 THR A C 1
ATOM 1228 O O . THR A 1 161 ? 10.867 6.211 -12.562 1 90.5 161 THR A O 1
ATOM 1231 N N . ARG A 1 162 ? 11.422 6.27 -14.688 1 88.75 162 ARG A N 1
ATOM 1232 C CA . ARG A 1 162 ? 12.852 6.328 -14.398 1 88.75 162 ARG A CA 1
ATOM 1233 C C . ARG A 1 162 ? 13.203 7.582 -13.609 1 88.75 162 ARG A C 1
ATOM 1235 O O . ARG A 1 162 ? 13.992 7.531 -12.664 1 88.75 162 ARG A O 1
ATOM 1242 N N . LYS A 1 163 ? 12.633 8.648 -14.039 1 93.25 163 LYS A N 1
ATOM 1243 C CA . LYS A 1 163 ? 12.883 9.914 -13.352 1 93.25 163 LYS A CA 1
ATOM 1244 C C . LYS A 1 163 ? 12.422 9.859 -11.898 1 93.25 163 LYS A C 1
ATOM 1246 O O . LYS A 1 163 ? 13.133 10.297 -10.992 1 93.25 163 LYS A O 1
ATOM 1251 N N . LEU A 1 164 ? 11.289 9.344 -11.672 1 94.69 164 LEU A N 1
ATOM 1252 C CA . LEU A 1 164 ? 10.742 9.25 -10.328 1 94.69 164 LEU A CA 1
ATOM 1253 C C . LEU A 1 164 ? 11.547 8.273 -9.477 1 94.69 164 LEU A C 1
ATOM 1255 O O . LEU A 1 164 ? 11.742 8.492 -8.281 1 94.69 164 LEU A O 1
ATOM 1259 N N . GLN A 1 165 ? 12.016 7.242 -10.109 1 90.69 165 GLN A N 1
ATOM 1260 C CA . GLN A 1 165 ? 12.891 6.309 -9.406 1 90.69 165 GLN A CA 1
ATOM 1261 C C . GLN A 1 165 ? 14.172 6.996 -8.938 1 90.69 165 GLN A C 1
ATOM 1263 O O . GLN A 1 165 ? 14.641 6.758 -7.824 1 90.69 165 GLN A O 1
ATOM 1268 N N . ASP A 1 166 ? 14.656 7.809 -9.789 1 91.94 166 ASP A N 1
ATOM 1269 C CA . ASP A 1 166 ? 15.852 8.562 -9.43 1 91.94 166 ASP A CA 1
ATOM 1270 C C . ASP A 1 166 ? 15.586 9.492 -8.242 1 91.94 166 ASP A C 1
ATOM 1272 O O . ASP A 1 166 ? 16.406 9.602 -7.336 1 91.94 166 ASP A O 1
ATOM 1276 N N . TYR A 1 167 ? 14.461 10.148 -8.297 1 94.88 167 TYR A N 1
ATOM 1277 C CA . TYR A 1 167 ? 14.086 11.016 -7.188 1 94.88 167 TYR A CA 1
ATOM 1278 C C . TYR A 1 167 ? 13.938 10.219 -5.898 1 94.88 167 TYR A C 1
ATOM 1280 O O . TYR A 1 167 ? 14.383 10.656 -4.836 1 94.88 167 TYR A O 1
ATOM 1288 N N . GLN A 1 168 ? 13.328 9.055 -6.008 1 93.56 168 GLN A N 1
ATOM 1289 C CA . GLN A 1 168 ? 13.125 8.219 -4.824 1 93.56 168 GLN A CA 1
ATOM 1290 C C . GLN A 1 168 ? 14.461 7.805 -4.211 1 93.56 168 GLN A C 1
ATOM 1292 O O . GLN A 1 168 ? 14.594 7.734 -2.988 1 93.56 168 GLN A O 1
ATOM 1297 N N . ILE A 1 169 ? 15.367 7.516 -5.066 1 91.5 169 ILE A N 1
ATOM 1298 C CA . ILE A 1 169 ? 16.688 7.102 -4.594 1 91.5 169 ILE A CA 1
ATOM 1299 C C . ILE A 1 169 ? 17.359 8.258 -3.861 1 91.5 169 ILE A C 1
ATOM 1301 O O . ILE A 1 169 ? 17.969 8.07 -2.811 1 91.5 169 ILE A O 1
ATOM 1305 N N . LYS A 1 170 ? 17.234 9.398 -4.383 1 94.06 170 LYS A N 1
ATOM 1306 C CA . LYS A 1 170 ? 17.812 10.578 -3.742 1 94.06 170 LYS A CA 1
ATOM 1307 C C . LYS A 1 170 ? 17.172 10.836 -2.383 1 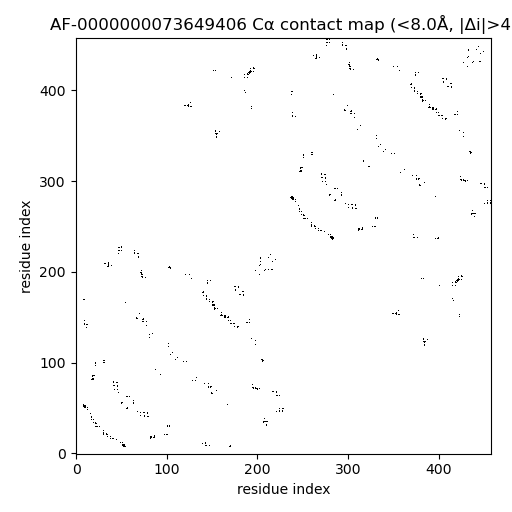94.06 170 LYS A C 1
ATOM 1309 O O . LYS A 1 170 ? 17.859 11.164 -1.415 1 94.06 170 LYS A O 1
ATOM 1314 N N . VAL A 1 171 ? 15.867 10.703 -2.357 1 95.94 171 VAL A N 1
ATOM 1315 C CA . VAL A 1 171 ? 15.156 10.875 -1.097 1 95.94 171 VAL A CA 1
ATOM 1316 C C . VAL A 1 171 ? 15.609 9.812 -0.096 1 95.94 171 VAL A C 1
ATOM 1318 O O . VAL A 1 171 ? 15.836 10.117 1.078 1 95.94 171 VAL A O 1
ATOM 1321 N N . LEU A 1 172 ? 15.742 8.617 -0.561 1 93.81 172 LEU A N 1
ATOM 1322 C CA . LEU A 1 172 ? 16.156 7.508 0.29 1 93.81 172 LEU A CA 1
ATOM 1323 C C . LEU A 1 172 ? 17.547 7.754 0.865 1 93.81 172 LEU A C 1
ATOM 1325 O O . LEU A 1 172 ? 17.797 7.48 2.041 1 93.81 172 LEU A O 1
ATOM 1329 N N . ARG A 1 173 ? 18.391 8.219 0.059 1 92.94 173 ARG A N 1
ATOM 1330 C CA . ARG A 1 173 ? 19.734 8.531 0.512 1 92.94 173 ARG A CA 1
ATOM 1331 C C . ARG A 1 173 ? 19.719 9.633 1.566 1 92.94 173 ARG A C 1
ATOM 1333 O O . ARG A 1 173 ? 20.453 9.555 2.562 1 92.94 173 ARG A O 1
ATOM 1340 N N . SER A 1 174 ? 18.953 10.641 1.328 1 94.69 174 SER A N 1
ATOM 1341 C CA . SER A 1 174 ? 18.812 11.719 2.299 1 94.69 174 SER A CA 1
ATOM 1342 C C . SER A 1 174 ? 18.234 11.211 3.615 1 94.69 174 SER A C 1
ATOM 1344 O O . SER A 1 174 ? 18.688 11.609 4.691 1 94.69 174 SER A O 1
ATOM 1346 N N . LEU A 1 175 ? 17.25 10.328 3.514 1 94.56 175 LEU A N 1
ATOM 1347 C CA . LEU A 1 175 ? 16.641 9.75 4.707 1 94.56 175 LEU A CA 1
ATOM 1348 C C . LEU A 1 175 ? 17.656 8.898 5.473 1 94.56 175 LEU A C 1
ATOM 1350 O O . LEU A 1 175 ? 17.703 8.953 6.703 1 94.56 175 LEU A O 1
ATOM 1354 N N . ARG A 1 176 ? 18.375 8.195 4.797 1 92.75 176 ARG A N 1
ATOM 1355 C CA . ARG A 1 176 ? 19.406 7.367 5.422 1 92.75 176 ARG A CA 1
ATOM 1356 C C . ARG A 1 176 ? 20.406 8.227 6.18 1 92.75 176 ARG A C 1
ATOM 1358 O O . ARG A 1 176 ? 20.844 7.863 7.277 1 92.75 176 ARG A O 1
ATOM 1365 N N . ALA A 1 177 ? 20.734 9.305 5.562 1 92.38 177 ALA A N 1
ATOM 1366 C CA . ALA A 1 177 ? 21.688 10.219 6.191 1 92.38 177 ALA A CA 1
ATOM 1367 C C . ALA A 1 177 ? 21.094 10.844 7.449 1 92.38 177 ALA A C 1
ATOM 1369 O O . ALA A 1 177 ? 21.812 11.125 8.414 1 92.38 177 ALA A O 1
ATOM 1370 N N . THR A 1 178 ? 19.797 11.023 7.461 1 91.5 178 THR A N 1
ATOM 1371 C CA . THR A 1 178 ? 19.094 11.664 8.57 1 91.5 178 THR A CA 1
ATOM 1372 C C . THR A 1 178 ? 18.922 10.695 9.734 1 91.5 178 THR A C 1
ATOM 1374 O O . THR A 1 178 ? 19.125 11.07 10.898 1 91.5 178 THR A O 1
ATOM 1377 N N . VAL A 1 179 ? 18.547 9.5 9.594 1 91.06 179 VAL A N 1
ATOM 1378 C CA . VAL A 1 179 ? 18.172 8.539 10.625 1 91.06 179 VAL A CA 1
ATOM 1379 C C . VAL A 1 179 ? 19.422 7.832 11.156 1 91.06 179 VAL A C 1
ATOM 1381 O O . VAL A 1 179 ? 19.531 7.578 12.359 1 91.06 179 VAL A O 1
ATOM 1384 N N . GLN A 1 180 ? 20.453 7.527 10.422 1 84.25 180 GLN A N 1
ATOM 1385 C CA . GLN A 1 180 ? 21.75 6.938 10.727 1 84.25 180 GLN A CA 1
ATOM 1386 C C . GLN A 1 180 ? 21.594 5.547 11.336 1 84.25 180 GLN A C 1
ATOM 1388 O O . GLN A 1 180 ? 22.594 4.848 11.547 1 84.25 180 GLN A O 1
ATOM 1393 N N . ASP A 1 181 ? 20.359 5.066 11.633 1 88.12 181 ASP A N 1
ATOM 1394 C CA . ASP A 1 181 ? 20.062 3.73 12.133 1 88.12 181 ASP A CA 1
ATOM 1395 C C . ASP A 1 181 ? 19.297 2.916 11.094 1 88.12 181 ASP A C 1
ATOM 1397 O O . ASP A 1 181 ? 18.172 3.268 10.727 1 88.12 181 ASP A O 1
ATOM 1401 N N . GLU A 1 182 ? 19.844 1.794 10.742 1 84.12 182 GLU A N 1
ATOM 1402 C CA . GLU A 1 182 ? 19.297 0.979 9.664 1 84.12 182 GLU A CA 1
ATOM 1403 C C . GLU A 1 182 ? 17.953 0.379 10.062 1 84.12 182 GLU A C 1
ATOM 1405 O O . GLU A 1 182 ? 17.047 0.235 9.227 1 84.12 182 GLU A O 1
ATOM 1410 N N . ASP A 1 183 ? 17.844 -0.011 11.297 1 86.44 183 ASP A N 1
ATOM 1411 C CA . ASP A 1 183 ? 16.578 -0.572 11.766 1 86.44 183 ASP A CA 1
ATOM 1412 C C . ASP A 1 183 ? 15.469 0.473 11.734 1 86.44 183 ASP A C 1
ATOM 1414 O O . ASP A 1 183 ? 14.328 0.164 11.375 1 86.44 183 ASP A O 1
ATOM 1418 N N . ARG A 1 184 ? 15.836 1.632 12.102 1 91.88 184 ARG A N 1
ATOM 1419 C CA . ARG A 1 184 ? 14.852 2.703 12.07 1 91.88 184 ARG A CA 1
ATOM 1420 C C . ARG A 1 184 ? 14.445 3.033 10.633 1 91.88 184 ARG A C 1
ATOM 1422 O O . ARG A 1 184 ? 13.266 3.23 10.344 1 91.88 184 ARG A O 1
ATOM 1429 N N . LEU A 1 185 ? 15.469 3.09 9.766 1 93.38 185 LEU A N 1
ATOM 1430 C CA . LEU A 1 185 ? 15.172 3.336 8.359 1 93.38 185 LEU A CA 1
ATOM 1431 C C . LEU A 1 185 ? 14.188 2.305 7.82 1 93.38 185 LEU A C 1
ATOM 1433 O O . LEU A 1 185 ? 13.195 2.662 7.176 1 93.38 185 LEU A O 1
ATOM 1437 N N . ALA A 1 186 ? 14.469 1.096 8.094 1 91.25 186 ALA A N 1
ATOM 1438 C CA . ALA A 1 186 ? 13.609 0.014 7.617 1 91.25 186 ALA A CA 1
ATOM 1439 C C . ALA A 1 186 ? 12.211 0.118 8.219 1 91.25 186 ALA A C 1
ATOM 1441 O O . ALA A 1 186 ? 11.211 -0.086 7.52 1 91.25 186 ALA A O 1
ATOM 1442 N N . THR A 1 187 ? 12.172 0.427 9.492 1 92.06 187 THR A N 1
ATOM 1443 C CA . THR A 1 187 ? 10.891 0.576 10.172 1 92.06 187 THR A CA 1
ATOM 1444 C C . THR A 1 187 ? 10.078 1.706 9.555 1 92.06 187 THR A C 1
ATOM 1446 O O . THR A 1 187 ? 8.859 1.582 9.391 1 92.06 187 THR A O 1
ATOM 1449 N N . LEU A 1 188 ? 10.758 2.768 9.203 1 95.19 188 LEU A N 1
ATOM 1450 C CA . LEU A 1 188 ? 10.086 3.898 8.57 1 95.19 188 LEU A CA 1
ATOM 1451 C C . LEU A 1 188 ? 9.562 3.518 7.191 1 95.19 188 LEU A C 1
ATOM 1453 O O . LEU A 1 188 ? 8.422 3.848 6.84 1 95.19 188 LEU A O 1
ATOM 1457 N N . LEU A 1 189 ? 10.367 2.795 6.484 1 95.75 189 LEU A N 1
ATOM 1458 C CA . LEU A 1 189 ? 9.984 2.4 5.137 1 95.75 189 LEU A CA 1
ATOM 1459 C C . LEU A 1 189 ? 8.805 1.434 5.172 1 95.75 189 LEU A C 1
ATOM 1461 O O . LEU A 1 189 ? 7.961 1.441 4.27 1 95.75 189 LEU A O 1
ATOM 1465 N N . LEU A 1 190 ? 8.719 0.693 6.223 1 95.5 190 LEU A N 1
ATOM 1466 C CA . LEU A 1 190 ? 7.641 -0.28 6.371 1 95.5 190 LEU A CA 1
ATOM 1467 C C . LEU A 1 190 ? 6.316 0.414 6.664 1 95.5 190 LEU A C 1
ATOM 1469 O O . LEU A 1 190 ? 5.258 -0.216 6.621 1 95.5 190 LEU A O 1
ATOM 1473 N N . GLN A 1 191 ? 6.328 1.721 6.898 1 96.06 191 GLN A N 1
ATOM 1474 C CA . GLN A 1 191 ? 5.09 2.467 7.102 1 96.06 191 GLN A CA 1
ATOM 1475 C C . GLN A 1 191 ? 4.441 2.832 5.77 1 96.06 191 GLN A C 1
ATOM 1477 O O . GLN A 1 191 ? 3.252 3.143 5.715 1 96.06 191 GLN A O 1
ATOM 1482 N N . LEU A 1 192 ? 5.25 2.832 4.73 1 97.19 192 LEU A N 1
ATOM 1483 C CA . LEU A 1 192 ? 4.773 3.273 3.424 1 97.19 192 LEU A CA 1
ATOM 1484 C C . LEU A 1 192 ? 3.66 2.361 2.916 1 97.19 192 LEU A C 1
ATOM 1486 O O . LEU A 1 192 ? 2.613 2.838 2.475 1 97.19 192 LEU A O 1
ATOM 1490 N N . PRO A 1 193 ? 3.832 1.023 3.025 1 96.12 193 PRO A N 1
ATOM 1491 C CA . PRO A 1 193 ? 2.725 0.161 2.605 1 96.12 193 PRO A CA 1
ATOM 1492 C C . PRO A 1 193 ? 1.479 0.341 3.469 1 96.12 193 PRO A C 1
ATOM 1494 O O . PRO A 1 193 ? 0.356 0.191 2.979 1 96.12 193 PRO A O 1
ATOM 1497 N N . VAL A 1 194 ? 1.642 0.631 4.742 1 95.5 194 VAL A N 1
ATOM 1498 C CA . VAL A 1 194 ? 0.503 0.84 5.633 1 95.5 194 VAL A CA 1
ATOM 1499 C C . VAL A 1 194 ? -0.272 2.08 5.195 1 95.5 194 VAL A C 1
ATOM 1501 O O . VAL A 1 194 ? -1.505 2.076 5.176 1 95.5 194 VAL A O 1
ATOM 1504 N N . LEU A 1 195 ? 0.402 3.092 4.805 1 95.69 195 LEU A N 1
ATOM 1505 C CA . LEU A 1 195 ? -0.226 4.32 4.332 1 95.69 195 LEU A CA 1
ATOM 1506 C C . LEU A 1 195 ? -1.102 4.051 3.113 1 95.69 195 LEU A C 1
ATOM 1508 O O . LEU A 1 195 ? -2.17 4.648 2.967 1 95.69 195 LEU A O 1
ATOM 1512 N N . ARG A 1 196 ? -0.708 3.127 2.322 1 94.06 196 ARG A N 1
ATOM 1513 C CA . ARG A 1 196 ? -1.394 2.83 1.067 1 94.06 196 ARG A CA 1
ATOM 1514 C C . ARG A 1 196 ? -2.684 2.057 1.318 1 94.06 196 ARG A C 1
ATOM 1516 O O . ARG A 1 196 ? -3.52 1.927 0.422 1 94.06 196 ARG A O 1
ATOM 1523 N N . THR A 1 197 ? -2.887 1.607 2.506 1 92.81 197 THR A N 1
ATOM 1524 C CA . THR A 1 197 ? -4.078 0.819 2.803 1 92.81 197 THR A CA 1
ATOM 1525 C C . THR A 1 197 ? -5.309 1.716 2.904 1 92.81 197 THR A C 1
ATOM 1527 O O . THR A 1 197 ? -6.441 1.233 2.84 1 92.81 197 THR A O 1
ATOM 1530 N N . PHE A 1 198 ? -5.094 2.963 3.107 1 93.88 198 PHE A N 1
ATOM 1531 C CA . PHE A 1 198 ? -6.203 3.906 3.221 1 93.88 198 PHE A CA 1
ATOM 1532 C C . PHE A 1 198 ? -6.516 4.539 1.869 1 93.88 198 PHE A C 1
ATOM 1534 O O . PHE A 1 198 ? -5.766 5.391 1.388 1 93.88 198 PHE A O 1
ATOM 1541 N N . SER A 1 199 ? -7.625 4.23 1.334 1 92.38 199 SER A N 1
ATOM 1542 C CA . SER A 1 199 ? -7.977 4.605 -0.031 1 92.38 199 SER A CA 1
ATOM 1543 C C . SER A 1 199 ? -8.539 6.023 -0.087 1 92.38 199 SER A C 1
ATOM 1545 O O . SER A 1 199 ? -8.977 6.562 0.93 1 92.38 1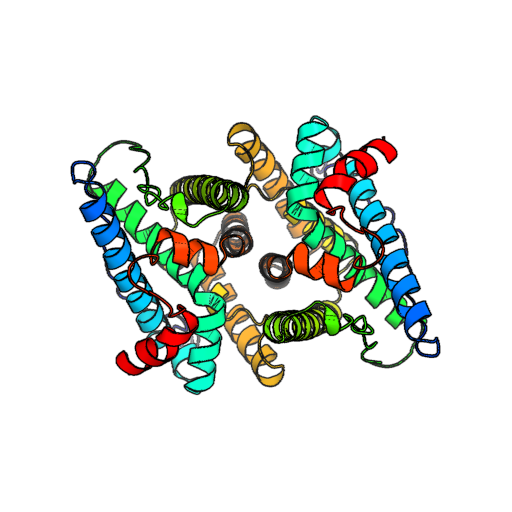99 SER A O 1
ATOM 1547 N N . GLY A 1 200 ? -8.5 6.543 -1.247 1 92.31 200 GLY A N 1
ATOM 1548 C CA . GLY A 1 200 ? -9.102 7.848 -1.491 1 92.31 200 GLY A CA 1
ATOM 1549 C C . GLY A 1 200 ? -10.57 7.91 -1.106 1 92.31 200 GLY A C 1
ATOM 1550 O O . GLY A 1 200 ? -10.969 8.766 -0.317 1 92.31 200 GLY A O 1
ATOM 1551 N N . PRO A 1 201 ? -11.336 6.965 -1.583 1 88.12 201 PRO A N 1
ATOM 1552 C CA . PRO A 1 201 ? -12.766 6.965 -1.26 1 88.12 201 PRO A CA 1
ATOM 1553 C C . PRO A 1 201 ? -13.031 6.914 0.244 1 88.12 201 PRO A C 1
ATOM 1555 O O . PRO A 1 201 ? -13.938 7.586 0.737 1 88.12 201 PRO A O 1
ATOM 1558 N N . PHE A 1 202 ? -12.273 6.203 0.948 1 90.31 202 PHE A N 1
ATOM 1559 C CA . PHE A 1 202 ? -12.422 6.152 2.396 1 90.31 202 PHE A CA 1
ATOM 1560 C C . PHE A 1 202 ? -12.18 7.523 3.016 1 90.31 202 PHE A C 1
ATOM 1562 O O . PHE A 1 202 ? -12.969 7.988 3.836 1 90.31 202 PHE A O 1
ATOM 1569 N N . LEU A 1 203 ? -11.109 8.148 2.621 1 92.56 203 LEU A N 1
ATOM 1570 C CA . LEU A 1 203 ? -10.773 9.453 3.176 1 92.56 203 LEU A CA 1
ATOM 1571 C C . LEU A 1 203 ? -11.82 10.492 2.779 1 92.56 203 LEU A C 1
ATOM 1573 O O . LEU A 1 203 ? -12.133 11.391 3.564 1 92.56 203 LEU A O 1
ATOM 1577 N N . GLU A 1 204 ? -12.312 10.391 1.594 1 89.75 204 GLU A N 1
ATOM 1578 C CA . GLU A 1 204 ? -13.383 11.289 1.162 1 89.75 204 GLU A CA 1
ATOM 1579 C C . GLU A 1 204 ? -14.625 11.117 2.033 1 89.75 204 GLU A C 1
ATOM 1581 O O . GLU A 1 204 ? -15.258 12.102 2.414 1 89.75 204 GLU A O 1
ATOM 1586 N N . ASP A 1 205 ? -14.953 9.93 2.398 1 83.88 205 ASP A N 1
ATOM 1587 C CA . ASP A 1 205 ? -16.125 9.633 3.221 1 83.88 205 ASP A CA 1
ATOM 1588 C C . ASP A 1 205 ? -15.953 10.188 4.633 1 83.88 205 ASP A C 1
ATOM 1590 O O . ASP A 1 205 ? -16.938 10.609 5.262 1 83.88 205 ASP A O 1
ATOM 1594 N N . VAL A 1 206 ? -14.781 10.219 5.09 1 86 206 VAL A N 1
ATOM 1595 C CA . VAL A 1 206 ? -14.531 10.531 6.492 1 86 206 VAL A CA 1
ATOM 1596 C C . VAL A 1 206 ? -14.281 12.031 6.648 1 86 206 VAL A C 1
ATOM 1598 O O . VAL A 1 206 ? -14.773 12.656 7.59 1 86 206 VAL A O 1
ATOM 1601 N N . PHE A 1 207 ? -13.633 12.555 5.664 1 88.62 207 PHE A N 1
ATOM 1602 C CA . PHE A 1 207 ? -13.141 13.906 5.914 1 88.62 207 PHE A CA 1
ATOM 1603 C C . PHE A 1 207 ? -13.805 14.906 4.977 1 88.62 207 PHE A C 1
ATOM 1605 O O . PHE A 1 207 ? -13.672 16.125 5.164 1 88.62 207 PHE A O 1
ATOM 1612 N N . PHE A 1 208 ? -14.594 14.391 3.955 1 88.06 208 PHE A N 1
ATOM 1613 C CA . PHE A 1 208 ? -15.023 15.344 2.941 1 88.06 208 PHE A CA 1
ATOM 1614 C C . PHE A 1 208 ? -16.484 15.133 2.584 1 88.06 208 PHE A C 1
ATOM 1616 O O . PHE A 1 208 ? -16.953 15.586 1.535 1 88.06 208 PHE A O 1
ATOM 1623 N N . VAL A 1 209 ? -17.219 14.25 3.152 1 76.38 209 VAL A N 1
ATOM 1624 C CA . VAL A 1 209 ? -18.578 13.875 2.822 1 76.38 209 VAL A CA 1
ATOM 1625 C C . VAL A 1 209 ? -19.438 15.125 2.648 1 76.38 209 VAL A C 1
ATOM 1627 O O . VAL A 1 209 ? -20.328 15.164 1.801 1 76.38 209 VAL A O 1
ATOM 1630 N N . GLY A 1 210 ? -19.266 16.125 3.264 1 65.69 210 GLY A N 1
ATOM 1631 C CA . GLY A 1 210 ? -20.125 17.297 3.217 1 65.69 210 GLY A CA 1
ATOM 1632 C C . GLY A 1 210 ? -19.547 18.422 2.377 1 65.69 210 GLY A C 1
ATOM 1633 O O . GLY A 1 210 ? -20.25 19.391 2.074 1 65.69 210 GLY A O 1
ATOM 1634 N N . PHE A 1 211 ? -18.453 18.203 1.997 1 65.81 211 PHE A N 1
ATOM 1635 C CA . PHE A 1 211 ? -17.781 19.344 1.392 1 65.81 211 PHE A CA 1
ATOM 1636 C C . PHE A 1 211 ? -17.594 19.141 -0.108 1 65.81 211 PHE A C 1
ATOM 1638 O O . PHE A 1 211 ? -17.547 20.094 -0.872 1 65.81 211 PHE A O 1
ATOM 1645 N N . VAL A 1 212 ? -17.328 17.828 -0.442 1 62.75 212 VAL A N 1
ATOM 1646 C CA . VAL A 1 212 ? -16.984 17.641 -1.849 1 62.75 212 VAL A CA 1
ATOM 1647 C C . VAL A 1 212 ? -18.25 17.359 -2.654 1 62.75 212 VAL A C 1
ATOM 1649 O O . VAL A 1 212 ? -18.297 17.594 -3.865 1 62.75 212 VAL A O 1
ATOM 1652 N N . GLY A 1 213 ? -19.516 17.281 -2.008 1 60.81 213 GLY A N 1
ATOM 1653 C CA . GLY A 1 213 ? -20.719 16.953 -2.762 1 60.81 213 GLY A CA 1
ATOM 1654 C C . GLY A 1 213 ? -20.5 15.852 -3.775 1 60.81 213 GLY A C 1
ATOM 1655 O O . GLY A 1 213 ? -19.953 14.797 -3.445 1 60.81 213 GLY A O 1
ATOM 1656 N N . ASP A 1 214 ? -20.812 16.141 -5.062 1 69.19 214 ASP A N 1
ATOM 1657 C CA . ASP A 1 214 ? -20.703 15.234 -6.195 1 69.19 214 ASP A CA 1
ATOM 1658 C C . ASP A 1 214 ? -19.312 15.328 -6.832 1 69.19 214 ASP A C 1
ATOM 1660 O O . ASP A 1 214 ? -19.062 14.734 -7.887 1 69.19 214 ASP A O 1
ATOM 1664 N N . VAL A 1 215 ? -18.484 15.992 -6.145 1 80.69 215 VAL A N 1
ATOM 1665 C CA . VAL A 1 215 ? -17.156 16.219 -6.73 1 80.69 215 VAL A CA 1
ATOM 1666 C C . VAL A 1 215 ? -16.125 15.375 -5.996 1 80.69 215 VAL A C 1
ATOM 1668 O O . VAL A 1 215 ? -16.141 15.297 -4.766 1 80.69 215 VAL A O 1
ATOM 1671 N N . SER A 1 216 ? -15.328 14.641 -6.746 1 86.88 216 SER A N 1
ATOM 1672 C CA . SER A 1 216 ? -14.242 13.859 -6.16 1 86.88 216 SER A CA 1
ATOM 1673 C C . SER A 1 216 ? -13.016 14.727 -5.898 1 86.88 216 SER A C 1
ATOM 1675 O O . SER A 1 216 ? -12.883 15.812 -6.469 1 86.88 216 SER A O 1
ATOM 1677 N N . ILE A 1 217 ? -12.18 14.328 -5.047 1 92.38 217 ILE A N 1
ATOM 1678 C CA . ILE A 1 217 ? -10.938 15.047 -4.77 1 92.38 217 ILE A CA 1
ATOM 1679 C C . ILE A 1 217 ? -10.102 15.141 -6.043 1 92.38 217 ILE A C 1
ATOM 1681 O O . ILE A 1 217 ? -9.422 16.141 -6.273 1 92.38 217 ILE A O 1
ATOM 1685 N N . ASP A 1 218 ? -10.219 14.148 -6.859 1 91 218 ASP A N 1
ATOM 1686 C CA . ASP A 1 218 ? -9.484 14.141 -8.125 1 91 218 ASP A CA 1
ATOM 1687 C C . ASP A 1 218 ? -9.867 15.344 -8.984 1 91 218 ASP A C 1
ATOM 1689 O O . ASP A 1 218 ? -9.031 15.891 -9.703 1 91 218 ASP A O 1
ATOM 1693 N N . ASP A 1 219 ? -11.039 15.711 -8.844 1 90.5 219 ASP A N 1
ATOM 1694 C CA . ASP A 1 219 ? -11.531 16.828 -9.641 1 90.5 219 ASP A CA 1
ATOM 1695 C C . ASP A 1 219 ? -11.047 18.156 -9.078 1 90.5 219 ASP A C 1
ATOM 1697 O O . ASP A 1 219 ? -10.945 19.156 -9.812 1 90.5 219 ASP A O 1
ATOM 1701 N N . VAL A 1 220 ? -10.758 18.234 -7.863 1 92.62 220 VAL A N 1
ATOM 1702 C CA . VAL A 1 220 ? -10.438 19.469 -7.176 1 92.62 220 VAL A CA 1
ATOM 1703 C C . VAL A 1 220 ? -8.93 19.719 -7.246 1 92.62 220 VAL A C 1
ATOM 1705 O O . VAL A 1 220 ? -8.484 20.875 -7.168 1 92.62 220 VAL A O 1
ATOM 1708 N N . ILE A 1 221 ? -8.156 18.703 -7.43 1 95.44 221 ILE A N 1
ATOM 1709 C CA . ILE A 1 221 ? -6.703 18.75 -7.293 1 95.44 221 ILE A CA 1
ATOM 1710 C C . ILE A 1 221 ? -6.125 19.719 -8.312 1 95.44 221 ILE A C 1
ATOM 1712 O O . ILE A 1 221 ? -5.285 20.562 -7.977 1 95.44 221 ILE A O 1
ATOM 1716 N N . PRO A 1 222 ? -6.578 19.703 -9.609 1 95.56 222 PRO A N 1
ATOM 1717 C CA . PRO A 1 222 ? -6.016 20.672 -10.555 1 95.56 222 PRO A CA 1
ATOM 1718 C C . PRO A 1 222 ? -6.258 22.109 -10.125 1 95.56 222 PRO A C 1
ATOM 1720 O O . PRO A 1 222 ? -5.383 22.969 -10.297 1 95.56 222 PRO A O 1
ATOM 1723 N N . TYR A 1 223 ? -7.395 22.328 -9.523 1 92.94 223 TYR A N 1
ATOM 1724 C CA . TYR A 1 223 ? -7.723 23.688 -9.078 1 92.94 223 TYR A CA 1
ATOM 1725 C C . TYR A 1 223 ? -6.898 24.062 -7.855 1 92.94 223 TYR A C 1
ATOM 1727 O O . TYR A 1 223 ? -6.434 25.203 -7.742 1 92.94 223 TYR A O 1
ATOM 1735 N N . LEU A 1 224 ? -6.699 23.109 -6.984 1 93.62 224 LEU A N 1
ATOM 1736 C CA . LEU A 1 224 ? -5.914 23.344 -5.777 1 93.62 224 LEU A CA 1
ATOM 1737 C C . LEU A 1 224 ? -4.473 23.688 -6.125 1 93.62 224 LEU A C 1
ATOM 1739 O O . LEU A 1 224 ? -3.895 24.609 -5.551 1 93.62 224 LEU A O 1
ATOM 1743 N N . LEU A 1 225 ? -3.928 22.922 -7.051 1 95.19 225 LEU A N 1
ATOM 1744 C CA . LEU A 1 225 ? -2.539 23.141 -7.438 1 95.19 225 LEU A CA 1
ATOM 1745 C C . LEU A 1 225 ? -2.385 24.469 -8.172 1 95.19 225 LEU A C 1
ATOM 1747 O O . LEU A 1 225 ? -1.379 25.172 -8.008 1 95.19 225 LEU A O 1
ATOM 1751 N N . ASN A 1 226 ? -3.336 24.766 -8.961 1 93.38 226 ASN A N 1
ATOM 1752 C CA . ASN A 1 226 ? -3.295 26.031 -9.688 1 93.38 226 ASN A CA 1
ATOM 1753 C C . ASN A 1 226 ? -3.363 27.234 -8.742 1 93.38 226 ASN A C 1
ATOM 1755 O O . ASN A 1 226 ? -2.746 28.266 -9 1 93.38 226 ASN A O 1
ATOM 1759 N N . ALA A 1 227 ? -4.121 27.047 -7.703 1 87.62 227 ALA A N 1
ATOM 1760 C CA . ALA A 1 227 ? -4.266 28.125 -6.723 1 87.62 227 ALA A CA 1
ATOM 1761 C C . ALA A 1 227 ? -2.951 28.375 -5.992 1 87.62 227 ALA A C 1
ATOM 1763 O O . ALA A 1 227 ? -2.723 29.469 -5.48 1 87.62 227 ALA A O 1
ATOM 1764 N N . GLU A 1 228 ? -2.096 27.406 -5.945 1 81 228 GLU A N 1
ATOM 1765 C CA . GLU A 1 228 ? -0.832 27.531 -5.223 1 81 228 GLU A CA 1
ATOM 1766 C C . GLU A 1 228 ? 0.288 28.016 -6.141 1 81 228 GLU A C 1
ATOM 1768 O O . GLU A 1 228 ? 1.438 28.141 -5.715 1 81 228 GLU A O 1
ATOM 1773 N N . ARG A 1 229 ? -0.012 28.234 -7.441 1 76.56 229 ARG A N 1
ATOM 1774 C CA . ARG A 1 229 ? 0.984 28.734 -8.383 1 76.56 229 ARG A CA 1
ATOM 1775 C C . ARG A 1 229 ? 1.223 30.234 -8.18 1 76.56 229 ARG A C 1
ATOM 1777 O O . ARG A 1 229 ? 0.287 30.984 -7.898 1 76.56 229 ARG A O 1
ATOM 1784 N N . MET B 1 1 ? 31.203 -17.125 20.312 1 21.81 1 MET B N 1
ATOM 1785 C CA . MET B 1 1 ? 29.891 -16.547 20.594 1 21.81 1 MET B CA 1
ATOM 1786 C C . MET B 1 1 ? 28.906 -16.844 19.469 1 21.81 1 MET B C 1
ATOM 1788 O O . MET B 1 1 ? 29.281 -16.828 18.297 1 21.81 1 MET B O 1
ATOM 1792 N N . ASP B 1 2 ? 27.484 -17.359 19.641 1 26.11 2 ASP B N 1
ATOM 1793 C CA . ASP B 1 2 ? 26.531 -18.25 19 1 26.11 2 ASP B CA 1
ATOM 1794 C C . ASP B 1 2 ? 25.859 -17.562 17.797 1 26.11 2 ASP B C 1
ATOM 1796 O O . ASP B 1 2 ? 25.234 -16.5 17.953 1 26.11 2 ASP B O 1
ATOM 1800 N N . GLN B 1 3 ? 26.359 -17.625 16.547 1 26.17 3 GLN B N 1
ATOM 1801 C CA . GLN B 1 3 ? 25.953 -17.297 15.188 1 26.17 3 GLN B CA 1
ATOM 1802 C C . GLN B 1 3 ? 24.531 -17.797 14.898 1 26.17 3 GLN B C 1
ATOM 1804 O O . GLN B 1 3 ? 24.172 -18 13.734 1 26.17 3 GLN B O 1
ATOM 1809 N N . ALA B 1 4 ? 23.844 -18.531 15.914 1 30.61 4 ALA B N 1
ATOM 1810 C CA . ALA B 1 4 ? 22.719 -19.453 15.773 1 30.61 4 ALA B CA 1
ATOM 1811 C C . ALA B 1 4 ? 21.484 -18.734 15.227 1 30.61 4 ALA B C 1
ATOM 1813 O O . ALA B 1 4 ? 20.531 -19.375 14.805 1 30.61 4 ALA B O 1
ATOM 1814 N N . GLY B 1 5 ? 21.062 -17.594 15.594 1 31.77 5 GLY B N 1
ATOM 1815 C CA . GLY B 1 5 ? 19.672 -17.266 15.836 1 31.77 5 GLY B CA 1
ATOM 1816 C C . GLY B 1 5 ? 18.906 -16.922 14.57 1 31.77 5 GLY B C 1
ATOM 1817 O O . GLY B 1 5 ? 17.766 -16.438 14.633 1 31.77 5 GLY B O 1
ATOM 1818 N N . GLY B 1 6 ? 19.406 -16.531 13.469 1 33.72 6 GLY B N 1
ATOM 1819 C CA . GLY B 1 6 ? 18.688 -15.93 12.352 1 33.72 6 GLY B CA 1
ATOM 1820 C C . GLY B 1 6 ? 17.906 -16.938 11.531 1 33.72 6 GLY B C 1
ATOM 1821 O O . GLY B 1 6 ? 17.484 -16.641 10.414 1 33.72 6 GLY B O 1
ATOM 1822 N N . ALA B 1 7 ? 18.016 -18.266 11.711 1 37.66 7 ALA B N 1
ATOM 1823 C CA . ALA B 1 7 ? 17.516 -19.359 10.891 1 37.66 7 ALA B CA 1
ATOM 1824 C C . ALA B 1 7 ? 16.031 -19.188 10.609 1 37.66 7 ALA B C 1
ATOM 1826 O O . ALA B 1 7 ? 15.578 -19.359 9.469 1 37.66 7 ALA B O 1
ATOM 1827 N N . GLY B 1 8 ? 15.016 -19.438 11.586 1 42.22 8 GLY B N 1
ATOM 1828 C CA . GLY B 1 8 ? 13.812 -20.266 11.602 1 42.22 8 GLY B CA 1
ATOM 1829 C C . GLY B 1 8 ? 12.625 -19.594 10.945 1 42.22 8 GLY B C 1
ATOM 1830 O O . GLY B 1 8 ? 11.484 -20.016 11.133 1 42.22 8 GLY B O 1
ATOM 1831 N N . ILE B 1 9 ? 12.508 -18.312 10.984 1 43.19 9 ILE B N 1
ATOM 1832 C CA . ILE B 1 9 ? 11.172 -17.797 10.734 1 43.19 9 ILE B CA 1
ATOM 1833 C C . ILE B 1 9 ? 10.711 -18.203 9.336 1 43.19 9 ILE B C 1
ATOM 1835 O O . ILE B 1 9 ? 9.516 -18.406 9.102 1 43.19 9 ILE B O 1
ATOM 1839 N N . LEU B 1 10 ? 11.438 -18.062 8.305 1 52.56 10 LEU B N 1
ATOM 1840 C CA . LEU B 1 10 ? 11 -18.344 6.934 1 52.56 10 LEU B CA 1
ATOM 1841 C C . LEU B 1 10 ? 11.484 -19.703 6.473 1 52.56 10 LEU B C 1
ATOM 1843 O O . LEU B 1 10 ? 12.625 -20.094 6.723 1 52.56 10 LEU B O 1
ATOM 1847 N N . SER B 1 11 ? 10.688 -20.688 6.406 1 48.22 11 SER B N 1
ATOM 1848 C CA . SER B 1 11 ? 11.062 -21.938 5.758 1 48.22 11 SER B CA 1
ATOM 1849 C C . SER B 1 11 ? 11.477 -21.703 4.309 1 48.22 11 SER B C 1
ATOM 1851 O O . SER B 1 11 ? 11.094 -20.703 3.701 1 48.22 11 SER B O 1
ATOM 1853 N N . THR B 1 12 ? 12.539 -22.359 3.887 1 41.75 12 THR B N 1
ATOM 1854 C CA . THR B 1 12 ? 12.961 -22.328 2.492 1 41.75 12 THR B CA 1
ATOM 1855 C C . THR B 1 12 ? 11.797 -22.672 1.567 1 41.75 12 THR B C 1
ATOM 1857 O O . THR B 1 12 ? 11.211 -23.75 1.671 1 41.75 12 THR B O 1
ATOM 1860 N N . PRO B 1 13 ? 11.031 -21.781 1.168 1 39.22 13 PRO B N 1
ATOM 1861 C CA . PRO B 1 13 ? 9.836 -22.078 0.369 1 39.22 13 PRO B CA 1
AT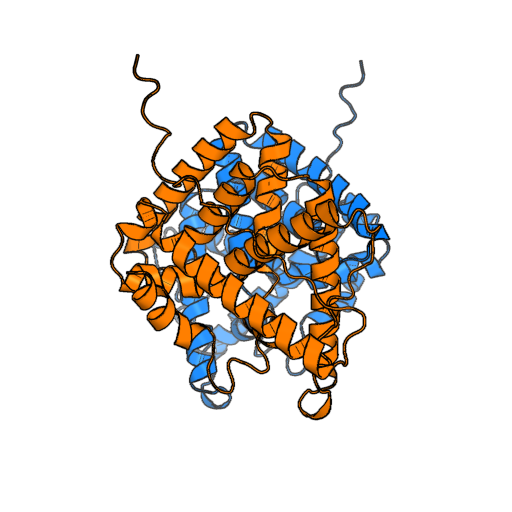OM 1862 C C . PRO B 1 13 ? 10.141 -22.953 -0.837 1 39.22 13 PRO B C 1
ATOM 1864 O O . PRO B 1 13 ? 11.211 -22.844 -1.44 1 39.22 13 PRO B O 1
ATOM 1867 N N . GLU B 1 14 ? 9.688 -24.156 -0.815 1 36.69 14 GLU B N 1
ATOM 1868 C CA . GLU B 1 14 ? 9.609 -24.922 -2.053 1 36.69 14 GLU B CA 1
ATOM 1869 C C . GLU B 1 14 ? 8.984 -24.094 -3.176 1 36.69 14 GLU B C 1
ATOM 1871 O O . GLU B 1 14 ? 7.895 -23.547 -3.01 1 36.69 14 GLU B O 1
ATOM 1876 N N . SER B 1 15 ? 9.719 -23.484 -4.016 1 39.75 15 SER B N 1
ATOM 1877 C CA . SER B 1 15 ? 9.32 -22.766 -5.219 1 39.75 15 SER B CA 1
ATOM 1878 C C . SER B 1 15 ? 8.328 -23.562 -6.051 1 39.75 15 SER B C 1
ATOM 1880 O O . SER B 1 15 ? 8.664 -24.625 -6.57 1 39.75 15 SER B O 1
ATOM 1882 N N . VAL B 1 16 ? 7.168 -23.672 -5.676 1 37.06 16 VAL B N 1
ATOM 1883 C CA . VAL B 1 16 ? 6.227 -24.234 -6.641 1 37.06 16 VAL B CA 1
ATOM 1884 C C . VAL B 1 16 ? 6.324 -23.484 -7.961 1 37.06 16 VAL B C 1
ATOM 1886 O O . VAL B 1 16 ? 6.082 -22.266 -8.016 1 37.06 16 VAL B O 1
ATOM 1889 N N . GLN B 1 17 ? 7.078 -24.031 -8.883 1 42.72 17 GLN B N 1
ATOM 1890 C CA . GLN B 1 17 ? 7.258 -23.562 -10.25 1 42.72 17 GLN B CA 1
ATOM 1891 C C . GLN B 1 17 ? 5.934 -23.562 -11.016 1 42.72 17 GLN B C 1
ATOM 1893 O O . GLN B 1 17 ? 5.418 -24.625 -11.367 1 42.72 17 GLN B O 1
ATOM 1898 N N . LEU B 1 18 ? 5.086 -22.688 -10.789 1 41.28 18 LEU B N 1
ATOM 1899 C CA . LEU B 1 18 ? 3.877 -22.609 -11.602 1 41.28 18 LEU B CA 1
ATOM 1900 C C . LEU B 1 18 ? 4.137 -21.859 -12.898 1 41.28 18 LEU B C 1
ATOM 1902 O O . LEU B 1 18 ? 4.648 -20.734 -12.875 1 41.28 18 LEU B O 1
ATOM 1906 N N . SER B 1 19 ? 4.215 -22.656 -14.016 1 42.16 19 SER B N 1
ATOM 1907 C CA . SER B 1 19 ? 4.309 -22.062 -15.344 1 42.16 19 SER B CA 1
ATOM 1908 C C . SER B 1 19 ? 2.967 -21.484 -15.789 1 42.16 19 SER B C 1
ATOM 1910 O O . SER B 1 19 ? 1.957 -22.188 -15.805 1 42.16 19 SER B O 1
ATOM 1912 N N . VAL B 1 20 ? 2.742 -20.281 -15.664 1 42.09 20 VAL B N 1
ATOM 1913 C CA . VAL B 1 20 ? 1.557 -19.609 -16.188 1 42.09 20 VAL B CA 1
ATOM 1914 C C . VAL B 1 20 ? 1.729 -19.359 -17.688 1 42.09 20 VAL B C 1
ATOM 1916 O O . VAL B 1 20 ? 2.42 -18.422 -18.094 1 42.09 20 VAL B O 1
ATOM 1919 N N . SER B 1 21 ? 1.879 -20.406 -18.516 1 40.19 21 SER B N 1
ATOM 1920 C CA . SER B 1 21 ? 1.951 -20.219 -19.969 1 40.19 21 SER B CA 1
ATOM 1921 C C . SER B 1 21 ? 0.597 -19.828 -20.547 1 40.19 21 SER B C 1
ATOM 1923 O O . SER B 1 21 ? -0.4 -20.516 -20.328 1 40.19 21 SER B O 1
ATOM 1925 N N . LEU B 1 22 ? 0.345 -18.531 -20.594 1 42.16 22 LEU B N 1
ATOM 1926 C CA . LEU B 1 22 ? -0.866 -18.203 -21.328 1 42.16 22 LEU B CA 1
ATOM 1927 C C . LEU B 1 22 ? -0.743 -18.625 -22.797 1 42.16 22 LEU B C 1
ATOM 1929 O O . LEU B 1 22 ? 0.287 -18.375 -23.422 1 42.16 22 LEU B O 1
ATOM 1933 N N . PRO B 1 23 ? -1.555 -19.484 -23.297 1 41.19 23 PRO B N 1
ATOM 1934 C CA . PRO B 1 23 ? -1.482 -19.891 -24.688 1 41.19 23 PRO B CA 1
ATOM 1935 C C . PRO B 1 23 ? -1.834 -18.766 -25.656 1 41.19 23 PRO B C 1
ATOM 1937 O O . PRO B 1 23 ? -2.92 -18.188 -25.562 1 41.19 23 PRO B O 1
ATOM 1940 N N . GLY B 1 24 ? -0.931 -17.938 -26.125 1 44.25 24 GLY B N 1
ATOM 1941 C CA . GLY B 1 24 ? -1.159 -16.953 -27.172 1 44.25 24 GLY B CA 1
ATOM 1942 C C . GLY B 1 24 ? -2.139 -17.406 -28.234 1 44.25 24 GLY B C 1
ATOM 1943 O O . GLY B 1 24 ? -2.939 -16.625 -28.734 1 44.25 24 GLY B O 1
ATOM 1944 N N . ALA B 1 25 ? -2.059 -18.562 -28.797 1 55.41 25 ALA B N 1
ATOM 1945 C CA . ALA B 1 25 ? -2.777 -18.984 -30 1 55.41 25 ALA B CA 1
ATOM 1946 C C . ALA B 1 25 ? -4.137 -19.578 -29.641 1 55.41 25 ALA B C 1
ATOM 1948 O O . ALA B 1 25 ? -4.934 -19.906 -30.516 1 55.41 25 ALA B O 1
ATOM 1949 N N . ALA B 1 26 ? -4.457 -19.578 -28.438 1 56.75 26 ALA B N 1
ATOM 1950 C CA . ALA B 1 26 ? -5.684 -20.297 -28.094 1 56.75 26 ALA B CA 1
ATOM 1951 C C . ALA B 1 26 ? -6.883 -19.344 -28.094 1 56.75 26 ALA B C 1
ATOM 1953 O O . ALA B 1 26 ? -6.73 -18.141 -27.938 1 56.75 26 ALA B O 1
ATOM 1954 N N . PRO B 1 27 ? -8.07 -19.844 -28.516 1 65.69 27 PRO B N 1
ATOM 1955 C CA . PRO B 1 27 ? -9.297 -19.047 -28.438 1 65.69 27 PRO B CA 1
ATOM 1956 C C . PRO B 1 27 ? -9.43 -18.312 -27.109 1 65.69 27 PRO B C 1
ATOM 1958 O O . PRO B 1 27 ? -8.906 -18.766 -26.078 1 65.69 27 PRO B O 1
ATOM 1961 N N . PRO B 1 28 ? -9.984 -17.188 -27.125 1 65.81 28 PRO B N 1
ATOM 1962 C CA . PRO B 1 28 ? -10.094 -16.312 -25.938 1 65.81 28 PRO B CA 1
ATOM 1963 C C . PRO B 1 28 ? -10.648 -17.047 -24.719 1 65.81 28 PRO B C 1
ATOM 1965 O O . PRO B 1 28 ? -10.188 -16.812 -23.594 1 65.81 28 PRO B O 1
ATOM 1968 N N . HIS B 1 29 ? -11.656 -17.906 -24.953 1 67.81 29 HIS B N 1
ATOM 1969 C CA . HIS B 1 29 ? -12.258 -18.609 -23.828 1 67.81 29 HIS B CA 1
ATOM 1970 C C . HIS B 1 29 ? -11.266 -19.578 -23.188 1 67.81 29 HIS B C 1
ATOM 1972 O O . HIS B 1 29 ? -11.289 -19.766 -21.969 1 67.81 29 HIS B O 1
ATOM 1978 N N . LEU B 1 30 ? -10.5 -20.156 -23.938 1 63.75 30 LEU B N 1
ATOM 1979 C CA . LEU B 1 30 ? -9.484 -21.062 -23.422 1 63.75 30 LEU B CA 1
ATOM 1980 C C . LEU B 1 30 ? -8.398 -20.297 -22.672 1 63.75 30 LEU B C 1
ATOM 1982 O O . LEU B 1 30 ? -7.875 -20.781 -21.672 1 63.75 30 LEU B O 1
ATOM 1986 N N . ARG B 1 31 ? -8.211 -19.188 -23.125 1 73.81 31 ARG B N 1
ATOM 1987 C CA . ARG B 1 31 ? -7.219 -18.344 -22.484 1 73.81 31 ARG B CA 1
ATOM 1988 C C . ARG B 1 31 ? -7.699 -17.906 -21.094 1 73.81 31 ARG B C 1
ATOM 1990 O O . ARG B 1 31 ? -6.93 -17.906 -20.141 1 73.81 31 ARG B O 1
ATOM 1997 N N . LEU B 1 32 ? -8.945 -17.594 -21 1 76 32 LEU B N 1
ATOM 1998 C CA . LEU B 1 32 ? -9.523 -17.188 -19.734 1 76 32 LEU B CA 1
ATOM 1999 C C . LEU B 1 32 ? -9.477 -18.328 -18.719 1 76 32 LEU B C 1
ATOM 2001 O O . LEU B 1 32 ? -9.125 -18.109 -17.547 1 76 32 LEU B O 1
ATOM 2005 N N . HIS B 1 33 ? -9.805 -19.516 -19.234 1 77.69 33 HIS B N 1
ATOM 2006 C CA . HIS B 1 33 ? -9.789 -20.672 -18.359 1 77.69 33 HIS B CA 1
ATOM 2007 C C . HIS B 1 33 ? -8.375 -20.953 -17.844 1 77.69 33 HIS B C 1
ATOM 2009 O O . HIS B 1 33 ? -8.188 -21.266 -16.672 1 77.69 33 HIS B O 1
ATOM 2015 N N . ALA B 1 34 ? -7.465 -20.859 -18.719 1 81.75 34 ALA B N 1
ATOM 2016 C CA . ALA B 1 34 ? -6.078 -21.109 -18.344 1 81.75 34 ALA B CA 1
ATOM 2017 C C . ALA B 1 34 ? -5.602 -20.078 -17.312 1 81.75 34 ALA B C 1
ATOM 2019 O O . ALA B 1 34 ? -4.891 -20.438 -16.375 1 81.75 34 ALA B O 1
ATOM 2020 N N . VAL B 1 35 ? -5.992 -18.875 -17.484 1 83.44 35 VAL B N 1
ATOM 2021 C CA . VAL B 1 35 ? -5.621 -17.797 -16.578 1 83.44 35 VAL B CA 1
ATOM 2022 C C . VAL B 1 35 ? -6.227 -18.062 -15.195 1 83.44 35 VAL B C 1
ATOM 2024 O O . VAL B 1 35 ? -5.539 -17.953 -14.18 1 83.44 35 VAL B O 1
ATOM 2027 N N . CYS B 1 36 ? -7.441 -18.438 -15.188 1 83.56 36 CYS B N 1
ATOM 2028 C CA . CYS B 1 36 ? -8.133 -18.672 -13.922 1 83.56 36 CYS B CA 1
ATOM 2029 C C . CYS B 1 36 ? -7.57 -19.891 -13.219 1 83.56 36 CYS B C 1
ATOM 2031 O O . CYS B 1 36 ? -7.461 -19.906 -11.992 1 83.56 36 CYS B O 1
ATOM 2033 N N . GLU B 1 37 ? -7.207 -20.875 -13.984 1 85.25 37 GLU B N 1
ATOM 2034 C CA . GLU B 1 37 ? -6.602 -22.062 -13.398 1 85.25 37 GLU B CA 1
ATOM 2035 C C . GLU B 1 37 ? -5.254 -21.75 -12.766 1 85.25 37 GLU B C 1
ATOM 2037 O O . GLU B 1 37 ? -4.961 -22.188 -11.648 1 85.25 37 GLU B O 1
ATOM 2042 N N . ALA B 1 38 ? -4.488 -21 -13.5 1 86.94 38 ALA B N 1
ATOM 2043 C CA . ALA B 1 38 ? -3.203 -20.578 -12.945 1 86.94 38 ALA B CA 1
ATOM 2044 C C . ALA B 1 38 ? -3.396 -19.75 -11.68 1 86.94 38 ALA B C 1
ATOM 2046 O O . ALA B 1 38 ? -2.646 -19.906 -10.711 1 86.94 38 ALA B O 1
ATOM 2047 N N . GLY B 1 39 ? -4.406 -18.875 -11.758 1 89.94 39 GLY B N 1
ATOM 2048 C CA . GLY B 1 39 ? -4.723 -18.094 -10.586 1 89.94 39 GLY B CA 1
ATOM 2049 C C . GLY B 1 39 ? -5.07 -18.938 -9.375 1 89.94 39 GLY B C 1
ATOM 2050 O O . GLY B 1 39 ? -4.578 -18.688 -8.273 1 89.94 39 GLY B O 1
ATOM 2051 N N . ALA B 1 40 ? -5.891 -19.891 -9.594 1 88.5 40 ALA B N 1
ATOM 2052 C CA . ALA B 1 40 ? -6.289 -20.781 -8.508 1 88.5 40 ALA B CA 1
ATOM 2053 C C . ALA B 1 40 ? -5.078 -21.516 -7.93 1 88.5 40 ALA B C 1
ATOM 2055 O O . ALA B 1 40 ? -4.957 -21.656 -6.711 1 88.5 40 ALA B O 1
ATOM 2056 N N . ARG B 1 41 ? -4.207 -21.953 -8.75 1 90.75 41 ARG B N 1
ATOM 2057 C CA . ARG B 1 41 ? -3.004 -22.641 -8.305 1 90.75 41 ARG B CA 1
ATOM 2058 C C . ARG B 1 41 ? -2.107 -21.719 -7.488 1 90.75 41 ARG B C 1
ATOM 2060 O O . ARG B 1 41 ? -1.538 -22.125 -6.477 1 90.75 41 ARG B O 1
ATOM 2067 N N . LEU B 1 42 ? -2.018 -20.531 -7.934 1 92.69 42 LEU B N 1
ATOM 2068 C CA . LEU B 1 42 ? -1.174 -19.562 -7.246 1 92.69 42 LEU B CA 1
ATOM 2069 C C . LEU B 1 42 ? -1.758 -19.203 -5.883 1 92.69 42 LEU B C 1
ATOM 2071 O O . LEU B 1 42 ? -1.018 -19.016 -4.914 1 92.69 42 LEU B O 1
ATOM 2075 N N . LEU B 1 43 ? -3.074 -19.109 -5.855 1 93.5 43 LEU B N 1
ATOM 2076 C CA . LEU B 1 43 ? -3.723 -18.844 -4.582 1 93.5 43 LEU B CA 1
ATOM 2077 C C . LEU B 1 43 ? -3.504 -19.984 -3.6 1 93.5 43 LEU B C 1
ATOM 2079 O O . LEU B 1 43 ? -3.213 -19.75 -2.424 1 93.5 43 LEU B O 1
ATOM 2083 N N . ALA B 1 44 ? -3.635 -21.125 -4.086 1 93 44 ALA B N 1
ATOM 2084 C CA . ALA B 1 44 ? -3.379 -22.297 -3.256 1 93 44 ALA B CA 1
ATOM 2085 C C . ALA B 1 44 ? -1.93 -22.328 -2.781 1 93 44 ALA B C 1
ATOM 2087 O O . ALA B 1 44 ? -1.65 -22.703 -1.642 1 93 44 ALA B O 1
ATOM 2088 N N . ALA B 1 45 ? -1.042 -21.938 -3.646 1 92.06 45 ALA B N 1
ATOM 2089 C CA . ALA B 1 45 ? 0.373 -21.875 -3.289 1 92.06 45 ALA B CA 1
ATOM 2090 C C . ALA B 1 45 ? 0.62 -20.859 -2.191 1 92.06 45 ALA B C 1
ATOM 2092 O O . ALA B 1 45 ? 1.479 -21.047 -1.328 1 92.06 45 ALA B O 1
ATOM 2093 N N . ALA B 1 46 ? -0.09 -19.75 -2.25 1 94.31 46 ALA B N 1
ATOM 2094 C CA . ALA B 1 46 ? 0.028 -18.719 -1.212 1 94.31 46 ALA B CA 1
ATOM 2095 C C . ALA B 1 46 ? -0.401 -19.281 0.146 1 94.31 46 ALA B C 1
ATOM 2097 O O . ALA B 1 46 ? 0.251 -19.016 1.161 1 94.31 46 ALA B O 1
ATOM 2098 N N . ALA B 1 47 ? -1.499 -20.031 0.137 1 95.19 47 ALA B N 1
ATOM 2099 C CA . ALA B 1 47 ? -1.973 -20.641 1.37 1 95.19 47 ALA B CA 1
ATOM 2100 C C . ALA B 1 47 ? -0.958 -21.656 1.899 1 95.19 47 ALA B C 1
ATOM 2102 O O . ALA B 1 47 ? -0.671 -21.688 3.098 1 95.19 47 ALA B O 1
ATOM 2103 N N . ARG B 1 48 ? -0.434 -22.422 1.046 1 94.94 48 ARG B N 1
ATOM 2104 C CA . ARG B 1 48 ? 0.566 -23.406 1.428 1 94.94 48 ARG B CA 1
ATOM 2105 C C . ARG B 1 48 ? 1.815 -22.734 1.989 1 94.94 48 ARG B C 1
ATOM 2107 O O . ARG B 1 48 ? 2.4 -23.219 2.963 1 94.94 48 ARG B O 1
ATOM 2114 N N . TRP B 1 49 ? 2.225 -21.719 1.36 1 94.94 49 TRP B N 1
ATOM 2115 C CA . TRP B 1 49 ? 3.402 -20.984 1.81 1 94.94 49 TRP B CA 1
ATOM 2116 C C . TRP B 1 49 ? 3.203 -20.453 3.227 1 94.94 49 TRP B C 1
ATOM 2118 O O . TRP B 1 49 ? 4.109 -20.531 4.059 1 94.94 49 TRP B O 1
ATOM 2128 N N . LEU B 1 50 ? 2.072 -19.844 3.459 1 96 50 LEU B N 1
ATOM 2129 C CA . LEU B 1 50 ? 1.789 -19.344 4.801 1 96 50 LEU B CA 1
ATOM 2130 C C . LEU B 1 50 ? 1.941 -20.453 5.836 1 96 50 LEU B C 1
ATOM 2132 O O . LEU B 1 50 ? 2.547 -20.25 6.891 1 96 50 LEU B O 1
ATOM 2136 N N . ARG B 1 51 ? 1.477 -21.594 5.469 1 94.06 51 ARG B N 1
ATOM 2137 C CA . ARG B 1 51 ? 1.518 -22.719 6.402 1 94.06 51 ARG B CA 1
ATOM 2138 C C . ARG B 1 51 ? 2.945 -23.219 6.594 1 94.06 51 ARG B C 1
ATOM 2140 O O . ARG B 1 51 ? 3.264 -23.828 7.621 1 94.06 51 ARG B O 1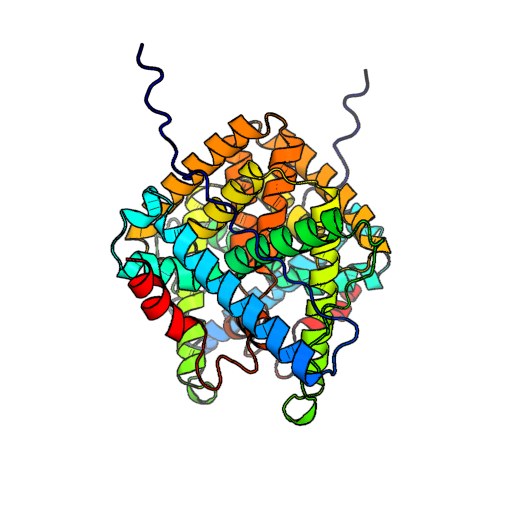
ATOM 2147 N N . ALA B 1 52 ? 3.75 -22.938 5.648 1 93.88 52 ALA B N 1
ATOM 2148 C CA . ALA B 1 52 ? 5.137 -23.391 5.703 1 93.88 52 ALA B CA 1
ATOM 2149 C C . ALA B 1 52 ? 5.996 -22.438 6.52 1 93.88 52 ALA B C 1
ATOM 2151 O O . ALA B 1 52 ? 7.117 -22.766 6.906 1 93.88 52 ALA B O 1
ATOM 2152 N N . VAL B 1 53 ? 5.508 -21.281 6.789 1 95.25 53 VAL B N 1
ATOM 2153 C CA . VAL B 1 53 ? 6.219 -20.312 7.602 1 95.25 53 VAL B CA 1
ATOM 2154 C C . VAL B 1 53 ? 6.02 -20.625 9.086 1 95.25 53 VAL B C 1
ATOM 2156 O O . VAL B 1 53 ? 4.918 -20.469 9.617 1 95.25 53 VAL B O 1
ATOM 2159 N N . PRO B 1 54 ? 7.055 -20.953 9.766 1 94.75 54 PRO B N 1
ATOM 2160 C CA . PRO B 1 54 ? 6.926 -21.438 11.141 1 94.75 54 PRO B CA 1
ATOM 2161 C C . PRO B 1 54 ? 6.215 -20.438 12.047 1 94.75 54 PRO B C 1
ATOM 2163 O O . PRO B 1 54 ? 5.312 -20.797 12.797 1 94.75 54 PRO B O 1
ATOM 2166 N N . ALA B 1 55 ? 6.555 -19.219 11.914 1 94.44 55 ALA B N 1
ATOM 2167 C CA . ALA B 1 55 ? 5.961 -18.188 12.766 1 94.44 55 ALA B CA 1
ATOM 2168 C C . ALA B 1 55 ? 4.465 -18.047 12.5 1 94.44 55 ALA B C 1
ATOM 2170 O O . ALA B 1 55 ? 3.684 -17.797 13.422 1 94.44 55 ALA B O 1
ATOM 2171 N N . ALA B 1 56 ? 4.059 -18.203 11.25 1 95.12 56 ALA B N 1
ATOM 2172 C CA . ALA B 1 56 ? 2.645 -18.094 10.891 1 95.12 56 ALA B CA 1
ATOM 2173 C C . ALA B 1 56 ? 1.895 -19.375 11.289 1 95.12 56 ALA B C 1
ATOM 2175 O O . ALA B 1 56 ? 0.759 -19.312 11.766 1 95.12 56 ALA B O 1
ATOM 2176 N N . HIS B 1 57 ? 2.578 -20.406 11.117 1 93.19 57 HIS B N 1
ATOM 2177 C CA . HIS B 1 57 ? 1.976 -21.703 11.422 1 93.19 57 HIS B CA 1
ATOM 2178 C C . HIS B 1 57 ? 1.666 -21.828 12.914 1 93.19 57 HIS B C 1
ATOM 2180 O O . HIS B 1 57 ? 0.7 -22.5 13.297 1 93.19 57 HIS B O 1
ATOM 2186 N N . ALA B 1 58 ? 2.445 -21.219 13.711 1 94.38 58 ALA B N 1
ATOM 2187 C CA . ALA B 1 58 ? 2.32 -21.312 15.156 1 94.38 58 ALA B CA 1
ATOM 2188 C C . ALA B 1 58 ? 1.127 -20.5 15.656 1 94.38 58 ALA B C 1
ATOM 2190 O O . ALA B 1 58 ? 0.683 -20.672 16.797 1 94.38 58 ALA B O 1
ATOM 2191 N N . LEU B 1 59 ? 0.536 -19.672 14.836 1 94.31 59 LEU B N 1
ATOM 2192 C CA . LEU B 1 59 ? -0.593 -18.844 15.234 1 94.31 59 LEU B CA 1
ATOM 2193 C C . LEU B 1 59 ? -1.901 -19.609 15.148 1 94.31 59 LEU B C 1
ATOM 2195 O O . LEU B 1 59 ? -2.01 -20.578 14.375 1 94.31 59 LEU B O 1
ATOM 2199 N N . PRO B 1 60 ? -2.889 -19.266 15.969 1 95.19 60 PRO B N 1
ATOM 2200 C CA . PRO B 1 60 ? -4.203 -19.891 15.852 1 95.19 60 PRO B CA 1
ATOM 2201 C C . PRO B 1 60 ? -4.773 -19.812 14.438 1 95.19 60 PRO B C 1
ATOM 2203 O O . PRO B 1 60 ? -4.516 -18.844 13.719 1 95.19 60 PRO B O 1
ATOM 2206 N N . PHE B 1 61 ? -5.57 -20.781 14.078 1 96.06 61 PHE B N 1
ATOM 2207 C CA . PHE B 1 61 ? -6.109 -20.891 12.727 1 96.06 61 PHE B CA 1
ATOM 2208 C C . PHE B 1 61 ? -6.859 -19.641 12.328 1 96.06 61 PHE B C 1
ATOM 2210 O O . PHE B 1 61 ? -6.734 -19.172 11.195 1 96.06 61 PHE B O 1
ATOM 2217 N N . GLU B 1 62 ? -7.602 -19.078 13.266 1 94.94 62 GLU B N 1
ATOM 2218 C CA . GLU B 1 62 ? -8.383 -17.891 12.977 1 94.94 62 GLU B CA 1
ATOM 2219 C C . GLU B 1 62 ? -7.484 -16.703 12.609 1 94.94 62 GLU B C 1
ATOM 2221 O O . GLU B 1 62 ? -7.852 -15.875 11.781 1 94.94 62 GLU B O 1
ATOM 2226 N N . VAL B 1 63 ? -6.348 -16.672 13.258 1 95.62 63 VAL B N 1
ATOM 2227 C CA . VAL B 1 63 ? -5.395 -15.609 12.984 1 95.62 63 VAL B CA 1
ATOM 2228 C C . VAL B 1 63 ? -4.734 -15.844 11.633 1 95.62 63 VAL B C 1
ATOM 2230 O O . VAL B 1 63 ? -4.531 -14.898 10.859 1 95.62 63 VAL B O 1
ATOM 2233 N N . GLN B 1 64 ? -4.426 -17.141 11.32 1 96.44 64 GLN B N 1
ATOM 2234 C CA . GLN B 1 64 ? -3.875 -17.469 10.008 1 96.44 64 GLN B CA 1
ATOM 2235 C C . GLN B 1 64 ? -4.82 -17.031 8.891 1 96.44 64 GLN B C 1
ATOM 2237 O O . GLN B 1 64 ? -4.391 -16.438 7.898 1 96.44 64 GLN B O 1
ATOM 2242 N N . VAL B 1 65 ? -6.113 -17.297 9.109 1 96.81 65 VAL B N 1
ATOM 2243 C CA . VAL B 1 65 ? -7.133 -16.938 8.125 1 96.81 65 VAL B CA 1
ATOM 2244 C C . VAL B 1 65 ? -7.184 -15.422 7.953 1 96.81 65 VAL B C 1
ATOM 2246 O O . VAL B 1 65 ? -7.203 -14.922 6.828 1 96.81 65 VAL B O 1
ATOM 2249 N N . SER B 1 66 ? -7.129 -14.719 9.055 1 95.38 66 SER B N 1
ATOM 2250 C CA . SER B 1 66 ? -7.199 -13.258 9.016 1 95.38 66 SER B CA 1
ATOM 2251 C C . SER B 1 66 ? -5.984 -12.664 8.312 1 95.38 66 SER B C 1
ATOM 2253 O O . SER B 1 66 ? -6.117 -11.719 7.535 1 95.38 66 SER B O 1
ATOM 2255 N N . LEU B 1 67 ? -4.84 -13.242 8.57 1 96.62 67 LEU B N 1
ATOM 2256 C CA . LEU B 1 67 ? -3.611 -12.75 7.953 1 96.62 67 LEU B CA 1
ATOM 2257 C C . LEU B 1 67 ? -3.631 -12.977 6.445 1 96.62 67 LEU B C 1
ATOM 2259 O O . LEU B 1 67 ? -3.279 -12.086 5.676 1 96.62 67 LEU B O 1
ATOM 2263 N N . LEU B 1 68 ? -4.082 -14.164 6.039 1 97.25 68 LEU B N 1
ATOM 2264 C CA . LEU B 1 68 ? -4.102 -14.461 4.609 1 97.25 68 LEU B CA 1
ATOM 2265 C C . LEU B 1 68 ? -5.152 -13.609 3.896 1 97.25 68 LEU B C 1
ATOM 2267 O O . LEU B 1 68 ? -4.918 -13.133 2.783 1 97.25 68 LEU B O 1
ATOM 2271 N N . LYS B 1 69 ? -6.324 -13.398 4.512 1 95.75 69 LYS B N 1
ATOM 2272 C CA . LYS B 1 69 ? -7.348 -12.539 3.92 1 95.75 69 LYS B CA 1
ATOM 2273 C C . LYS B 1 69 ? -6.82 -11.117 3.707 1 95.75 69 LYS B C 1
ATOM 2275 O O . LYS B 1 69 ? -7.145 -10.477 2.707 1 95.75 69 LYS B O 1
ATOM 2280 N N . LYS B 1 70 ? -6.008 -10.734 4.59 1 94.31 70 LYS B N 1
ATOM 2281 C CA . LYS B 1 70 ? -5.492 -9.367 4.574 1 94.31 70 LYS B CA 1
ATOM 2282 C C . LYS B 1 70 ? -4.441 -9.188 3.479 1 94.31 70 LYS B C 1
ATOM 2284 O O . LYS B 1 70 ? -4.359 -8.125 2.857 1 94.31 70 LYS B O 1
ATOM 2289 N N . CYS B 1 71 ? -3.656 -10.281 3.213 1 97 71 CYS B N 1
ATOM 2290 C CA . CYS B 1 71 ? -2.475 -10.023 2.396 1 97 71 CYS B CA 1
ATOM 2291 C C . CYS B 1 71 ? -2.439 -10.953 1.185 1 97 71 CYS B C 1
ATOM 2293 O O . CYS B 1 71 ? -1.435 -11.016 0.475 1 97 71 CYS B O 1
ATOM 2295 N N . TRP B 1 72 ? -3.543 -11.672 0.835 1 96.88 72 TRP B N 1
ATOM 2296 C CA . TRP B 1 72 ? -3.484 -12.625 -0.267 1 96.88 72 TRP B CA 1
ATOM 2297 C C . TRP B 1 72 ? -3.182 -11.922 -1.584 1 96.88 72 TRP B C 1
ATOM 2299 O O . TRP B 1 72 ? -2.486 -12.469 -2.443 1 96.88 72 TRP B O 1
ATOM 2309 N N . PRO B 1 73 ? -3.639 -10.664 -1.773 1 97.06 73 PRO B N 1
ATOM 2310 C CA . PRO B 1 73 ? -3.289 -10.023 -3.045 1 97.06 73 PRO B CA 1
ATOM 2311 C C . PRO B 1 73 ? -1.783 -9.859 -3.229 1 97.06 73 PRO B C 1
ATOM 2313 O O . PRO B 1 73 ? -1.257 -10.133 -4.312 1 97.06 73 PRO B O 1
ATOM 2316 N N . GLU B 1 74 ? -1.089 -9.422 -2.18 1 97.5 74 GLU B N 1
ATOM 2317 C CA . GLU B 1 74 ? 0.356 -9.227 -2.254 1 97.5 74 GLU B CA 1
ATOM 2318 C C . GLU B 1 74 ? 1.082 -10.555 -2.445 1 97.5 74 GLU B C 1
ATOM 2320 O O . GLU B 1 74 ? 1.995 -10.656 -3.268 1 97.5 74 GLU B O 1
ATOM 2325 N N . LEU B 1 75 ? 0.632 -11.57 -1.683 1 97.25 75 LEU B N 1
ATOM 2326 C CA . LEU B 1 75 ? 1.261 -12.883 -1.799 1 97.25 75 LEU B CA 1
ATOM 2327 C C . LEU B 1 75 ? 1.032 -13.469 -3.186 1 97.25 75 LEU B C 1
ATOM 2329 O O . LEU B 1 75 ? 1.953 -14.031 -3.787 1 97.25 75 LEU B O 1
ATOM 2333 N N . PHE B 1 76 ? -0.153 -13.359 -3.646 1 96.38 76 PHE B N 1
ATOM 2334 C CA . PHE B 1 76 ? -0.516 -13.812 -4.984 1 96.38 76 PHE B CA 1
ATOM 2335 C C . PHE B 1 76 ? 0.334 -13.125 -6.043 1 96.38 76 PHE B C 1
ATOM 2337 O O . PHE B 1 76 ? 0.842 -13.773 -6.957 1 96.38 76 PHE B O 1
ATOM 2344 N N . LEU B 1 77 ? 0.506 -11.828 -5.887 1 96.06 77 LEU B N 1
ATOM 2345 C CA . LEU B 1 77 ? 1.236 -11.039 -6.867 1 96.06 77 LEU B CA 1
ATOM 2346 C C . LEU B 1 77 ? 2.705 -11.445 -6.91 1 96.06 77 LEU B C 1
ATOM 2348 O O . LEU B 1 77 ? 3.301 -11.523 -7.988 1 96.06 77 LEU B O 1
ATOM 2352 N N . VAL B 1 78 ? 3.27 -11.633 -5.781 1 95.75 78 VAL B N 1
ATOM 2353 C CA . VAL B 1 78 ? 4.672 -12.039 -5.738 1 95.75 78 VAL B CA 1
ATOM 2354 C C . VAL B 1 78 ? 4.832 -13.414 -6.383 1 95.75 78 VAL B C 1
ATOM 2356 O O . VAL B 1 78 ? 5.77 -13.641 -7.148 1 95.75 78 VAL B O 1
ATOM 2359 N N . ALA B 1 79 ? 3.906 -14.289 -6.09 1 92.81 79 ALA B N 1
ATOM 2360 C CA . ALA B 1 79 ? 3.938 -15.609 -6.715 1 92.81 79 ALA B CA 1
ATOM 2361 C C . ALA B 1 79 ? 3.76 -15.508 -8.227 1 92.81 79 ALA B C 1
ATOM 2363 O O . ALA B 1 79 ? 4.457 -16.188 -8.984 1 92.81 79 ALA B O 1
ATOM 2364 N N . HIS B 1 80 ? 2.807 -14.727 -8.602 1 92.31 80 HIS B N 1
ATOM 2365 C CA . HIS B 1 80 ? 2.568 -14.508 -10.023 1 92.31 80 HIS B CA 1
ATOM 2366 C C . HIS B 1 80 ? 3.814 -13.961 -10.711 1 92.31 80 HIS B C 1
ATOM 2368 O O . HIS B 1 80 ? 4.168 -14.398 -11.805 1 92.31 80 HIS B O 1
ATOM 2374 N N . LEU B 1 81 ? 4.395 -12.977 -10.109 1 93.31 81 LEU B N 1
ATOM 2375 C CA . LEU B 1 81 ? 5.625 -12.391 -10.625 1 93.31 81 LEU B CA 1
ATOM 2376 C C . LEU B 1 81 ? 6.684 -13.461 -10.852 1 93.31 81 LEU B C 1
ATOM 2378 O O . LEU B 1 81 ? 7.312 -13.508 -11.914 1 93.31 81 LEU B O 1
ATOM 2382 N N . GLN B 1 82 ? 6.875 -14.281 -9.906 1 90.19 82 GLN B N 1
ATOM 2383 C CA . GLN B 1 82 ? 7.883 -15.336 -10 1 90.19 82 GLN B CA 1
ATOM 2384 C C . GLN B 1 82 ? 7.566 -16.297 -11.141 1 90.19 82 GLN B C 1
ATOM 2386 O O . GLN B 1 82 ? 8.469 -16.734 -11.867 1 90.19 82 GLN B O 1
ATOM 2391 N N . ALA B 1 83 ? 6.328 -16.625 -11.258 1 87.62 83 ALA B N 1
ATOM 2392 C CA . ALA B 1 83 ? 5.906 -17.531 -12.328 1 87.62 83 ALA B CA 1
ATOM 2393 C C . ALA B 1 83 ? 6.156 -16.891 -13.695 1 87.62 83 ALA B C 1
ATOM 2395 O O . ALA B 1 83 ? 6.66 -17.562 -14.609 1 87.62 83 ALA B O 1
ATOM 2396 N N . VAL B 1 84 ? 5.777 -15.68 -13.844 1 86.81 84 VAL B N 1
ATOM 2397 C CA . VAL B 1 84 ? 5.926 -14.969 -15.109 1 86.81 84 VAL B CA 1
ATOM 2398 C C . VAL B 1 84 ? 7.406 -14.867 -15.477 1 86.81 84 VAL B C 1
ATOM 2400 O O . VAL B 1 84 ? 7.781 -15.094 -16.625 1 86.81 84 VAL B O 1
ATOM 2403 N N . LEU B 1 85 ? 8.195 -14.547 -14.523 1 88.5 85 LEU B N 1
ATOM 2404 C CA . LEU B 1 85 ? 9.617 -14.367 -14.789 1 88.5 85 LEU B CA 1
ATOM 2405 C C . LEU B 1 85 ? 10.281 -15.703 -15.125 1 88.5 85 LEU B C 1
ATOM 2407 O O . LEU B 1 85 ? 11.188 -15.758 -15.953 1 88.5 85 LEU B O 1
ATOM 2411 N N . ARG B 1 86 ? 9.906 -16.75 -14.469 1 85.81 86 ARG B N 1
ATOM 2412 C CA . ARG B 1 86 ? 10.414 -18.078 -14.797 1 85.81 86 ARG B CA 1
ATOM 2413 C C . ARG B 1 86 ? 10.062 -18.469 -16.234 1 85.81 86 ARG B C 1
ATOM 2415 O O . ARG B 1 86 ? 10.891 -19.016 -16.953 1 85.81 86 ARG B O 1
ATOM 2422 N N . ASP B 1 87 ? 8.875 -18.219 -16.609 1 83.31 87 ASP B N 1
ATOM 2423 C CA . ASP B 1 87 ? 8.414 -18.516 -17.969 1 83.31 87 ASP B CA 1
ATOM 2424 C C . ASP B 1 87 ? 9.195 -17.719 -19 1 83.31 87 ASP B C 1
ATOM 2426 O O . ASP B 1 87 ? 9.555 -18.25 -20.062 1 83.31 87 ASP B O 1
ATOM 2430 N N . ARG B 1 88 ? 9.367 -16.5 -18.734 1 81.19 88 ARG B N 1
ATOM 2431 C CA . ARG B 1 88 ? 10.125 -15.641 -19.656 1 81.19 88 ARG B CA 1
ATOM 2432 C C . ARG B 1 88 ? 11.555 -16.141 -19.812 1 81.19 88 ARG B C 1
ATOM 2434 O O . ARG B 1 88 ? 12.125 -16.078 -20.906 1 81.19 88 ARG B O 1
ATOM 2441 N N . ALA B 1 89 ? 12.133 -16.562 -18.781 1 79.31 89 ALA B N 1
ATOM 2442 C CA . ALA B 1 89 ? 13.492 -17.094 -18.828 1 79.31 89 ALA B CA 1
ATOM 2443 C C . ALA B 1 89 ? 13.555 -18.391 -19.609 1 79.31 89 ALA B C 1
ATOM 2445 O O . ALA B 1 89 ? 14.539 -18.672 -20.297 1 79.31 89 ALA B O 1
ATOM 2446 N N . ALA B 1 90 ? 12.617 -19.25 -19.531 1 77 90 ALA B N 1
ATOM 2447 C CA . ALA B 1 90 ? 12.586 -20.547 -20.203 1 77 90 ALA B CA 1
ATOM 2448 C C . ALA B 1 90 ? 12.328 -20.391 -21.703 1 77 90 ALA B C 1
ATOM 2450 O O . ALA B 1 90 ? 12.836 -21.172 -22.5 1 77 90 ALA B O 1
ATOM 2451 N N . THR B 1 91 ? 11.453 -19.656 -22.078 1 67.75 91 THR B N 1
ATOM 2452 C CA . THR B 1 91 ? 11.031 -19.562 -23.484 1 67.75 91 THR B CA 1
ATOM 2453 C C . THR B 1 91 ? 11.93 -18.609 -24.266 1 67.75 91 THR B C 1
ATOM 2455 O O . THR B 1 91 ? 11.828 -18.531 -25.484 1 67.75 91 THR B O 1
ATOM 2458 N N . HIS B 1 92 ? 13.164 -18.266 -23.781 1 61.44 92 HIS B N 1
ATOM 2459 C CA . HIS B 1 92 ? 13.992 -17.281 -24.469 1 61.44 92 HIS B CA 1
ATOM 2460 C C . HIS B 1 92 ? 13.141 -16.266 -25.219 1 61.44 92 HIS B C 1
ATOM 2462 O O . HIS B 1 92 ? 13.555 -15.742 -26.25 1 61.44 92 HIS B O 1
ATOM 2468 N N . ALA B 1 93 ? 11.906 -16.5 -25.297 1 50.22 93 ALA B N 1
ATOM 2469 C CA . ALA B 1 93 ? 11.016 -15.648 -26.078 1 50.22 93 ALA B CA 1
ATOM 2470 C C . ALA B 1 93 ? 11.117 -14.195 -25.625 1 50.22 93 ALA B C 1
ATOM 2472 O O . ALA B 1 93 ? 11.273 -13.922 -24.438 1 50.22 93 ALA B O 1
ATOM 2473 N N . PRO B 1 94 ? 11.672 -13.312 -26.531 1 43.22 94 PRO B N 1
ATOM 2474 C CA . PRO B 1 94 ? 11.75 -11.891 -26.203 1 43.22 94 PRO B CA 1
ATOM 2475 C C . PRO B 1 94 ? 10.617 -11.43 -25.297 1 43.22 94 PRO B C 1
ATOM 2477 O O . PRO B 1 94 ? 9.641 -12.164 -25.094 1 43.22 94 PRO B O 1
ATOM 2480 N N . ASP B 1 95 ? 10.633 -10.023 -24.953 1 43.28 95 ASP B N 1
ATOM 2481 C CA . ASP B 1 95 ? 9.711 -9.133 -24.266 1 43.28 95 ASP B CA 1
ATOM 2482 C C . ASP B 1 95 ? 8.266 -9.43 -24.641 1 43.28 95 ASP B C 1
ATOM 2484 O O . ASP B 1 95 ? 7.695 -8.766 -25.516 1 43.28 95 ASP B O 1
ATOM 2488 N N . THR B 1 96 ? 7.984 -10.602 -25.219 1 37.47 96 THR B N 1
ATOM 2489 C CA . THR B 1 96 ? 6.566 -10.609 -25.562 1 37.47 96 THR B CA 1
ATOM 2490 C C . THR B 1 96 ? 5.734 -10.039 -24.422 1 37.47 96 THR B C 1
ATOM 2492 O O . THR B 1 96 ? 5.805 -10.523 -23.281 1 37.47 96 THR B O 1
ATOM 2495 N N . SER B 1 97 ? 5.676 -8.781 -24.312 1 39.62 97 SER B N 1
ATOM 2496 C CA . SER B 1 97 ? 4.582 -8.18 -23.562 1 39.62 97 SER B CA 1
ATOM 2497 C C . SER B 1 97 ? 3.453 -9.18 -23.328 1 39.62 97 SER B C 1
ATOM 2499 O O . SER B 1 97 ? 2.627 -9.406 -24.219 1 39.62 97 SER B O 1
ATOM 2501 N N . HIS B 1 98 ? 3.818 -10.391 -23.047 1 39.38 98 HIS B N 1
ATOM 2502 C CA . HIS B 1 98 ? 2.746 -11.32 -22.703 1 39.38 98 HIS B CA 1
ATOM 2503 C C . HIS B 1 98 ? 1.495 -10.578 -22.25 1 39.38 98 HIS B C 1
ATOM 2505 O O . HIS B 1 98 ? 1.533 -9.852 -21.266 1 39.38 98 HIS B O 1
ATOM 2511 N N . ASP B 1 99 ? 0.856 -10.203 -23.281 1 41.19 99 ASP B N 1
ATOM 2512 C CA . ASP B 1 99 ? -0.525 -9.734 -23.219 1 41.19 99 ASP B CA 1
ATOM 2513 C C . ASP B 1 99 ? -1.281 -10.398 -22.062 1 41.19 99 ASP B C 1
ATOM 2515 O O . ASP B 1 99 ? -1.685 -11.562 -22.172 1 41.19 99 ASP B O 1
ATOM 2519 N N . MET B 1 100 ? -0.673 -10.453 -20.938 1 42.94 100 MET B N 1
ATOM 2520 C CA . MET B 1 100 ? -1.746 -10.805 -20 1 42.94 100 MET B CA 1
ATOM 2521 C C . MET B 1 100 ? -3.111 -10.586 -20.656 1 42.94 100 MET B C 1
ATOM 2523 O O . MET B 1 100 ? -3.449 -9.469 -21.031 1 42.94 100 MET B O 1
ATOM 2527 N N . ALA B 1 101 ? -3.389 -11.531 -21.562 1 40.69 101 ALA B N 1
ATOM 2528 C CA . ALA B 1 101 ? -4.758 -11.461 -22.078 1 40.69 101 ALA B CA 1
ATOM 2529 C C . ALA B 1 101 ? -5.688 -10.812 -21.047 1 40.69 101 ALA B C 1
ATOM 2531 O O . ALA B 1 101 ? -5.824 -11.305 -19.922 1 40.69 101 ALA B O 1
ATOM 2532 N N . VAL B 1 102 ? -5.594 -9.477 -21.062 1 47.19 102 VAL B N 1
ATOM 2533 C CA . VAL B 1 102 ? -6.707 -8.844 -20.375 1 47.19 102 VAL B CA 1
ATOM 2534 C C . VAL B 1 102 ? -7.957 -9.711 -20.5 1 47.19 102 VAL B C 1
ATOM 2536 O O . VAL B 1 102 ? -8.398 -10.023 -21.609 1 47.19 102 VAL B O 1
ATOM 2539 N N . PRO B 1 103 ? -8.148 -10.633 -19.578 1 45.97 103 PRO B N 1
ATOM 2540 C CA . PRO B 1 103 ? -9.438 -11.305 -19.766 1 45.97 103 PRO B CA 1
ATOM 2541 C C . PRO B 1 103 ? -10.484 -10.406 -20.422 1 45.97 103 PRO B C 1
ATOM 2543 O O . PRO B 1 103 ? -10.453 -9.188 -20.25 1 45.97 103 PRO B O 1
ATOM 2546 N N . GLU B 1 104 ? -10.836 -10.703 -21.625 1 47.91 104 GLU B N 1
ATOM 2547 C CA . GLU B 1 104 ? -12.039 -10.07 -22.172 1 47.91 104 GLU B CA 1
ATOM 2548 C C . GLU B 1 104 ? -13.055 -9.789 -21.062 1 47.91 104 GLU B C 1
ATOM 2550 O O . GLU B 1 104 ? -13.805 -10.688 -20.656 1 47.91 104 GLU B O 1
ATOM 2555 N N . ILE B 1 105 ? -12.633 -9.055 -20.047 1 50.03 105 ILE B N 1
ATOM 2556 C CA . ILE B 1 105 ? -13.648 -8.617 -19.094 1 50.03 105 ILE B CA 1
ATOM 2557 C C . ILE B 1 105 ? -14.961 -8.344 -19.844 1 50.03 105 ILE B C 1
ATOM 2559 O O . ILE B 1 105 ? -15.016 -7.469 -20.703 1 50.03 105 ILE B O 1
ATOM 2563 N N . SER B 1 106 ? -15.539 -9.352 -20.266 1 47.47 106 SER B N 1
ATOM 2564 C CA . SER B 1 106 ? -16.812 -9.195 -20.953 1 47.47 106 SER B CA 1
ATOM 2565 C C . SER B 1 106 ? -17.531 -7.93 -20.5 1 47.47 106 SER B C 1
ATOM 2567 O O . SER B 1 106 ? -17.781 -7.738 -19.297 1 47.47 106 SER B O 1
ATOM 2569 N N . ALA B 1 107 ? -17.25 -6.805 -21.109 1 48.28 107 ALA B N 1
ATOM 2570 C CA . ALA B 1 107 ? -17.781 -5.445 -21.141 1 48.28 107 ALA B CA 1
ATOM 2571 C C . ALA B 1 107 ? -19.234 -5.418 -20.656 1 48.28 107 ALA B C 1
ATOM 2573 O O . ALA B 1 107 ? -19.719 -4.391 -20.172 1 48.28 107 ALA B O 1
ATOM 2574 N N . SER B 1 108 ? -19.875 -6.52 -20.906 1 52.22 108 SER B N 1
ATOM 2575 C CA . SER B 1 108 ? -21.312 -6.301 -20.797 1 52.22 108 SER B CA 1
ATOM 2576 C C . SER B 1 108 ? -21.703 -5.898 -19.391 1 52.22 108 SER B C 1
ATOM 2578 O O . SER B 1 108 ? -22.656 -5.129 -19.203 1 52.22 108 SER B O 1
ATOM 2580 N N . ASP B 1 109 ? -20.875 -6.414 -18.266 1 59.44 109 ASP B N 1
ATOM 2581 C CA . ASP B 1 109 ? -21.406 -6.207 -16.922 1 59.44 109 ASP B CA 1
ATOM 2582 C C . ASP B 1 109 ? -20.672 -5.062 -16.219 1 59.44 109 ASP B C 1
ATOM 2584 O O . ASP B 1 109 ? -21.031 -4.684 -15.109 1 59.44 109 ASP B O 1
ATOM 2588 N N . TYR B 1 110 ? -19.781 -4.484 -17.062 1 65.38 110 TYR B N 1
ATOM 2589 C CA . TYR B 1 110 ? -19.016 -3.461 -16.344 1 65.38 110 TYR B CA 1
ATOM 2590 C C . TYR B 1 110 ? -19.297 -2.078 -16.922 1 65.38 110 TYR B C 1
ATOM 2592 O O . TYR B 1 110 ? -19.547 -1.937 -18.125 1 65.38 110 TYR B O 1
ATOM 2600 N N . SER B 1 111 ? -19.469 -1.203 -16 1 77.25 111 SER B N 1
ATOM 2601 C CA . SER B 1 111 ? -19.516 0.192 -16.422 1 77.25 111 SER B CA 1
ATOM 2602 C C . SER B 1 111 ? -18.219 0.601 -17.125 1 77.25 111 SER B C 1
ATOM 2604 O O . SER B 1 111 ? -17.188 -0.043 -16.938 1 77.25 111 SER B O 1
ATOM 2606 N N . ASP B 1 112 ? -18.312 1.523 -18.016 1 79.75 112 ASP B N 1
ATOM 2607 C CA . ASP B 1 112 ? -17.156 2.088 -18.703 1 79.75 112 ASP B CA 1
ATOM 2608 C C . ASP B 1 112 ? -16.078 2.512 -17.703 1 79.75 112 ASP B C 1
ATOM 2610 O O . ASP B 1 112 ? -14.891 2.361 -17.969 1 79.75 112 ASP B O 1
ATOM 2614 N N . GLU B 1 113 ? -16.531 2.912 -16.562 1 79 113 GLU B N 1
ATOM 2615 C CA . GLU B 1 113 ? -15.617 3.369 -15.531 1 79 113 GLU B CA 1
ATOM 2616 C C . GLU B 1 113 ? -14.82 2.207 -14.945 1 79 113 GLU B C 1
ATOM 2618 O O . GLU B 1 113 ? -13.617 2.32 -14.727 1 79 113 GLU B O 1
ATOM 2623 N N . ARG B 1 114 ? -15.523 1.201 -14.789 1 78.19 114 ARG B N 1
ATOM 2624 C CA . ARG B 1 114 ? -14.867 0.03 -14.219 1 78.19 114 ARG B CA 1
ATOM 2625 C C . ARG B 1 114 ? -13.883 -0.58 -15.211 1 78.19 114 ARG B C 1
ATOM 2627 O O . ARG B 1 114 ? -12.797 -1.016 -14.82 1 78.19 114 ARG B O 1
ATOM 2634 N N . ILE B 1 115 ? -14.219 -0.516 -16.453 1 79.5 115 ILE B N 1
ATOM 2635 C CA . ILE B 1 115 ? -13.336 -1.036 -17.5 1 79.5 115 ILE B CA 1
ATOM 2636 C C . ILE B 1 115 ? -12.055 -0.205 -17.562 1 79.5 115 ILE B C 1
ATOM 2638 O O . ILE B 1 115 ? -10.953 -0.753 -17.641 1 79.5 115 ILE B O 1
ATOM 2642 N N . ALA B 1 116 ? -12.25 1.026 -17.422 1 83.31 116 ALA B N 1
ATOM 2643 C CA . ALA B 1 116 ? -11.094 1.921 -17.453 1 83.31 116 ALA B CA 1
ATOM 2644 C C . ALA B 1 116 ? -10.172 1.681 -16.266 1 83.31 116 ALA B C 1
ATOM 2646 O O . ALA B 1 116 ? -8.945 1.651 -16.406 1 83.31 116 ALA B O 1
ATOM 2647 N N . GLU B 1 117 ? -10.742 1.427 -15.148 1 83.81 117 GLU B N 1
ATOM 2648 C CA . GLU B 1 117 ? -9.977 1.191 -13.93 1 83.81 117 GLU B CA 1
ATOM 2649 C C . GLU B 1 117 ? -9.172 -0.105 -14.023 1 83.81 117 GLU B C 1
ATOM 2651 O O . GLU B 1 117 ? -7.996 -0.143 -13.656 1 83.81 117 GLU B O 1
ATOM 2656 N N . VAL B 1 118 ? -9.844 -1.077 -14.523 1 83.38 118 VAL B N 1
ATOM 2657 C CA . VAL B 1 118 ? -9.195 -2.381 -14.625 1 83.38 118 VAL B CA 1
ATOM 2658 C C . VAL B 1 118 ? -8.07 -2.316 -15.656 1 83.38 118 VAL B C 1
ATOM 2660 O O . VAL B 1 118 ? -6.98 -2.85 -15.43 1 83.38 118 VAL B O 1
ATOM 2663 N N . THR B 1 119 ? -8.328 -1.63 -16.75 1 83.44 119 THR B N 1
ATOM 2664 C CA . THR B 1 119 ? -7.328 -1.491 -17.797 1 83.44 119 THR B CA 1
ATOM 2665 C C . THR B 1 119 ? -6.102 -0.737 -17.281 1 83.44 119 THR B C 1
ATOM 2667 O O . THR B 1 119 ? -4.965 -1.148 -17.531 1 83.44 119 THR B O 1
ATOM 2670 N N . SER B 1 120 ? -6.383 0.302 -16.547 1 85.38 120 SER B N 1
ATOM 2671 C CA . SER B 1 120 ? -5.293 1.088 -15.977 1 85.38 120 SER B CA 1
ATOM 2672 C C . SER B 1 120 ? -4.477 0.265 -14.984 1 85.38 120 SER B C 1
ATOM 2674 O O . SER B 1 120 ? -3.246 0.333 -14.984 1 85.38 120 SER B O 1
ATOM 2676 N N . SER B 1 121 ? -5.16 -0.489 -14.211 1 88.5 121 SER B N 1
ATOM 2677 C CA . SER B 1 121 ? -4.488 -1.313 -13.211 1 88.5 121 SER B CA 1
ATOM 2678 C C . SER B 1 121 ? -3.664 -2.414 -13.867 1 88.5 121 SER B C 1
ATOM 2680 O O . SER B 1 121 ? -2.596 -2.775 -13.367 1 88.5 121 SER B O 1
ATOM 2682 N N . LEU B 1 122 ? -4.141 -2.898 -14.953 1 87.12 122 LEU B N 1
ATOM 2683 C CA . LEU B 1 122 ? -3.402 -3.926 -15.68 1 87.12 122 LEU B CA 1
ATOM 2684 C C . LEU B 1 122 ? -2.107 -3.361 -16.25 1 87.12 122 LEU B C 1
ATOM 2686 O O . LEU B 1 122 ? -1.067 -4.023 -16.219 1 87.12 122 LEU B O 1
ATOM 2690 N N . SER B 1 123 ? -2.268 -2.199 -16.797 1 87.56 123 SER B N 1
ATOM 2691 C CA . SER B 1 123 ? -1.074 -1.53 -17.312 1 87.56 123 SER B CA 1
ATOM 2692 C C . SER B 1 123 ? -0.051 -1.308 -16.203 1 87.56 123 SER B C 1
ATOM 2694 O O . SER B 1 123 ? 1.146 -1.518 -16.406 1 87.56 123 SER B O 1
ATOM 2696 N N . ARG B 1 124 ? -0.514 -0.963 -15.031 1 90.38 124 ARG B N 1
ATOM 2697 C CA . ARG B 1 124 ? 0.352 -0.755 -13.875 1 90.38 124 ARG B CA 1
ATOM 2698 C C . ARG B 1 124 ? 1.009 -2.062 -13.438 1 90.38 124 ARG B C 1
ATOM 2700 O O . ARG B 1 124 ? 2.176 -2.074 -13.039 1 90.38 124 ARG B O 1
ATOM 2707 N N . LEU B 1 125 ? 0.242 -3.061 -13.547 1 91.44 125 LEU B N 1
ATOM 2708 C CA . LEU B 1 125 ? 0.765 -4.367 -13.172 1 91.44 125 LEU B CA 1
ATOM 2709 C C . LEU B 1 125 ? 1.885 -4.797 -14.117 1 91.44 125 LEU B C 1
ATOM 2711 O O . LEU B 1 125 ? 2.91 -5.316 -13.672 1 91.44 125 LEU B O 1
ATOM 2715 N N . GLN B 1 126 ? 1.699 -4.539 -15.328 1 88.5 126 GLN B N 1
ATOM 2716 C CA . GLN B 1 126 ? 2.727 -4.871 -16.312 1 88.5 126 GLN B CA 1
ATOM 2717 C C . GLN B 1 126 ? 3.998 -4.066 -16.062 1 88.5 126 GLN B C 1
ATOM 2719 O O . GLN B 1 126 ? 5.105 -4.594 -16.188 1 88.5 126 GLN B O 1
ATOM 2724 N N . GLN B 1 127 ? 3.785 -2.836 -15.742 1 89.44 127 GLN B N 1
ATOM 2725 C CA . GLN B 1 127 ? 4.922 -1.979 -15.422 1 89.44 127 GLN B CA 1
ATOM 2726 C C . GLN B 1 127 ? 5.668 -2.49 -14.195 1 89.44 127 GLN B C 1
ATOM 2728 O O . GLN B 1 127 ? 6.898 -2.482 -14.156 1 89.44 127 GLN B O 1
ATOM 2733 N N . PHE B 1 128 ? 4.914 -2.908 -13.328 1 92.5 128 PHE B N 1
ATOM 2734 C CA . PHE B 1 128 ? 5.5 -3.436 -12.102 1 92.5 128 PHE B CA 1
ATOM 2735 C C . PHE B 1 128 ? 6.316 -4.688 -12.383 1 92.5 128 PHE B C 1
ATOM 2737 O O . PHE B 1 128 ? 7.441 -4.828 -11.898 1 92.5 128 PHE B O 1
ATOM 2744 N N . ILE B 1 129 ? 5.77 -5.559 -13.148 1 92.12 129 ILE B N 1
ATOM 2745 C CA . ILE B 1 129 ? 6.453 -6.805 -13.492 1 92.12 129 ILE B CA 1
ATOM 2746 C C . ILE B 1 129 ? 7.762 -6.492 -14.219 1 92.12 129 ILE B C 1
ATOM 2748 O O . ILE B 1 129 ? 8.805 -7.07 -13.898 1 92.12 129 ILE B O 1
ATOM 2752 N N . SER B 1 130 ? 7.652 -5.57 -15.086 1 90.31 130 SER B N 1
ATOM 2753 C CA . SER B 1 130 ? 8.852 -5.18 -15.828 1 90.31 130 SER B CA 1
ATOM 2754 C C . SER B 1 130 ? 9.914 -4.605 -14.898 1 90.31 130 SER B C 1
ATOM 2756 O O . SER B 1 130 ? 11.102 -4.898 -15.055 1 90.31 130 SER B O 1
ATOM 2758 N N . HIS B 1 131 ? 9.492 -3.824 -13.961 1 91.94 131 HIS B N 1
ATOM 2759 C CA . HIS B 1 131 ? 10.406 -3.236 -12.992 1 91.94 131 HIS B CA 1
ATOM 2760 C C . HIS B 1 131 ? 11.055 -4.312 -12.117 1 91.94 131 HIS B C 1
ATOM 2762 O O . HIS B 1 131 ? 12.266 -4.281 -11.891 1 91.94 131 HIS B O 1
ATOM 2768 N N . MET B 1 132 ? 10.289 -5.211 -11.68 1 93.5 132 MET B N 1
ATOM 2769 C CA . MET B 1 132 ? 10.789 -6.281 -10.828 1 93.5 132 MET B CA 1
ATOM 2770 C C . MET B 1 132 ? 11.758 -7.176 -11.594 1 93.5 132 MET B C 1
ATOM 2772 O O . MET B 1 132 ? 12.719 -7.699 -11.023 1 93.5 132 MET B O 1
ATOM 2776 N N . GLU B 1 133 ? 11.461 -7.324 -12.836 1 93 133 GLU B N 1
ATOM 2777 C CA . GLU B 1 133 ? 12.383 -8.078 -13.68 1 93 133 GLU B CA 1
ATOM 2778 C C . GLU B 1 133 ? 13.758 -7.422 -13.727 1 93 133 GLU B C 1
ATOM 2780 O O . GLU B 1 133 ? 14.781 -8.102 -13.664 1 93 133 GLU B O 1
ATOM 2785 N N . GLN B 1 134 ? 13.75 -6.152 -13.789 1 91.75 134 GLN B N 1
ATOM 2786 C CA . GLN B 1 134 ? 15 -5.398 -13.836 1 91.75 134 GLN B CA 1
ATOM 2787 C C . GLN B 1 134 ? 15.742 -5.484 -12.5 1 91.75 134 GLN B C 1
ATOM 2789 O O . GLN B 1 134 ? 16.969 -5.453 -12.469 1 91.75 134 GLN B O 1
ATOM 2794 N N . LEU B 1 135 ? 15.016 -5.609 -11.422 1 93.06 135 LEU B N 1
ATOM 2795 C CA . LEU B 1 135 ? 15.617 -5.672 -10.094 1 93.06 135 LEU B CA 1
ATOM 2796 C C . LEU B 1 135 ? 16.25 -7.039 -9.852 1 93.06 135 LEU B C 1
ATOM 2798 O O . LEU B 1 135 ? 17.078 -7.195 -8.953 1 93.06 135 LEU B O 1
ATOM 2802 N N . ARG B 1 136 ? 15.828 -8.078 -10.586 1 93.12 136 ARG B N 1
ATOM 2803 C CA . ARG B 1 136 ? 16.406 -9.422 -10.516 1 93.12 136 ARG B CA 1
ATOM 2804 C C . ARG B 1 136 ? 16.422 -9.93 -9.078 1 93.12 136 ARG B C 1
ATOM 2806 O O . ARG B 1 136 ? 17.469 -10.336 -8.578 1 93.12 136 ARG B O 1
ATOM 2813 N N . LEU B 1 137 ? 15.266 -10.039 -8.562 1 93.94 137 LEU B N 1
ATOM 2814 C CA . LEU B 1 137 ? 15.164 -10.516 -7.188 1 93.94 137 LEU B CA 1
ATOM 2815 C C . LEU B 1 137 ? 15.594 -11.969 -7.082 1 93.94 137 LEU B C 1
ATOM 2817 O O . LEU B 1 137 ? 15.258 -12.789 -7.941 1 93.94 137 LEU B O 1
ATOM 2821 N N . GLN B 1 138 ? 16.344 -12.227 -6.055 1 92.81 138 GLN B N 1
ATOM 2822 C CA . GLN B 1 138 ? 16.688 -13.602 -5.719 1 92.81 138 GLN B CA 1
ATOM 2823 C C . GLN B 1 138 ? 15.555 -14.281 -4.953 1 92.81 138 GLN B C 1
ATOM 2825 O O . GLN B 1 138 ? 14.695 -13.602 -4.387 1 92.81 138 GLN B O 1
ATOM 2830 N N . GLN B 1 139 ? 15.578 -15.57 -4.992 1 92.19 139 GLN B N 1
ATOM 2831 C CA . GLN B 1 139 ? 14.523 -16.359 -4.371 1 92.19 139 GLN B CA 1
ATOM 2832 C C . GLN B 1 139 ? 14.344 -15.977 -2.902 1 92.19 139 GLN B C 1
ATOM 2834 O O . GLN B 1 139 ? 13.219 -15.812 -2.43 1 92.19 139 GLN B O 1
ATOM 2839 N N . ARG B 1 140 ? 15.445 -15.797 -2.219 1 93.75 140 ARG B N 1
ATOM 2840 C CA . ARG B 1 140 ? 15.383 -15.445 -0.804 1 93.75 140 ARG B CA 1
ATOM 2841 C C . ARG B 1 140 ? 14.766 -14.07 -0.606 1 93.75 140 ARG B C 1
ATOM 2843 O O . ARG B 1 140 ? 14.047 -13.836 0.371 1 93.75 140 ARG B O 1
ATOM 2850 N N . GLU B 1 141 ? 15.008 -13.117 -1.493 1 95 141 GLU B N 1
ATOM 2851 C CA . GLU B 1 141 ? 14.438 -11.773 -1.423 1 95 141 GLU B CA 1
ATOM 2852 C C . GLU B 1 141 ? 12.93 -11.805 -1.628 1 95 141 GLU B C 1
ATOM 2854 O O . GLU B 1 141 ? 12.188 -11.102 -0.939 1 95 141 GLU B O 1
ATOM 2859 N N . HIS B 1 142 ? 12.492 -12.719 -2.553 1 94.81 142 HIS B N 1
ATOM 2860 C CA . HIS B 1 142 ? 11.062 -12.906 -2.742 1 94.81 142 HIS B CA 1
ATOM 2861 C C . HIS B 1 142 ? 10.398 -13.398 -1.462 1 94.81 142 HIS B C 1
ATOM 2863 O O . HIS B 1 142 ? 9.344 -12.891 -1.066 1 94.81 142 HIS B O 1
ATOM 2869 N N . ALA B 1 143 ? 11.039 -14.336 -0.86 1 95.5 143 ALA B N 1
ATOM 2870 C CA . ALA B 1 143 ? 10.484 -14.922 0.357 1 95.5 143 ALA B CA 1
ATOM 2871 C C . ALA B 1 143 ? 10.3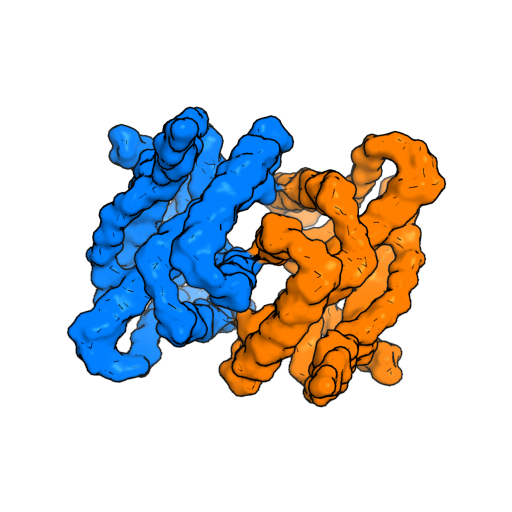83 -13.883 1.471 1 95.5 143 ALA B C 1
ATOM 2873 O O . ALA B 1 143 ? 9.406 -13.859 2.217 1 95.5 143 ALA B O 1
ATOM 2874 N N . HIS B 1 144 ? 11.383 -13.07 1.57 1 97.06 144 HIS B N 1
ATOM 2875 C CA . HIS B 1 144 ? 11.383 -12.039 2.605 1 97.06 144 HIS B CA 1
ATOM 2876 C C . HIS B 1 144 ? 10.305 -10.992 2.336 1 97.06 144 HIS B C 1
ATOM 2878 O O . HIS B 1 144 ? 9.648 -10.516 3.266 1 97.06 144 HIS B O 1
ATOM 2884 N N . LEU B 1 145 ? 10.109 -10.594 1.088 1 96.69 145 LEU B N 1
ATOM 2885 C CA . LEU B 1 145 ? 9.055 -9.641 0.761 1 96.69 145 LEU B CA 1
ATOM 2886 C C . LEU B 1 145 ? 7.684 -10.211 1.101 1 96.69 145 LEU B C 1
ATOM 2888 O O . LEU B 1 145 ? 6.84 -9.508 1.669 1 96.69 145 LEU B O 1
ATOM 2892 N N . ARG B 1 146 ? 7.504 -11.5 0.795 1 97.19 146 ARG B N 1
ATOM 2893 C CA . ARG B 1 146 ? 6.258 -12.164 1.154 1 97.19 146 ARG B CA 1
ATOM 2894 C C . ARG B 1 146 ? 6.043 -12.148 2.664 1 97.19 146 ARG B C 1
ATOM 2896 O O . ARG B 1 146 ? 4.938 -11.875 3.137 1 97.19 146 ARG B O 1
ATOM 2903 N N . ALA B 1 147 ? 7.094 -12.453 3.363 1 97.81 147 ALA B N 1
ATOM 2904 C CA . ALA B 1 147 ? 6.996 -12.516 4.82 1 97.81 147 ALA B CA 1
ATOM 2905 C C . ALA B 1 147 ? 6.68 -11.141 5.406 1 97.81 147 ALA B C 1
ATOM 2907 O O . ALA B 1 147 ? 5.891 -11.031 6.348 1 97.81 147 ALA B O 1
ATOM 2908 N N . LEU B 1 148 ? 7.285 -10.109 4.84 1 97.69 148 LEU B N 1
ATOM 2909 C CA . LEU B 1 148 ? 7.016 -8.758 5.316 1 97.69 148 LEU B CA 1
ATOM 2910 C C . LEU B 1 148 ? 5.559 -8.375 5.078 1 97.69 148 LEU B C 1
ATOM 2912 O O . LEU B 1 148 ? 4.941 -7.715 5.918 1 97.69 148 LEU B O 1
ATOM 2916 N N . CYS B 1 149 ? 5.023 -8.781 3.949 1 97.38 149 CYS B N 1
ATOM 2917 C CA . CYS B 1 149 ? 3.611 -8.547 3.672 1 97.38 149 CYS B CA 1
ATOM 2918 C C . CYS B 1 149 ? 2.727 -9.32 4.641 1 97.38 149 CYS B C 1
ATOM 2920 O O . CYS B 1 149 ? 1.75 -8.781 5.164 1 97.38 149 CYS B O 1
ATOM 2922 N N . LEU B 1 150 ? 3.088 -10.508 4.895 1 97.12 150 LEU B N 1
ATOM 2923 C CA . LEU B 1 150 ? 2.297 -11.391 5.742 1 97.12 150 LEU B CA 1
ATOM 2924 C C . LEU B 1 150 ? 2.229 -10.852 7.168 1 97.12 150 LEU B C 1
ATOM 2926 O O . LEU B 1 150 ? 1.169 -10.891 7.801 1 97.12 150 LEU B O 1
ATOM 2930 N N . PHE B 1 151 ? 3.312 -10.328 7.637 1 96.62 151 PHE B N 1
ATOM 2931 C CA . PHE B 1 151 ? 3.395 -9.945 9.039 1 96.62 151 PHE B CA 1
ATOM 2932 C C . PHE B 1 151 ? 3.189 -8.445 9.203 1 96.62 151 PHE B C 1
ATOM 2934 O O . PHE B 1 151 ? 3.584 -7.863 10.219 1 96.62 151 PHE B O 1
ATOM 2941 N N . SER B 1 152 ? 2.68 -7.859 8.141 1 95 152 SER B N 1
ATOM 2942 C CA . SER B 1 152 ? 2.314 -6.453 8.305 1 95 152 SER B CA 1
ATOM 2943 C C . SER B 1 152 ? 1.309 -6.273 9.438 1 95 152 SER B C 1
ATOM 2945 O O . SER B 1 152 ? 0.297 -6.973 9.492 1 95 152 SER B O 1
ATOM 2947 N N . PRO B 1 153 ? 1.486 -5.359 10.305 1 90.81 153 PRO B N 1
ATOM 2948 C CA . PRO B 1 153 ? 0.632 -5.215 11.484 1 90.81 153 PRO B CA 1
ATOM 2949 C C . PRO B 1 153 ? -0.642 -4.422 11.203 1 90.81 153 PRO B C 1
ATOM 2951 O O . PRO B 1 153 ? -1.5 -4.289 12.078 1 90.81 153 PRO B O 1
ATOM 2954 N N . ASP B 1 154 ? -0.872 -4.004 10.047 1 87.38 154 ASP B N 1
ATOM 2955 C CA . ASP B 1 154 ? -2.027 -3.156 9.766 1 87.38 154 ASP B CA 1
ATOM 2956 C C . ASP B 1 154 ? -3.311 -3.979 9.711 1 87.38 154 ASP B C 1
ATOM 2958 O O . ASP B 1 154 ? -3.32 -5.086 9.164 1 87.38 154 ASP B O 1
ATOM 2962 N N . GLY B 1 155 ? -4.344 -3.488 10.367 1 83.44 155 GLY B N 1
ATOM 2963 C CA . GLY B 1 155 ? -5.668 -4.082 10.281 1 83.44 155 GLY B CA 1
ATOM 2964 C C . GLY B 1 155 ? -5.852 -5.277 11.195 1 83.44 155 GLY B C 1
ATOM 2965 O O . GLY B 1 155 ? -6.766 -6.078 11.008 1 83.44 155 GLY B O 1
ATOM 2966 N N . VAL B 1 156 ? -4.914 -5.52 12.039 1 88 156 VAL B N 1
ATOM 2967 C CA . VAL B 1 156 ? -5.062 -6.625 12.977 1 88 156 VAL B CA 1
ATOM 2968 C C . VAL B 1 156 ? -5.363 -6.082 14.375 1 88 156 VAL B C 1
ATOM 2970 O O . VAL B 1 156 ? -5.117 -4.906 14.656 1 88 156 VAL B O 1
ATOM 2973 N N . PRO B 1 157 ? -5.902 -6.934 15.148 1 82.75 157 PRO B N 1
ATOM 2974 C CA . PRO B 1 157 ? -6.164 -6.484 16.516 1 82.75 157 PRO B CA 1
ATOM 2975 C C . PRO B 1 157 ? -4.891 -6.129 17.281 1 82.75 157 PRO B C 1
ATOM 2977 O O . PRO B 1 157 ? -3.816 -6.652 16.969 1 82.75 157 PRO B O 1
ATOM 2980 N N . ASP B 1 158 ? -5.055 -5.332 18.266 1 80.69 158 ASP B N 1
ATOM 2981 C CA . ASP B 1 158 ? -3.934 -4.766 19.016 1 80.69 158 ASP B CA 1
ATOM 2982 C C . ASP B 1 158 ? -3.072 -5.863 19.625 1 80.69 158 ASP B C 1
ATOM 2984 O O . ASP B 1 158 ? -1.845 -5.746 19.672 1 80.69 158 ASP B O 1
ATOM 2988 N N . PHE B 1 159 ? -3.771 -6.848 20.078 1 85 159 PHE B N 1
ATOM 2989 C CA . PHE B 1 159 ? -3.021 -7.887 20.781 1 85 159 PHE B CA 1
ATOM 2990 C C . PHE B 1 159 ? -2.08 -8.609 19.812 1 85 159 PHE B C 1
ATOM 2992 O O . PHE B 1 159 ? -1.069 -9.172 20.234 1 85 159 PHE B O 1
ATOM 2999 N N . LEU B 1 160 ? -2.346 -8.539 18.578 1 91.12 160 LEU B N 1
ATOM 3000 C CA . LEU B 1 160 ? -1.553 -9.219 17.562 1 91.12 160 LEU B CA 1
ATOM 3001 C C . LEU B 1 160 ? -0.528 -8.273 16.938 1 91.12 160 LEU B C 1
ATOM 3003 O O . LEU B 1 160 ? 0.454 -8.719 16.344 1 91.12 160 LEU B O 1
ATOM 3007 N N . THR B 1 161 ? -0.762 -6.992 17.109 1 90.44 161 THR B N 1
ATOM 3008 C CA . THR B 1 161 ? 0.052 -5.973 16.469 1 90.44 161 THR B CA 1
ATOM 3009 C C . THR B 1 161 ? 1.509 -6.078 16.906 1 90.44 161 THR B C 1
ATOM 3011 O O . THR B 1 161 ? 2.416 -6.109 16.078 1 90.44 161 THR B O 1
ATOM 3014 N N . ARG B 1 162 ? 1.729 -6.172 18.172 1 88.62 162 ARG B N 1
ATOM 3015 C CA . ARG B 1 162 ? 3.086 -6.23 18.703 1 88.62 162 ARG B CA 1
ATOM 3016 C C . ARG B 1 162 ? 3.809 -7.488 18.234 1 88.62 162 ARG B C 1
ATOM 3018 O O . ARG B 1 162 ? 4.984 -7.434 17.859 1 88.62 162 ARG B O 1
ATOM 3025 N N . LYS B 1 163 ? 3.094 -8.547 18.281 1 93.25 163 LYS B N 1
ATOM 3026 C CA . LYS B 1 163 ? 3.68 -9.812 17.844 1 93.25 163 LYS B CA 1
ATOM 3027 C C . LYS B 1 163 ? 4.078 -9.758 16.375 1 93.25 163 LYS B C 1
ATOM 3029 O O . LYS B 1 163 ? 5.168 -10.195 16.016 1 93.25 163 LYS B O 1
ATOM 3034 N N . LEU B 1 164 ? 3.256 -9.242 15.57 1 94.75 164 LEU B N 1
ATOM 3035 C CA . LEU B 1 164 ? 3.529 -9.148 14.141 1 94.75 164 LEU B CA 1
ATOM 3036 C C . LEU B 1 164 ? 4.664 -8.172 13.867 1 94.75 164 LEU B C 1
ATOM 3038 O O . LEU B 1 164 ? 5.48 -8.391 12.969 1 94.75 164 LEU B O 1
ATOM 3042 N N . GLN B 1 165 ? 4.715 -7.145 14.648 1 90.69 165 GLN B N 1
ATOM 3043 C CA . GLN B 1 165 ? 5.828 -6.207 14.531 1 90.69 165 GLN B CA 1
ATOM 3044 C C . GLN B 1 165 ? 7.156 -6.891 14.844 1 90.69 165 GLN B C 1
ATOM 3046 O O . GLN B 1 165 ? 8.156 -6.652 14.164 1 90.69 165 GLN B O 1
ATOM 3051 N N . ASP B 1 166 ? 7.105 -7.699 15.828 1 91.88 166 ASP B N 1
ATOM 3052 C CA . ASP B 1 166 ? 8.305 -8.453 16.188 1 91.88 166 ASP B CA 1
ATOM 3053 C C . ASP B 1 166 ? 8.727 -9.383 15.047 1 91.88 166 ASP B C 1
ATOM 3055 O O . ASP B 1 166 ? 9.914 -9.492 14.734 1 91.88 166 ASP B O 1
ATOM 3059 N N . TYR B 1 167 ? 7.766 -10.047 14.477 1 94.88 167 TYR B N 1
ATOM 3060 C CA . TYR B 1 167 ? 8.055 -10.914 13.344 1 94.88 167 TYR B CA 1
ATOM 3061 C C . TYR B 1 167 ? 8.625 -10.117 12.18 1 94.88 167 TYR B C 1
ATOM 3063 O O . TYR B 1 167 ? 9.586 -10.555 11.531 1 94.88 167 TYR B O 1
ATOM 3071 N N . GLN B 1 168 ? 8.055 -8.953 11.945 1 93.5 168 GLN B N 1
ATOM 3072 C CA . GLN B 1 168 ? 8.531 -8.125 10.836 1 93.5 168 GLN B CA 1
ATOM 3073 C C . GLN B 1 168 ? 9.984 -7.703 11.055 1 93.5 168 GLN B C 1
ATOM 3075 O O . GLN B 1 168 ? 10.766 -7.637 10.102 1 93.5 168 GLN B O 1
ATOM 3080 N N . ILE B 1 169 ? 10.281 -7.414 12.266 1 91.5 169 ILE B N 1
ATOM 3081 C CA . ILE B 1 169 ? 11.641 -6.996 12.586 1 91.5 169 ILE B CA 1
ATOM 3082 C C . ILE B 1 169 ? 12.602 -8.156 12.344 1 91.5 169 ILE B C 1
ATOM 3084 O O . ILE B 1 169 ? 13.695 -7.957 11.797 1 91.5 169 ILE B O 1
ATOM 3088 N N . LYS B 1 170 ? 12.219 -9.305 12.719 1 94.06 170 LYS B N 1
ATOM 3089 C CA . LYS B 1 170 ? 13.062 -10.477 12.5 1 94.06 170 LYS B CA 1
ATOM 3090 C C . LYS B 1 170 ? 13.266 -10.734 11.008 1 94.06 170 LYS B C 1
ATOM 3092 O O . LYS B 1 170 ? 14.367 -11.055 10.57 1 94.06 170 LYS B O 1
ATOM 3097 N N . VAL B 1 171 ? 12.188 -10.594 10.273 1 95.88 171 VAL B N 1
ATOM 3098 C CA . VAL B 1 171 ? 12.281 -10.766 8.828 1 95.88 171 VAL B CA 1
ATOM 3099 C C . VAL B 1 171 ? 13.211 -9.703 8.242 1 95.88 171 VAL B C 1
ATOM 3101 O O . VAL B 1 171 ? 14.039 -10.008 7.379 1 95.88 171 VAL B O 1
ATOM 3104 N N . LEU B 1 172 ? 13.047 -8.516 8.68 1 93.81 172 LEU B N 1
ATOM 3105 C CA . LEU B 1 172 ? 13.859 -7.402 8.195 1 93.81 172 LEU B CA 1
ATOM 3106 C C . LEU B 1 172 ? 15.336 -7.648 8.469 1 93.81 172 LEU B C 1
ATOM 3108 O O . LEU B 1 172 ? 16.188 -7.371 7.621 1 93.81 172 LEU B O 1
ATOM 3112 N N . ARG B 1 173 ? 15.609 -8.109 9.617 1 92.81 173 ARG B N 1
ATOM 3113 C CA . ARG B 1 173 ? 16.984 -8.414 9.977 1 92.81 173 ARG B CA 1
ATOM 3114 C C . ARG B 1 173 ? 17.547 -9.516 9.086 1 92.81 173 ARG B C 1
ATOM 3116 O O . ARG B 1 173 ? 18.703 -9.445 8.641 1 92.81 173 ARG B O 1
ATOM 3123 N N . SER B 1 174 ? 16.781 -10.531 8.859 1 94.69 174 SER B N 1
ATOM 3124 C CA . SER B 1 174 ? 17.188 -11.617 7.977 1 94.69 174 SER B CA 1
ATOM 3125 C C . SER B 1 174 ? 17.438 -11.102 6.559 1 94.69 174 SER B C 1
ATOM 3127 O O . SER B 1 174 ? 18.391 -11.5 5.902 1 94.69 174 SER B O 1
ATOM 3129 N N . LEU B 1 175 ? 16.547 -10.219 6.113 1 94.5 175 LEU B N 1
ATOM 3130 C CA . LEU B 1 175 ? 16.688 -9.641 4.781 1 94.5 175 LEU B CA 1
ATOM 3131 C C . LEU B 1 175 ? 17.938 -8.789 4.684 1 94.5 175 LEU B C 1
ATOM 3133 O O . LEU B 1 175 ? 18.656 -8.836 3.682 1 94.5 175 LEU B O 1
ATOM 3137 N N . ARG B 1 176 ? 18.172 -8.078 5.637 1 92.75 176 ARG B N 1
ATOM 3138 C CA . ARG B 1 176 ? 19.375 -7.246 5.672 1 92.75 176 ARG B CA 1
ATOM 3139 C C . ARG B 1 176 ? 20.625 -8.102 5.59 1 92.75 176 ARG B C 1
ATOM 3141 O O . ARG B 1 176 ? 21.578 -7.738 4.902 1 92.75 176 ARG B O 1
ATOM 3148 N N . ALA B 1 177 ? 20.578 -9.18 6.293 1 92.31 177 ALA B N 1
ATOM 3149 C CA . ALA B 1 177 ? 21.719 -10.094 6.285 1 92.31 177 ALA B CA 1
ATOM 3150 C C . ALA B 1 177 ? 21.906 -10.719 4.906 1 92.31 177 ALA B C 1
ATOM 3152 O O . ALA B 1 177 ? 23.031 -10.992 4.492 1 92.31 177 ALA B O 1
ATOM 3153 N N . THR B 1 178 ? 20.828 -10.898 4.18 1 91.56 178 THR B N 1
ATOM 3154 C CA . THR B 1 178 ? 20.844 -11.539 2.869 1 91.56 178 THR B CA 1
ATOM 3155 C C . THR B 1 178 ? 21.344 -10.562 1.804 1 91.56 178 THR B C 1
ATOM 3157 O O . THR B 1 178 ? 22.141 -10.938 0.942 1 91.56 178 THR B O 1
ATOM 3160 N N . VAL B 1 179 ? 20.938 -9.375 1.714 1 91 179 VAL B N 1
ATOM 3161 C CA . VAL B 1 179 ? 21.172 -8.406 0.648 1 91 179 VAL B CA 1
ATOM 3162 C C . VAL B 1 179 ? 22.5 -7.699 0.882 1 91 179 VAL B C 1
ATOM 3164 O O . VAL B 1 179 ? 23.25 -7.449 -0.063 1 91 179 VAL B O 1
ATOM 3167 N N . GLN B 1 180 ? 22.969 -7.371 2.072 1 84.31 180 GLN B N 1
ATOM 3168 C CA . GLN B 1 180 ? 24.219 -6.773 2.527 1 84.31 180 GLN B CA 1
ATOM 3169 C C . GLN B 1 180 ? 24.422 -5.387 1.926 1 84.31 180 GLN B C 1
ATOM 3171 O O . GLN B 1 180 ? 25.359 -4.684 2.273 1 84.31 180 GLN B O 1
ATOM 3176 N N . ASP B 1 181 ? 23.547 -4.918 1.008 1 88.06 181 ASP B N 1
ATOM 3177 C CA . ASP B 1 181 ? 23.562 -3.586 0.415 1 88.06 181 ASP B CA 1
ATOM 3178 C C . ASP B 1 181 ? 22.344 -2.771 0.865 1 88.06 181 ASP B C 1
ATOM 3180 O O . ASP B 1 181 ? 21.203 -3.127 0.562 1 88.06 181 ASP B O 1
ATOM 3184 N N . GLU B 1 182 ? 22.609 -1.651 1.453 1 84.25 182 GLU B N 1
ATOM 3185 C CA . GLU B 1 182 ? 21.547 -0.841 2.053 1 84.25 182 GLU B CA 1
ATOM 3186 C C . GLU B 1 182 ? 20.641 -0.245 0.984 1 84.25 182 GLU B C 1
ATOM 3188 O O . GLU B 1 182 ? 19.438 -0.102 1.199 1 84.25 182 GLU B O 1
ATOM 3193 N N . ASP B 1 183 ? 21.219 0.142 -0.11 1 86.5 183 ASP B N 1
ATOM 3194 C CA . ASP B 1 183 ? 20.422 0.699 -1.192 1 86.5 183 ASP B CA 1
ATOM 3195 C C . ASP B 1 183 ? 19.469 -0.351 -1.771 1 86.5 183 ASP B C 1
ATOM 3197 O O . ASP B 1 183 ? 18.312 -0.047 -2.094 1 86.5 183 ASP B O 1
ATOM 3201 N N . ARG B 1 184 ? 19.984 -1.498 -1.883 1 91.94 184 ARG B N 1
ATOM 3202 C CA . ARG B 1 184 ? 19.141 -2.578 -2.389 1 91.94 184 ARG B CA 1
ATOM 3203 C C . ARG B 1 184 ? 18.031 -2.912 -1.401 1 91.94 184 ARG B C 1
ATOM 3205 O O . ARG B 1 184 ? 16.891 -3.113 -1.799 1 91.94 184 ARG B O 1
ATOM 3212 N N . LEU B 1 185 ? 18.422 -2.977 -0.116 1 93.56 185 LEU B N 1
ATOM 3213 C CA . LEU B 1 185 ? 17.406 -3.227 0.904 1 93.56 185 LEU B CA 1
ATOM 3214 C C . LEU B 1 185 ? 16.281 -2.201 0.819 1 93.56 185 LEU B C 1
ATOM 3216 O O . LEU B 1 185 ? 15.109 -2.564 0.819 1 93.56 185 LEU B O 1
ATOM 3220 N N . ALA B 1 186 ? 16.656 -0.993 0.741 1 91.31 186 ALA B N 1
ATOM 3221 C CA . ALA B 1 186 ? 15.672 0.083 0.675 1 91.31 186 ALA B CA 1
ATOM 3222 C C . ALA B 1 186 ? 14.828 -0.025 -0.59 1 91.31 186 ALA B C 1
ATOM 3224 O O . ALA B 1 186 ? 13.609 0.171 -0.549 1 91.31 186 ALA B O 1
A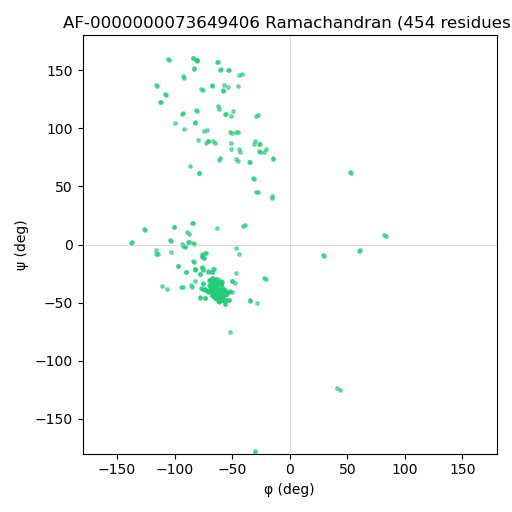TOM 3225 N N . THR B 1 187 ? 15.484 -0.333 -1.683 1 92.19 187 THR B N 1
ATOM 3226 C CA . THR B 1 187 ? 14.789 -0.485 -2.953 1 92.19 187 THR B CA 1
ATOM 3227 C C . THR B 1 187 ? 13.766 -1.616 -2.877 1 92.19 187 THR B C 1
ATOM 3229 O O . THR B 1 187 ? 12.656 -1.495 -3.4 1 92.19 187 THR B O 1
ATOM 3232 N N . LEU B 1 188 ? 14.156 -2.676 -2.213 1 95.31 188 LEU B N 1
ATOM 3233 C CA . LEU B 1 188 ? 13.25 -3.807 -2.045 1 95.31 188 LEU B CA 1
ATOM 3234 C C . LEU B 1 188 ? 12.055 -3.426 -1.171 1 95.31 188 LEU B C 1
ATOM 3236 O O . LEU B 1 188 ? 10.914 -3.76 -1.491 1 95.31 188 LEU B O 1
ATOM 3240 N N . LEU B 1 189 ? 12.352 -2.703 -0.143 1 95.88 189 LEU B N 1
ATOM 3241 C CA . LEU B 1 189 ? 11.297 -2.309 0.779 1 95.88 189 LEU B CA 1
ATOM 3242 C C . LEU B 1 189 ? 10.32 -1.345 0.109 1 95.88 189 LEU B C 1
ATOM 3244 O O . LEU B 1 189 ? 9.125 -1.355 0.407 1 95.88 189 LEU B O 1
ATOM 3248 N N . LEU B 1 190 ? 10.812 -0.602 -0.826 1 95.56 190 LEU B N 1
ATOM 3249 C CA . LEU B 1 190 ? 9.984 0.37 -1.533 1 95.56 190 LEU B CA 1
ATOM 3250 C C . LEU B 1 190 ? 9.039 -0.326 -2.5 1 95.56 190 LEU B C 1
ATOM 3252 O O . LEU B 1 190 ? 8.125 0.302 -3.039 1 95.56 190 LEU B O 1
ATOM 3256 N N . GLN B 1 191 ? 9.18 -1.631 -2.686 1 96.06 191 GLN B N 1
ATOM 3257 C CA . GLN B 1 191 ? 8.25 -2.381 -3.527 1 96.06 191 GLN B CA 1
ATOM 3258 C C . GLN B 1 191 ? 6.984 -2.75 -2.76 1 96.06 191 GLN B C 1
ATOM 3260 O O . GLN B 1 191 ? 5.957 -3.064 -3.363 1 96.06 191 GLN B O 1
ATOM 3265 N N . LEU B 1 192 ? 7.09 -2.75 -1.453 1 97.25 192 LEU B N 1
ATOM 3266 C CA . LEU B 1 192 ? 5.98 -3.193 -0.618 1 97.25 192 LEU B CA 1
ATOM 3267 C C . LEU B 1 192 ? 4.766 -2.285 -0.801 1 97.25 192 LEU B C 1
ATOM 3269 O O . LEU B 1 192 ? 3.65 -2.768 -1.001 1 97.25 192 LEU B O 1
ATOM 3273 N N . PRO B 1 193 ? 4.973 -0.953 -0.812 1 96.19 193 PRO B N 1
ATOM 3274 C CA . PRO B 1 193 ? 3.812 -0.095 -1.065 1 96.19 193 PRO B CA 1
ATOM 3275 C C . PRO B 1 193 ? 3.238 -0.277 -2.469 1 96.19 193 PRO B C 1
ATOM 3277 O O . PRO B 1 193 ? 2.031 -0.13 -2.67 1 96.19 193 PRO B O 1
ATOM 3280 N N . VAL B 1 194 ? 4.07 -0.561 -3.439 1 95.44 194 VAL B N 1
ATOM 3281 C CA . VAL B 1 194 ? 3.602 -0.774 -4.805 1 95.44 194 VAL B CA 1
ATOM 3282 C C . VAL B 1 194 ? 2.717 -2.018 -4.855 1 95.44 194 VAL B C 1
ATOM 3284 O O . VAL B 1 194 ? 1.672 -2.016 -5.512 1 95.44 194 VAL B O 1
ATOM 3287 N N . LEU B 1 195 ? 3.078 -3.033 -4.164 1 95.88 195 LEU B N 1
ATOM 3288 C CA . LEU B 1 195 ? 2.299 -4.266 -4.105 1 95.88 195 LEU B CA 1
ATOM 3289 C C . LEU B 1 195 ? 0.9 -3.996 -3.559 1 95.88 195 LEU B C 1
ATOM 3291 O O . LEU B 1 195 ? -0.076 -4.594 -4.02 1 95.88 195 LEU B O 1
ATOM 3295 N N . ARG B 1 196 ? 0.802 -3.072 -2.682 1 94.19 196 ARG B N 1
ATOM 3296 C CA . ARG B 1 196 ? -0.454 -2.775 -2 1 94.19 196 ARG B CA 1
ATOM 3297 C C . ARG B 1 196 ? -1.403 -2.006 -2.912 1 94.19 196 ARG B C 1
ATOM 3299 O O . ARG B 1 196 ? -2.592 -1.877 -2.613 1 94.19 196 ARG B O 1
ATOM 3306 N N . THR B 1 197 ? -0.924 -1.558 -4.02 1 92.88 197 THR B N 1
ATOM 3307 C CA . THR B 1 197 ? -1.761 -0.766 -4.914 1 92.88 197 THR B CA 1
ATOM 3308 C C . THR B 1 197 ? -2.738 -1.66 -5.672 1 92.88 197 THR B C 1
ATOM 3310 O O . THR B 1 197 ? -3.727 -1.177 -6.227 1 92.88 197 THR B O 1
ATOM 3313 N N . PHE B 1 198 ? -2.447 -2.896 -5.738 1 93.81 198 PHE B N 1
ATOM 3314 C CA . PHE B 1 198 ? -3.314 -3.836 -6.438 1 93.81 198 PHE B CA 1
ATOM 3315 C C . PHE B 1 198 ? -4.312 -4.469 -5.48 1 93.81 198 PHE B C 1
ATOM 3317 O O . PHE B 1 198 ? -3.947 -5.312 -4.656 1 93.81 198 PHE B O 1
ATOM 3324 N N . SER B 1 199 ? -5.539 -4.172 -5.645 1 92.44 199 SER B N 1
ATOM 3325 C CA . SER B 1 199 ? -6.578 -4.551 -4.695 1 92.44 199 SER B CA 1
ATOM 3326 C C . SER B 1 199 ? -7.07 -5.973 -4.957 1 92.44 199 SER B C 1
ATOM 3328 O O . SER B 1 199 ? -6.879 -6.512 -6.047 1 92.44 199 SER B O 1
ATOM 3330 N N . GLY B 1 200 ? -7.668 -6.492 -3.961 1 92.19 200 GLY B N 1
ATOM 3331 C CA . GLY B 1 200 ? -8.297 -7.797 -4.078 1 92.19 200 GLY B CA 1
ATOM 3332 C C . GLY B 1 200 ? -9.32 -7.871 -5.199 1 92.19 200 GLY B C 1
ATOM 3333 O O . GLY B 1 200 ? -9.219 -8.727 -6.078 1 92.19 200 GLY B O 1
ATOM 3334 N N . PRO B 1 201 ? -10.234 -6.926 -5.199 1 88.25 201 PRO B N 1
ATOM 3335 C CA . PRO B 1 201 ? -11.258 -6.93 -6.25 1 88.25 201 PRO B CA 1
ATOM 3336 C C . PRO B 1 201 ? -10.656 -6.887 -7.652 1 88.25 201 PRO B C 1
ATOM 3338 O O . PRO B 1 201 ? -11.148 -7.566 -8.562 1 88.25 201 PRO B O 1
ATOM 3341 N N . PHE B 1 202 ? -9.656 -6.172 -7.852 1 90 202 PHE B N 1
ATOM 3342 C CA . PHE B 1 202 ? -8.992 -6.121 -9.148 1 90 202 PHE B CA 1
ATOM 3343 C C . PHE B 1 202 ? -8.445 -7.488 -9.531 1 90 202 PHE B C 1
ATOM 3345 O O . PHE B 1 202 ? -8.664 -7.957 -10.656 1 90 202 PHE B O 1
ATOM 3352 N N . LEU B 1 203 ? -7.73 -8.109 -8.625 1 92.69 203 LEU B N 1
ATOM 3353 C CA . LEU B 1 203 ? -7.145 -9.414 -8.914 1 92.69 203 LEU B CA 1
ATOM 3354 C C . LEU B 1 203 ? -8.227 -10.461 -9.148 1 92.69 203 LEU B C 1
ATOM 3356 O O . LEU B 1 203 ? -8.062 -11.359 -9.977 1 92.69 203 LEU B O 1
ATOM 3360 N N . GLU B 1 204 ? -9.297 -10.359 -8.414 1 89.75 204 GLU B N 1
ATOM 3361 C CA . GLU B 1 204 ? -10.43 -11.25 -8.633 1 89.75 204 GLU B CA 1
ATOM 3362 C C . GLU B 1 204 ? -10.992 -11.086 -10.039 1 89.75 204 GLU B C 1
ATOM 3364 O O . GLU B 1 204 ? -11.312 -12.07 -10.703 1 89.75 204 GLU B O 1
ATOM 3369 N N . ASP B 1 205 ? -11.078 -9.898 -10.523 1 84.06 205 ASP B N 1
ATOM 3370 C CA . ASP B 1 205 ? -11.609 -9.602 -11.852 1 84.06 205 ASP B CA 1
ATOM 3371 C C . ASP B 1 205 ? -10.703 -10.156 -12.945 1 84.06 205 ASP B C 1
ATOM 3373 O O . ASP B 1 205 ? -11.18 -10.57 -14 1 84.06 205 ASP B O 1
ATOM 3377 N N . VAL B 1 206 ? -9.461 -10.203 -12.68 1 86 206 VAL B N 1
ATOM 3378 C CA . VAL B 1 206 ? -8.484 -10.516 -13.727 1 86 206 VAL B CA 1
ATOM 3379 C C . VAL B 1 206 ? -8.188 -12.016 -13.711 1 86 206 VAL B C 1
ATOM 3381 O O . VAL B 1 206 ? -8.086 -12.641 -14.766 1 86 206 VAL B O 1
ATOM 3384 N N . PHE B 1 207 ? -8.164 -12.531 -12.531 1 88.62 207 PHE B N 1
ATOM 3385 C CA . PHE B 1 207 ? -7.605 -13.875 -12.453 1 88.62 207 PHE B CA 1
ATOM 3386 C C . PHE B 1 207 ? -8.672 -14.883 -12.031 1 88.62 207 PHE B C 1
ATOM 3388 O O . PHE B 1 207 ? -8.453 -16.094 -12.117 1 88.62 207 PHE B O 1
ATOM 3395 N N . PHE B 1 208 ? -9.906 -14.344 -11.633 1 88 208 PHE B N 1
ATOM 3396 C CA . PHE B 1 208 ? -10.82 -15.297 -11.016 1 88 208 PHE B CA 1
ATOM 3397 C C . PHE B 1 208 ? -12.242 -15.078 -11.523 1 88 208 PHE B C 1
ATOM 3399 O O . PHE B 1 208 ? -13.203 -15.523 -10.891 1 88 208 PHE B O 1
ATOM 3406 N N . VAL B 1 209 ? -12.57 -14.188 -12.406 1 75.75 209 VAL B N 1
ATOM 3407 C CA . VAL B 1 209 ? -13.891 -13.789 -12.875 1 75.75 209 VAL B CA 1
ATOM 3408 C C . VAL B 1 209 ? -14.727 -15.023 -13.188 1 75.75 209 VAL B C 1
ATOM 3410 O O . VAL B 1 209 ? -15.945 -15.031 -12.977 1 75.75 209 VAL B O 1
ATOM 3413 N N . GLY B 1 210 ? -14.266 -16.094 -13.469 1 65.5 210 GLY B N 1
ATOM 3414 C CA . GLY B 1 210 ? -15.031 -17.25 -13.891 1 65.5 210 GLY B CA 1
ATOM 3415 C C . GLY B 1 210 ? -14.93 -18.422 -12.914 1 65.5 210 GLY B C 1
ATOM 3416 O O . GLY B 1 210 ? -15.68 -19.391 -13.023 1 65.5 210 GLY B O 1
ATOM 3417 N N . PHE B 1 211 ? -14.203 -18.203 -12.078 1 65.56 211 PHE B N 1
ATOM 3418 C CA . PHE B 1 211 ? -13.906 -19.344 -11.227 1 65.56 211 PHE B CA 1
ATOM 3419 C C . PHE B 1 211 ? -14.578 -19.203 -9.867 1 65.56 211 PHE B C 1
ATOM 3421 O O . PHE B 1 211 ? -14.961 -20.188 -9.242 1 65.56 211 PHE B O 1
ATOM 3428 N N . VAL B 1 212 ? -14.555 -17.906 -9.414 1 62.56 212 VAL B N 1
ATOM 3429 C CA . VAL B 1 212 ? -15.047 -17.766 -8.047 1 62.56 212 VAL B CA 1
ATOM 3430 C C . VAL B 1 212 ? -16.547 -17.5 -8.055 1 62.56 212 VAL B C 1
ATOM 3432 O O . VAL B 1 212 ? -17.234 -17.75 -7.066 1 62.56 212 VAL B O 1
ATOM 3435 N N . GLY B 1 213 ? -17.219 -17.391 -9.289 1 60.66 213 GLY B N 1
ATOM 3436 C CA . GLY B 1 213 ? -18.641 -17.062 -9.32 1 60.66 213 GLY B CA 1
ATOM 3437 C C . GLY B 1 213 ? -19.016 -15.945 -8.359 1 60.66 213 GLY B C 1
ATOM 3438 O O . GLY B 1 213 ? -18.375 -14.898 -8.336 1 60.66 213 GLY B O 1
ATOM 3439 N N . ASP B 1 214 ? -20 -16.203 -7.469 1 69.88 214 ASP B N 1
ATOM 3440 C CA . ASP B 1 214 ? -20.516 -15.281 -6.469 1 69.88 214 ASP B CA 1
ATOM 3441 C C . ASP B 1 214 ? -19.703 -15.359 -5.176 1 69.88 214 ASP B C 1
ATOM 3443 O O . ASP B 1 214 ? -20.062 -14.75 -4.172 1 69.88 214 ASP B O 1
ATOM 3447 N N . VAL B 1 215 ? -18.656 -16.047 -5.289 1 80.62 215 VAL B N 1
ATOM 3448 C CA . VAL B 1 215 ? -17.875 -16.25 -4.07 1 80.62 215 VAL B CA 1
ATOM 3449 C C . VAL B 1 215 ? -16.594 -15.414 -4.117 1 80.62 215 VAL B C 1
ATOM 3451 O O . VAL B 1 215 ? -15.93 -15.352 -5.148 1 80.62 215 VAL B O 1
ATOM 3454 N N . SER B 1 216 ? -16.344 -14.648 -3.07 1 87.12 216 SER B N 1
ATOM 3455 C CA . SER B 1 216 ? -15.125 -13.859 -2.973 1 87.12 216 SER B CA 1
ATOM 3456 C C . SER B 1 216 ? -13.945 -14.711 -2.518 1 87.12 216 SER B C 1
ATOM 3458 O O . SER B 1 216 ? -14.141 -15.797 -1.961 1 87.12 216 SER B O 1
ATOM 3460 N N . ILE B 1 217 ? -12.789 -14.32 -2.779 1 92.31 217 ILE B N 1
ATOM 3461 C CA . ILE B 1 217 ? -11.594 -15.023 -2.33 1 92.31 217 ILE B CA 1
ATOM 3462 C C . ILE B 1 217 ? -11.586 -15.109 -0.805 1 92.31 217 ILE B C 1
ATOM 3464 O O . ILE B 1 217 ? -11.141 -16.109 -0.235 1 92.31 217 ILE B O 1
ATOM 3468 N N . ASP B 1 218 ? -12.133 -14.125 -0.178 1 90.94 218 ASP B N 1
ATOM 3469 C CA . ASP B 1 218 ? -12.211 -14.109 1.28 1 90.94 218 ASP B CA 1
ATOM 3470 C C . ASP B 1 218 ? -13 -15.305 1.797 1 90.94 218 ASP B C 1
ATOM 3472 O O . ASP B 1 218 ? -12.688 -15.852 2.859 1 90.94 218 ASP B O 1
ATOM 3476 N N . ASP B 1 219 ? -13.898 -15.68 1.033 1 90.56 219 ASP B N 1
ATOM 3477 C CA . ASP B 1 219 ? -14.75 -16.797 1.434 1 90.56 219 ASP B CA 1
ATOM 3478 C C . ASP B 1 219 ? -14.031 -18.125 1.229 1 90.56 219 ASP B C 1
ATOM 3480 O O . ASP B 1 219 ? -14.336 -19.109 1.907 1 90.56 219 ASP B O 1
ATOM 3484 N N . VAL B 1 220 ? -13.125 -18.203 0.375 1 92.62 220 VAL B N 1
ATOM 3485 C CA . VAL B 1 220 ? -12.469 -19.438 -0.024 1 92.62 220 VAL B CA 1
ATOM 3486 C C . VAL B 1 220 ? -11.242 -19.688 0.855 1 92.62 220 VAL B C 1
ATOM 3488 O O . VAL B 1 220 ? -10.828 -20.828 1.046 1 92.62 220 VAL B O 1
ATOM 3491 N N . ILE B 1 221 ? -10.703 -18.672 1.434 1 95.44 221 ILE B N 1
ATOM 3492 C CA . ILE B 1 221 ? -9.414 -18.703 2.115 1 95.44 221 ILE B CA 1
ATOM 3493 C C . ILE B 1 221 ? -9.484 -19.688 3.287 1 95.44 221 ILE B C 1
ATOM 3495 O O . ILE B 1 221 ? -8.594 -20.516 3.459 1 95.44 221 ILE B O 1
ATOM 3499 N N . PRO B 1 222 ? -10.578 -19.656 4.133 1 95.5 222 PRO B N 1
ATOM 3500 C CA . PRO B 1 222 ? -10.617 -20.641 5.23 1 95.5 222 PRO B CA 1
ATOM 3501 C C . PRO B 1 222 ? -10.586 -22.078 4.738 1 95.5 222 PRO B C 1
ATOM 3503 O O . PRO B 1 222 ? -9.938 -22.938 5.355 1 95.5 222 PRO B O 1
ATOM 3506 N N . TYR B 1 223 ? -11.203 -22.281 3.6 1 92.94 223 TYR B N 1
ATOM 3507 C CA . TYR B 1 223 ? -11.227 -23.641 3.043 1 92.94 223 TYR B CA 1
ATOM 3508 C C . TYR B 1 223 ? -9.867 -24.016 2.467 1 92.94 223 TYR B C 1
ATOM 3510 O O . TYR B 1 223 ? -9.414 -25.156 2.623 1 92.94 223 TYR B O 1
ATOM 3518 N N . LEU B 1 224 ? -9.227 -23.062 1.855 1 93.56 224 LEU B N 1
ATOM 3519 C CA . LEU B 1 224 ? -7.914 -23.297 1.272 1 93.56 224 LEU B CA 1
ATOM 3520 C C . LEU B 1 224 ? -6.895 -23.641 2.354 1 93.56 224 LEU B C 1
ATOM 3522 O O . LEU B 1 224 ? -6.094 -24.562 2.186 1 93.56 224 LEU B O 1
ATOM 3526 N N . LEU B 1 225 ? -6.93 -22.875 3.434 1 95.06 225 LEU B N 1
ATOM 3527 C CA . LEU B 1 225 ? -5.98 -23.094 4.516 1 95.06 225 LEU B CA 1
ATOM 3528 C C . LEU B 1 225 ? -6.25 -24.422 5.215 1 95.06 225 LEU B C 1
ATOM 3530 O O . LEU B 1 225 ? -5.312 -25.109 5.629 1 95.06 225 LEU B O 1
ATOM 3534 N N . ASN B 1 226 ? -7.48 -24.719 5.348 1 93.19 226 ASN B N 1
ATOM 3535 C CA . ASN B 1 226 ? -7.84 -25.984 5.977 1 93.19 226 ASN B CA 1
ATOM 3536 C C . ASN B 1 226 ? -7.383 -27.188 5.145 1 93.19 226 ASN B C 1
ATOM 3538 O O . ASN B 1 226 ? -7.016 -28.219 5.691 1 93.19 226 ASN B O 1
ATOM 3542 N N . ALA B 1 227 ? -7.434 -26.984 3.863 1 87.5 227 ALA B N 1
ATOM 3543 C CA . ALA B 1 227 ? -7.02 -28.047 2.963 1 87.5 227 ALA B CA 1
ATOM 3544 C C . ALA B 1 227 ? -5.52 -28.312 3.068 1 87.5 227 ALA B C 1
ATOM 3546 O O . ALA B 1 227 ? -5.047 -29.406 2.754 1 87.5 227 ALA B O 1
ATOM 3547 N N . GLU B 1 228 ? -4.781 -27.344 3.5 1 80.81 228 GLU B N 1
ATOM 3548 C CA . GLU B 1 228 ? -3.328 -27.469 3.586 1 80.81 228 GLU B CA 1
ATOM 3549 C C . GLU B 1 228 ? -2.895 -27.938 4.969 1 80.81 228 GLU B C 1
ATOM 3551 O O . GLU B 1 228 ? -1.698 -28.062 5.242 1 80.81 228 GLU B O 1
ATOM 3556 N N . ARG B 1 229 ? -3.854 -28.188 5.906 1 76.62 229 ARG B N 1
ATOM 3557 C CA . ARG B 1 229 ? -3.529 -28.688 7.238 1 76.62 229 ARG B CA 1
ATOM 3558 C C . ARG B 1 229 ? -3.199 -30.172 7.199 1 76.62 229 ARG B C 1
ATOM 3560 O O . ARG B 1 229 ? -3.811 -30.922 6.441 1 76.62 229 ARG B O 1
#